Protein AF-0000000083132424 (afdb_homodimer)

Sequence (648 aa):
MAKMVLQIDQLAIHLSRYGQVFTPVREVSLSLKAGTVTALVGESGSGKSLTALSLLGLLPVVHKISGCVWFFDEGKKKAVDLLTLSVKEMRKLRGRQLSMIFQDPFTALNPVFTVGQQVAEVTRLHDKISMQAAKRQVIKLFDQVGLPDPEFCFQRYPHELSGGMRQRVMIAMAMICRPRILIADEPTTALDVTVQAQIIALLHHLKQEFNLSILLITHDMGVVAELADEVAVMYAGEIVEYAGVYQLFDSPSHPYTKALLASVPRLNSKKTVQPIPGGLPELTAKITGCAFYPRCKIAQERCLNRPTLEAIAASHLSRCFYAKMAKMVLQIDQLAIHLSRYGQVFTPVREVSLSLKAGTVTALVGESGSGKSLTALSLLGLLPVVHKISGCVWFFDEGKKKAVDLLTLSVKEMRKLRGRQLSMIFQDPFTALNPVFTVGQQVAEVTRLHDKISMQAAKRQVIKLFDQVGLPDPEFCFQRYPHELSGGMRQRVMIAMAMICRPRILIADEPTTALDVTVQAQIIALLHHLKQEFNLSILLITHDMGVVAELADEVAVMYAGEIVEYAGVYQLFDSPSHPYTKALLASVPRLNSKKTVQPIPGGLPELTAKITGCAFYPRCKIAQERCLNRPTLEAIAASHLSRCFYAK

Structure (mmCIF, N/CA/C/O backbone):
data_AF-0000000083132424-model_v1
#
loop_
_entity.id
_entity.type
_entity.pdbx_description
1 polymer 'ABC-type dipeptide transporter'
#
loop_
_atom_site.group_PDB
_atom_site.id
_atom_site.type_symbol
_atom_site.label_atom_id
_atom_site.label_alt_id
_atom_site.label_comp_id
_atom_site.label_asym_id
_atom_site.label_entity_id
_atom_site.label_seq_id
_atom_site.pdbx_PDB_ins_code
_atom_site.Cartn_x
_atom_site.Cartn_y
_atom_site.Cartn_z
_atom_site.occupancy
_atom_site.B_iso_or_equiv
_atom_site.auth_seq_id
_atom_site.auth_comp_id
_atom_site.auth_asym_id
_atom_site.auth_atom_id
_atom_site.pdbx_PDB_model_num
ATOM 1 N N . MET A 1 1 ? 5.414 -22.297 -28.594 1 50.22 1 MET A N 1
ATOM 2 C CA . MET A 1 1 ? 4.363 -21.891 -27.656 1 50.22 1 MET A CA 1
ATOM 3 C C . MET A 1 1 ? 4.75 -22.234 -26.219 1 50.22 1 MET A C 1
ATOM 5 O O . MET A 1 1 ? 5.387 -23.266 -25.969 1 50.22 1 MET A O 1
ATOM 9 N N . ALA A 1 2 ? 4.754 -21.188 -25.266 1 67.06 2 ALA A N 1
ATOM 10 C CA . ALA A 1 2 ? 5.23 -21.516 -23.938 1 67.06 2 ALA A CA 1
ATOM 11 C C . ALA A 1 2 ? 4.449 -22.688 -23.344 1 67.06 2 ALA A C 1
ATOM 13 O O . ALA A 1 2 ? 3.236 -22.797 -23.531 1 67.06 2 ALA A O 1
ATOM 14 N N . LYS A 1 3 ? 5.137 -23.641 -22.812 1 86.75 3 LYS A N 1
ATOM 15 C CA . LYS A 1 3 ? 4.562 -24.844 -22.203 1 86.75 3 LYS A CA 1
ATOM 16 C C . LYS A 1 3 ? 3.805 -24.5 -20.922 1 86.75 3 LYS A C 1
ATOM 18 O O . LYS A 1 3 ? 4.227 -23.625 -20.156 1 86.75 3 LYS A O 1
ATOM 23 N N . MET A 1 4 ? 2.666 -25.078 -20.781 1 91.81 4 MET A N 1
ATOM 24 C CA . MET A 1 4 ? 1.864 -24.906 -19.578 1 91.81 4 MET A CA 1
ATOM 25 C C . MET A 1 4 ? 2.527 -25.578 -18.391 1 91.81 4 MET A C 1
ATOM 27 O O . MET A 1 4 ? 2.992 -26.719 -18.484 1 91.81 4 MET A O 1
ATOM 31 N N . VAL A 1 5 ? 2.66 -24.859 -17.344 1 95.31 5 VAL A N 1
ATOM 32 C CA . VAL A 1 5 ? 3.289 -25.453 -16.156 1 95.31 5 VAL A CA 1
ATOM 33 C C . VAL A 1 5 ? 2.238 -25.688 -15.078 1 95.31 5 VAL A C 1
ATOM 35 O O . VAL A 1 5 ? 2.42 -26.547 -14.203 1 95.31 5 VAL A O 1
ATOM 38 N N . LEU A 1 6 ? 1.18 -24.906 -15.094 1 96.25 6 LEU A N 1
ATOM 39 C CA . LEU A 1 6 ? 0.087 -25.047 -14.133 1 96.25 6 LEU A CA 1
ATOM 40 C C . LEU A 1 6 ? -1.251 -24.719 -14.789 1 96.25 6 LEU A C 1
ATOM 42 O O . LEU A 1 6 ? -1.347 -23.766 -15.57 1 96.25 6 LEU A O 1
ATOM 46 N N . GLN A 1 7 ? -2.225 -25.531 -14.477 1 96.31 7 GLN A N 1
ATOM 47 C CA . GLN A 1 7 ? -3.568 -25.297 -14.992 1 96.31 7 GLN A CA 1
ATOM 48 C C . GLN A 1 7 ? -4.617 -25.5 -13.906 1 96.31 7 GLN A C 1
ATOM 50 O O . GLN A 1 7 ? -4.719 -26.578 -13.328 1 96.31 7 GLN A O 1
ATOM 55 N N . ILE A 1 8 ? -5.273 -24.438 -13.578 1 97.25 8 ILE A N 1
ATOM 56 C CA . ILE A 1 8 ? -6.434 -24.516 -12.695 1 97.25 8 ILE A CA 1
ATOM 57 C C . ILE A 1 8 ? -7.703 -24.688 -13.523 1 97.25 8 ILE A C 1
ATOM 59 O O . ILE A 1 8 ? -7.977 -23.891 -14.422 1 97.25 8 ILE A O 1
ATOM 63 N N . ASP A 1 9 ? -8.406 -25.75 -13.25 1 96.81 9 ASP A N 1
ATOM 64 C CA . ASP A 1 9 ? -9.609 -26.062 -14.023 1 96.81 9 ASP A CA 1
ATOM 65 C C . ASP A 1 9 ? -10.844 -26.094 -13.125 1 96.81 9 ASP A C 1
ATOM 67 O O . ASP A 1 9 ? -11.062 -27.062 -12.391 1 96.81 9 ASP A O 1
ATOM 71 N N . GLN A 1 10 ? -11.664 -25.031 -13.234 1 97.12 10 GLN A N 1
ATOM 72 C CA . GLN A 1 10 ? -12.953 -24.922 -12.57 1 97.12 10 GLN A CA 1
ATOM 73 C C . GLN A 1 10 ? -12.82 -25.141 -11.062 1 97.12 10 GLN A C 1
ATOM 75 O O . GLN A 1 10 ? -13.586 -25.906 -10.477 1 97.12 10 GLN A O 1
ATOM 80 N N . LEU A 1 11 ? -11.867 -24.547 -10.508 1 97.5 11 LEU A N 1
ATOM 81 C CA . LEU A 1 11 ? -11.633 -24.656 -9.07 1 97.5 11 LEU A CA 1
ATOM 82 C C . LEU A 1 11 ? -12.75 -23.969 -8.289 1 97.5 11 LEU A C 1
ATOM 84 O O . LEU A 1 11 ? -13.078 -22.812 -8.539 1 97.5 11 LEU A O 1
ATOM 88 N N . ALA A 1 12 ? -13.391 -24.703 -7.434 1 96.88 12 ALA A N 1
ATOM 89 C CA . ALA A 1 12 ? -14.398 -24.188 -6.512 1 96.88 12 ALA A CA 1
ATOM 90 C C . ALA A 1 12 ? -14.055 -24.531 -5.066 1 96.88 12 ALA A C 1
ATOM 92 O O . ALA A 1 12 ? -13.656 -25.656 -4.773 1 96.88 12 ALA A O 1
ATOM 93 N N . ILE A 1 13 ? -14.078 -23.562 -4.234 1 95.94 13 ILE A N 1
ATOM 94 C CA . ILE A 1 13 ? -13.773 -23.75 -2.82 1 95.94 13 ILE A CA 1
ATOM 95 C C . ILE A 1 13 ? -14.961 -23.328 -1.968 1 95.94 13 ILE A C 1
ATOM 97 O O . ILE A 1 13 ? -15.422 -22.188 -2.068 1 95.94 13 ILE A O 1
ATOM 101 N N . HIS A 1 14 ? -15.461 -24.219 -1.216 1 94.62 14 HIS A N 1
ATOM 102 C CA . HIS A 1 14 ? -16.5 -23.953 -0.219 1 94.62 14 HIS A CA 1
ATOM 103 C C . HIS A 1 14 ? -15.93 -24.062 1.195 1 94.62 14 HIS A C 1
ATOM 105 O O . HIS A 1 14 ? -15.367 -25.094 1.568 1 94.62 14 HIS A O 1
ATOM 111 N N . LEU A 1 15 ? -16.062 -23 1.901 1 93.06 15 LEU A N 1
ATOM 112 C CA . LEU A 1 15 ? -15.57 -22.984 3.273 1 93.06 15 LEU A CA 1
ATOM 113 C C . LEU A 1 15 ? -16.719 -23 4.266 1 93.06 15 LEU A C 1
ATOM 115 O O . LEU A 1 15 ? -17.844 -22.609 3.932 1 93.06 15 LEU A O 1
ATOM 119 N N . SER A 1 16 ? -16.422 -23.5 5.363 1 89.75 16 SER A N 1
ATOM 120 C CA . SER A 1 16 ? -17.406 -23.516 6.441 1 89.75 16 SER A CA 1
ATOM 121 C C . SER A 1 16 ? -16.922 -22.75 7.66 1 89.75 16 SER A C 1
ATOM 123 O O . SER A 1 16 ? -15.75 -22.875 8.047 1 89.75 16 SER A O 1
ATOM 125 N N . ARG A 1 17 ? -17.703 -21.812 8.078 1 80.31 17 ARG A N 1
ATOM 126 C CA . ARG A 1 17 ? -17.406 -21.094 9.32 1 80.31 17 ARG A CA 1
ATOM 127 C C . ARG A 1 17 ? -18.656 -20.922 10.164 1 80.31 17 ARG A C 1
ATOM 129 O O . ARG A 1 17 ? -19.656 -20.375 9.688 1 80.31 17 ARG A O 1
ATOM 136 N N . TYR A 1 18 ? -18.594 -21.359 11.438 1 83.5 18 TYR A N 1
ATOM 137 C CA . TYR A 1 18 ? -19.703 -21.234 12.391 1 83.5 18 TYR A CA 1
ATOM 138 C C . TYR A 1 18 ? -21 -21.766 11.797 1 83.5 18 TYR A C 1
ATOM 140 O O . TYR A 1 18 ? -22.031 -21.094 11.867 1 83.5 18 TYR A O 1
ATOM 148 N N . GLY A 1 19 ? -21 -22.797 11.109 1 84.31 19 GLY A N 1
ATOM 149 C CA . GLY A 1 19 ? -22.172 -23.469 10.578 1 84.31 19 GLY A CA 1
ATOM 150 C C . GLY A 1 19 ? -22.641 -22.875 9.258 1 84.31 19 GLY A C 1
ATOM 151 O O . GLY A 1 19 ? -23.609 -23.375 8.672 1 84.31 19 GLY A O 1
ATOM 152 N N . GLN A 1 20 ? -21.984 -21.859 8.812 1 88.56 20 GLN A N 1
ATOM 153 C CA . GLN A 1 20 ? -22.359 -21.25 7.543 1 88.56 20 GLN A CA 1
ATOM 154 C C . GLN A 1 20 ? -21.344 -21.609 6.453 1 88.56 20 GLN A C 1
ATOM 156 O O . GLN A 1 20 ? -20.141 -21.703 6.719 1 88.56 20 GLN A O 1
ATOM 161 N N . VAL A 1 21 ? -21.922 -21.922 5.242 1 89 21 VAL A N 1
ATOM 162 C CA . VAL A 1 21 ? -21.078 -22.25 4.098 1 89 21 VAL A CA 1
ATOM 163 C C . VAL A 1 21 ? -21 -21.062 3.15 1 89 21 VAL A C 1
ATOM 165 O O . VAL A 1 21 ? -22.016 -20.422 2.861 1 89 21 VAL A O 1
ATOM 168 N N . PHE A 1 22 ? -19.797 -20.688 2.824 1 90.31 22 PHE A N 1
ATOM 169 C CA . PHE A 1 22 ? -19.641 -19.656 1.811 1 90.31 22 PHE A CA 1
ATOM 170 C C . PHE A 1 22 ? -18.703 -20.109 0.707 1 90.31 22 PHE A C 1
ATOM 172 O O . PHE A 1 22 ? -17.906 -21.016 0.903 1 90.31 22 PHE A O 1
ATOM 179 N N . THR A 1 23 ? -18.844 -19.516 -0.448 1 92.75 23 THR A N 1
ATOM 180 C CA . THR A 1 23 ? -18.125 -19.938 -1.644 1 92.75 23 THR A CA 1
ATOM 181 C C . THR A 1 23 ? -17.219 -18.812 -2.158 1 92.75 23 THR A C 1
ATOM 183 O O . THR A 1 23 ? -17.562 -18.125 -3.121 1 92.75 23 THR A O 1
ATOM 186 N N . PRO A 1 24 ? -16 -18.703 -1.616 1 94.5 24 PRO A N 1
ATOM 187 C CA . PRO A 1 24 ? -15.109 -17.609 -2.002 1 94.5 24 PRO A CA 1
ATOM 188 C C . PRO A 1 24 ? -14.508 -17.797 -3.393 1 94.5 24 PRO A C 1
ATOM 190 O O . PRO A 1 24 ? -14.039 -16.828 -4.004 1 94.5 24 PRO A O 1
ATOM 193 N N . VAL A 1 25 ? -14.453 -18.969 -3.871 1 96.69 25 VAL A N 1
ATOM 194 C CA . VAL A 1 25 ? -13.945 -19.281 -5.203 1 96.69 25 VAL A CA 1
ATOM 195 C C . VAL A 1 25 ? -15 -20.062 -5.984 1 96.69 25 VAL A C 1
ATOM 197 O O . VAL A 1 25 ? -15.43 -21.141 -5.559 1 96.69 25 VAL A O 1
ATOM 200 N N . ARG A 1 26 ? -15.391 -19.516 -7.109 1 96.25 26 ARG A N 1
ATOM 201 C CA . ARG A 1 26 ? -16.516 -20.047 -7.875 1 96.25 26 ARG A CA 1
ATOM 202 C C . ARG A 1 26 ? -16.094 -20.422 -9.289 1 96.25 26 ARG A C 1
ATOM 204 O O . ARG A 1 26 ? -16.312 -19.672 -10.234 1 96.25 26 ARG A O 1
ATOM 211 N N . GLU A 1 27 ? -15.5 -21.594 -9.461 1 95.81 27 GLU A N 1
ATOM 212 C CA . GLU A 1 27 ? -15.164 -22.219 -10.734 1 95.81 27 GLU A CA 1
ATOM 213 C C . GLU A 1 27 ? -14.102 -21.422 -11.477 1 95.81 27 GLU A C 1
ATOM 215 O O . GLU A 1 27 ? -14.289 -21.047 -12.633 1 95.81 27 GLU A O 1
ATOM 220 N N . VAL A 1 28 ? -13.062 -21.203 -10.812 1 97.31 28 VAL A N 1
ATOM 221 C CA . VAL A 1 28 ? -11.953 -20.406 -11.352 1 97.31 28 VAL A CA 1
ATOM 222 C C . VAL A 1 28 ? -11.102 -21.281 -12.273 1 97.31 28 VAL A C 1
ATOM 224 O O . VAL A 1 28 ? -10.727 -22.391 -11.906 1 97.31 28 VAL A O 1
ATOM 227 N N . SER A 1 29 ? -10.898 -20.828 -13.461 1 96.38 29 SER A N 1
ATOM 228 C CA . SER A 1 29 ? -9.969 -21.453 -14.406 1 96.38 29 SER A CA 1
ATOM 229 C C . SER A 1 29 ? -8.875 -20.469 -14.82 1 96.38 29 SER A C 1
ATOM 231 O O . SER A 1 29 ? -9.156 -19.297 -15.117 1 96.38 29 SER A O 1
ATOM 233 N N . LEU A 1 30 ? -7.703 -20.953 -14.711 1 94.94 30 LEU A N 1
ATOM 234 C CA . LEU A 1 30 ? -6.539 -20.125 -15.023 1 94.94 30 LEU A CA 1
ATOM 235 C C . LEU A 1 30 ? -5.34 -21 -15.391 1 94.94 30 LEU A C 1
ATOM 237 O O . LEU A 1 30 ? -5.23 -22.141 -14.922 1 94.94 30 LEU A O 1
ATOM 241 N N . SER A 1 31 ? -4.492 -20.453 -16.234 1 94.81 31 SER A N 1
ATOM 242 C CA . SER A 1 31 ? -3.297 -21.188 -16.625 1 94.81 31 SER A CA 1
ATOM 243 C C . SER A 1 31 ? -2.037 -20.359 -16.406 1 94.81 31 SER A C 1
ATOM 245 O O . SER A 1 31 ? -2.092 -19.125 -16.406 1 94.81 31 SER A O 1
ATOM 247 N N . LEU A 1 32 ? -0.996 -21.031 -16.156 1 96.69 32 LEU A N 1
ATOM 248 C CA . LEU A 1 32 ? 0.335 -20.438 -16.031 1 96.69 32 LEU A CA 1
ATOM 249 C C . LEU A 1 32 ? 1.311 -21.094 -17 1 96.69 32 LEU A C 1
ATOM 251 O O . LEU A 1 32 ? 1.443 -22.328 -17.016 1 96.69 32 LEU A O 1
ATOM 255 N N . LYS A 1 33 ? 1.914 -20.266 -17.844 1 95.94 33 LYS A N 1
ATOM 256 C CA . LYS A 1 33 ? 2.896 -20.75 -18.812 1 95.94 33 LYS A CA 1
ATOM 257 C C . LYS A 1 33 ? 4.312 -20.656 -18.25 1 95.94 33 LYS A C 1
ATOM 259 O O . LYS A 1 33 ? 4.582 -19.844 -17.375 1 95.94 33 LYS A O 1
ATOM 264 N N . ALA A 1 34 ? 5.176 -21.516 -18.781 1 95.38 34 ALA A N 1
ATOM 265 C CA . ALA A 1 34 ? 6.562 -21.547 -18.312 1 95.38 34 ALA A CA 1
ATOM 266 C C . ALA A 1 34 ? 7.27 -20.234 -18.609 1 95.38 34 ALA A C 1
ATOM 268 O O . ALA A 1 34 ? 7.152 -19.672 -19.703 1 95.38 34 ALA A O 1
ATOM 269 N N . GLY A 1 35 ? 7.879 -19.703 -17.578 1 96.31 35 GLY A N 1
ATOM 270 C CA . GLY A 1 35 ? 8.719 -18.531 -17.734 1 96.31 35 GLY A CA 1
ATOM 271 C C . GLY A 1 35 ? 7.93 -17.234 -17.906 1 96.31 35 GLY A C 1
ATOM 272 O O . GLY A 1 35 ? 8.453 -16.25 -18.391 1 96.31 35 GLY A O 1
ATOM 273 N N . THR A 1 36 ? 6.656 -17.281 -17.5 1 97.62 36 THR A N 1
ATOM 274 C CA . THR A 1 36 ? 5.824 -16.078 -17.641 1 97.62 36 THR A CA 1
ATOM 275 C C . THR A 1 36 ? 5.23 -15.68 -16.297 1 97.62 36 THR A C 1
ATOM 277 O O . THR A 1 36 ? 5.332 -16.422 -15.32 1 97.62 36 THR A O 1
ATOM 280 N N . VAL A 1 37 ? 4.738 -14.508 -16.281 1 98.31 37 VAL A N 1
ATOM 281 C CA . VAL A 1 37 ? 4.043 -13.984 -15.109 1 98.31 37 VAL A CA 1
ATOM 282 C C . VAL A 1 37 ? 2.555 -13.836 -15.414 1 98.31 37 VAL A C 1
ATOM 284 O O . VAL A 1 37 ? 2.174 -13.102 -16.328 1 98.31 37 VAL A O 1
ATOM 287 N N . THR A 1 38 ? 1.768 -14.547 -14.719 1 98.38 38 THR A N 1
ATOM 288 C CA . THR A 1 38 ? 0.321 -14.359 -14.75 1 98.38 38 THR A CA 1
ATOM 289 C C . THR A 1 38 ? -0.161 -13.648 -13.484 1 98.38 38 THR A C 1
ATOM 291 O O . THR A 1 38 ? 0.074 -14.125 -12.375 1 98.38 38 THR A O 1
ATOM 294 N N . ALA A 1 39 ? -0.809 -12.531 -13.68 1 98.5 39 ALA A N 1
ATOM 295 C CA . ALA A 1 39 ? -1.318 -11.773 -12.539 1 98.5 39 ALA A CA 1
ATOM 296 C C . ALA A 1 39 ? -2.781 -12.109 -12.266 1 98.5 39 ALA A C 1
ATOM 298 O O . ALA A 1 39 ? -3.574 -12.273 -13.203 1 98.5 39 ALA A O 1
ATOM 299 N N . LEU A 1 40 ? -3.072 -12.359 -11.086 1 98.5 40 LEU A N 1
ATOM 300 C CA . LEU A 1 40 ? -4.434 -12.469 -10.578 1 98.5 40 LEU A CA 1
ATOM 301 C C . LEU A 1 40 ? -4.809 -11.227 -9.773 1 98.5 40 LEU A C 1
ATOM 303 O O . LEU A 1 40 ? -4.281 -11.008 -8.68 1 98.5 40 LEU A O 1
ATOM 307 N N . VAL A 1 41 ? -5.727 -10.398 -10.336 1 98 41 VAL A N 1
ATOM 308 C CA . VAL A 1 41 ? -6.012 -9.102 -9.727 1 98 41 VAL A CA 1
ATOM 309 C C . VAL A 1 41 ? -7.488 -9.016 -9.352 1 98 41 VAL A C 1
ATOM 311 O O . VAL A 1 41 ? -8.305 -9.805 -9.836 1 98 41 VAL A O 1
ATOM 314 N N . GLY A 1 42 ? -7.812 -8.094 -8.477 1 96 42 GLY A N 1
ATOM 315 C CA . GLY A 1 42 ? -9.164 -7.863 -7.988 1 96 42 GLY A CA 1
ATOM 316 C C . GLY A 1 42 ? -9.195 -7.199 -6.625 1 96 42 GLY A C 1
ATOM 317 O O . GLY A 1 42 ? -8.156 -7.059 -5.973 1 96 42 GLY A O 1
ATOM 318 N N . GLU A 1 43 ? -10.375 -6.859 -6.246 1 94.44 43 GLU A N 1
ATOM 319 C CA . GLU A 1 43 ? -10.562 -6.242 -4.938 1 94.44 43 GLU A CA 1
ATOM 320 C C . GLU A 1 43 ? -10.258 -7.223 -3.811 1 94.44 43 GLU A C 1
ATOM 322 O O . GLU A 1 43 ? -10.227 -8.438 -4.027 1 94.44 43 GLU A O 1
ATOM 327 N N . SER A 1 44 ? -9.906 -6.613 -2.689 1 92.5 44 SER A N 1
ATOM 328 C CA . SER A 1 44 ? -9.734 -7.465 -1.518 1 92.5 44 SER A CA 1
ATOM 329 C C . SER A 1 44 ? -10.992 -8.273 -1.226 1 92.5 44 SER A C 1
ATOM 331 O O . SER A 1 44 ? -12.102 -7.727 -1.226 1 92.5 44 SER A O 1
ATOM 333 N N . GLY A 1 45 ? -10.906 -9.539 -1.04 1 91.19 45 GLY A N 1
ATOM 334 C CA . GLY A 1 45 ? -12.039 -10.398 -0.758 1 91.19 45 GLY A CA 1
ATOM 335 C C . GLY A 1 45 ? -12.57 -11.109 -1.99 1 91.19 45 GLY A C 1
ATOM 336 O O . GLY A 1 45 ? -13.539 -11.867 -1.907 1 91.19 45 GLY A O 1
ATOM 337 N N . SER A 1 46 ? -11.906 -10.914 -3.08 1 95.56 46 SER A N 1
ATOM 338 C CA . SER A 1 46 ? -12.422 -11.484 -4.32 1 95.56 46 SER A CA 1
ATOM 339 C C . SER A 1 46 ? -12.078 -12.961 -4.438 1 95.56 46 SER A C 1
ATOM 341 O O . SER A 1 46 ? -12.57 -13.656 -5.328 1 95.56 46 SER A O 1
ATOM 343 N N . GLY A 1 47 ? -11.164 -13.477 -3.621 1 95.19 47 GLY A N 1
ATOM 344 C CA . GLY A 1 47 ? -10.852 -14.891 -3.609 1 95.19 47 GLY A CA 1
ATOM 345 C C . GLY A 1 47 ? -9.438 -15.195 -4.07 1 95.19 47 GLY A C 1
ATOM 346 O O . GLY A 1 47 ? -9.039 -16.359 -4.141 1 95.19 47 GLY A O 1
ATOM 347 N N . LYS A 1 48 ? -8.641 -14.203 -4.332 1 96.44 48 LYS A N 1
ATOM 348 C CA . LYS A 1 48 ? -7.316 -14.359 -4.93 1 96.44 48 LYS A CA 1
ATOM 349 C C . LYS A 1 48 ? -6.402 -15.195 -4.039 1 96.44 48 LYS A C 1
ATOM 351 O O . LYS A 1 48 ? -5.82 -16.188 -4.488 1 96.44 48 LYS A O 1
ATOM 356 N N . SER A 1 49 ? -6.305 -14.805 -2.732 1 94.56 49 SER A N 1
ATOM 357 C CA . SER A 1 49 ? -5.395 -15.469 -1.81 1 94.56 49 SER A CA 1
ATOM 358 C C . SER A 1 49 ? -5.836 -16.906 -1.548 1 94.56 49 SER A C 1
ATOM 360 O O . SER A 1 49 ? -5 -17.812 -1.44 1 94.56 49 SER A O 1
ATOM 362 N N . LEU A 1 50 ? -7.125 -17.125 -1.468 1 94.38 50 LEU A N 1
ATOM 363 C CA . LEU A 1 50 ? -7.633 -18.469 -1.255 1 94.38 50 LEU A CA 1
ATOM 364 C C . LEU A 1 50 ? -7.324 -19.359 -2.451 1 94.38 50 LEU A C 1
ATOM 366 O O . LEU A 1 50 ? -7.016 -20.547 -2.285 1 94.38 50 LEU A O 1
ATOM 370 N N . THR A 1 51 ? -7.418 -18.734 -3.645 1 95.88 51 THR A N 1
ATOM 371 C CA . THR A 1 51 ? -7.02 -19.469 -4.84 1 95.88 51 THR A CA 1
ATOM 372 C C . THR A 1 51 ? -5.551 -19.875 -4.762 1 95.88 51 THR A C 1
ATOM 374 O O . THR A 1 51 ? -5.207 -21.031 -5 1 95.88 51 THR A O 1
ATOM 377 N N . ALA A 1 52 ? -4.707 -18.969 -4.359 1 94 52 ALA A N 1
ATOM 378 C CA . ALA A 1 52 ? -3.275 -19.234 -4.25 1 94 52 ALA A CA 1
ATOM 379 C C . ALA A 1 52 ? -2.99 -20.297 -3.193 1 94 52 ALA A C 1
ATOM 381 O O . ALA A 1 52 ? -2.211 -21.219 -3.428 1 94 52 ALA A O 1
ATOM 382 N N . LEU A 1 53 ? -3.625 -20.172 -2.045 1 93.44 53 LEU A N 1
ATOM 383 C CA . LEU A 1 53 ? -3.408 -21.109 -0.942 1 93.44 53 LEU A CA 1
ATOM 384 C C . LEU A 1 53 ? -3.85 -22.516 -1.324 1 93.44 53 LEU A C 1
ATOM 386 O O . LEU A 1 53 ? -3.264 -23.5 -0.869 1 93.44 53 LEU A O 1
ATOM 390 N N . SER A 1 54 ? -4.867 -22.641 -2.135 1 93.25 54 SER A N 1
ATOM 391 C CA . SER A 1 54 ? -5.367 -23.938 -2.551 1 93.25 54 SER A CA 1
ATOM 392 C C . SER A 1 54 ? -4.332 -24.688 -3.377 1 93.25 54 SER A C 1
ATOM 394 O O . SER A 1 54 ? -4.281 -25.922 -3.346 1 93.25 54 SER A O 1
ATOM 396 N N . LEU A 1 55 ? -3.5 -23.922 -4.086 1 93.12 55 LEU A N 1
ATOM 397 C CA . LEU A 1 55 ? -2.477 -24.547 -4.926 1 93.12 55 LEU A CA 1
ATOM 398 C C . LEU A 1 55 ? -1.438 -25.266 -4.078 1 93.12 55 LEU A C 1
ATOM 400 O O . LEU A 1 55 ? -0.796 -26.203 -4.547 1 93.12 55 LEU A O 1
ATOM 404 N N . LEU A 1 56 ? -1.309 -24.797 -2.834 1 91.62 56 LEU A N 1
ATOM 405 C CA . LEU A 1 56 ? -0.287 -25.344 -1.953 1 91.62 56 LEU A CA 1
ATOM 406 C C . LEU A 1 56 ? -0.916 -26.219 -0.875 1 91.62 56 LEU A C 1
ATOM 408 O O . LEU A 1 56 ? -0.217 -26.734 0.005 1 91.62 56 LEU A O 1
ATOM 412 N N . GLY A 1 57 ? -2.215 -26.406 -0.936 1 88.62 57 GLY A N 1
ATOM 413 C CA . GLY A 1 57 ? -2.906 -27.219 0.061 1 88.62 57 GLY A CA 1
ATOM 414 C C . GLY A 1 57 ? -2.914 -26.578 1.438 1 88.62 57 GLY A C 1
ATOM 415 O O . GLY A 1 57 ? -2.869 -27.281 2.451 1 88.62 57 GLY A O 1
ATOM 416 N N . LEU A 1 58 ? -2.91 -25.234 1.498 1 85.5 58 LEU A N 1
ATOM 417 C CA . LEU A 1 58 ? -2.812 -24.516 2.76 1 85.5 58 LEU A CA 1
ATOM 418 C C . LEU A 1 58 ? -4.141 -23.844 3.113 1 85.5 58 LEU A C 1
ATOM 420 O O . LEU A 1 58 ? -4.172 -22.859 3.846 1 85.5 58 LEU A O 1
ATOM 424 N N . LEU A 1 59 ? -5.242 -24.391 2.717 1 87.25 59 LEU A N 1
ATOM 425 C CA . LEU A 1 59 ? -6.559 -23.812 2.951 1 87.25 59 LEU A CA 1
ATOM 426 C C . LEU A 1 59 ? -7.016 -24.062 4.387 1 87.25 59 LEU A C 1
ATOM 428 O O . LEU A 1 59 ? -6.707 -25.094 4.969 1 87.25 59 LEU A O 1
ATOM 432 N N . PRO A 1 60 ? -7.73 -23.109 4.852 1 81.38 60 PRO A N 1
ATOM 433 C CA . PRO A 1 60 ? -8.383 -23.359 6.145 1 81.38 60 PRO A CA 1
ATOM 434 C C . PRO A 1 60 ? -9.375 -24.516 6.09 1 81.38 60 PRO A C 1
ATOM 436 O O . PRO A 1 60 ? -9.328 -25.344 5.172 1 81.38 60 PRO A O 1
ATOM 439 N N . VAL A 1 61 ? -10.383 -24.484 7.105 1 82.25 61 VAL A N 1
ATOM 440 C CA . VAL A 1 61 ? -11.375 -25.547 7.215 1 82.25 61 VAL A CA 1
ATOM 441 C C . VAL A 1 61 ? -12.227 -25.594 5.945 1 82.25 61 VAL A C 1
ATOM 443 O O . VAL A 1 61 ? -13.102 -24.75 5.746 1 82.25 61 VAL A O 1
ATOM 446 N N . VAL A 1 62 ? -11.977 -26.594 5.176 1 83.12 62 VAL A N 1
ATOM 447 C CA . VAL A 1 62 ? -12.633 -26.75 3.879 1 83.12 62 VAL A CA 1
ATOM 448 C C . VAL A 1 62 ? -13.891 -27.594 4.035 1 83.12 62 VAL A C 1
ATOM 450 O O . VAL A 1 62 ? -13.852 -28.672 4.633 1 83.12 62 VAL A O 1
ATOM 453 N N . HIS A 1 63 ? -14.93 -26.984 3.57 1 86.69 63 HIS A N 1
ATOM 454 C CA . HIS A 1 63 ? -16.156 -27.75 3.463 1 86.69 63 HIS A CA 1
ATOM 455 C C . HIS A 1 63 ? -16.141 -28.656 2.23 1 86.69 63 HIS A C 1
ATOM 457 O O . HIS A 1 63 ? -16.469 -29.844 2.316 1 86.69 63 HIS A O 1
ATOM 463 N N . LYS A 1 64 ? -15.812 -28.047 1.123 1 92.62 64 LYS A N 1
ATOM 464 C CA . LYS A 1 64 ? -15.734 -28.766 -0.145 1 92.62 64 LYS A CA 1
ATOM 465 C C . LYS A 1 64 ? -14.805 -28.047 -1.125 1 92.62 64 LYS A C 1
ATOM 467 O O . LYS A 1 64 ? -14.812 -26.812 -1.204 1 92.62 64 LYS A O 1
ATOM 472 N N . ILE A 1 65 ? -14.016 -28.797 -1.769 1 94.31 65 ILE A N 1
ATOM 473 C CA . ILE A 1 65 ? -13.18 -28.297 -2.854 1 94.31 65 ILE A CA 1
ATOM 474 C C . ILE A 1 65 ? -13.375 -29.156 -4.098 1 94.31 65 ILE A C 1
ATOM 476 O O . ILE A 1 65 ? -13.453 -30.391 -4 1 94.31 65 ILE A O 1
ATOM 480 N N . SER A 1 66 ? -13.656 -28.5 -5.219 1 95.88 66 SER A N 1
ATOM 481 C CA . SER A 1 66 ? -13.852 -29.219 -6.473 1 95.88 66 SER A CA 1
ATOM 482 C C . SER A 1 66 ? -13.039 -28.594 -7.605 1 95.88 66 SER A C 1
ATOM 484 O O . SER A 1 66 ? -12.445 -27.531 -7.43 1 95.88 66 SER A O 1
ATOM 486 N N . GLY A 1 67 ? -12.984 -29.25 -8.688 1 96.69 67 GLY A N 1
ATOM 487 C CA . GLY A 1 67 ? -12.125 -28.859 -9.797 1 96.69 67 GLY A CA 1
ATOM 488 C C . GLY A 1 67 ? -10.789 -29.578 -9.797 1 96.69 67 GLY A C 1
ATOM 489 O O . GLY A 1 67 ? -10.648 -30.641 -9.188 1 96.69 67 GLY A O 1
ATOM 490 N N . CYS A 1 68 ? -9.852 -29.062 -10.648 1 96.56 68 CYS A N 1
ATOM 491 C CA . CYS A 1 68 ? -8.523 -29.656 -10.734 1 96.56 68 CYS A CA 1
ATOM 492 C C . CYS A 1 68 ? -7.445 -28.578 -10.844 1 96.56 68 CYS A C 1
ATOM 494 O O . CYS A 1 68 ? -7.691 -27.5 -11.391 1 96.56 68 CYS A O 1
ATOM 496 N N . VAL A 1 69 ? -6.363 -28.875 -10.234 1 96.44 69 VAL A N 1
ATOM 497 C CA . VAL A 1 69 ? -5.16 -28.062 -10.391 1 96.44 69 VAL A CA 1
ATOM 498 C C . VAL A 1 69 ? -4.016 -28.922 -10.914 1 96.44 69 VAL A C 1
ATOM 500 O O . VAL A 1 69 ? -3.33 -29.594 -10.141 1 96.44 69 VAL A O 1
ATOM 503 N N . TRP A 1 70 ? -3.758 -28.781 -12.188 1 95.56 70 TRP A N 1
ATOM 504 C CA . TRP A 1 70 ? -2.766 -29.625 -12.844 1 95.56 70 TRP A CA 1
ATOM 505 C C . TRP A 1 70 ? -1.389 -28.969 -12.82 1 95.56 70 TRP A C 1
ATOM 507 O O . TRP A 1 70 ? -1.228 -27.828 -13.258 1 95.56 70 TRP A O 1
ATOM 517 N N . PHE A 1 71 ? -0.428 -29.641 -12.266 1 95.62 71 PHE A N 1
ATOM 518 C CA . PHE A 1 71 ? 0.975 -29.25 -12.305 1 95.62 71 PHE A CA 1
ATOM 519 C C . PHE A 1 71 ? 1.747 -30.094 -13.312 1 95.62 71 PHE A C 1
ATOM 521 O O . PHE A 1 71 ? 1.728 -31.328 -13.25 1 95.62 71 PHE A O 1
ATOM 528 N N . PHE A 1 72 ? 2.34 -29.375 -14.281 1 92.62 72 PHE A N 1
ATOM 529 C CA . PHE A 1 72 ? 3.086 -30.047 -15.328 1 92.62 72 PHE A CA 1
ATOM 530 C C . PHE A 1 72 ? 4.582 -30.031 -15.031 1 92.62 72 PHE A C 1
ATOM 532 O O . PHE A 1 72 ? 5.242 -29.016 -15.203 1 92.62 72 PHE A O 1
ATOM 539 N N . ASP A 1 73 ? 5.035 -31.125 -14.531 1 82.81 73 ASP A N 1
ATOM 540 C CA . ASP A 1 73 ? 6.453 -31.234 -14.211 1 82.81 73 ASP A CA 1
ATOM 541 C C . ASP A 1 73 ? 7.258 -31.656 -15.445 1 82.81 73 ASP A C 1
ATOM 543 O O . ASP A 1 73 ? 6.859 -32.562 -16.172 1 82.81 73 ASP A O 1
ATOM 547 N N . GLU A 1 74 ? 8.156 -31.016 -15.945 1 70.19 74 GLU A N 1
ATOM 548 C CA . GLU A 1 74 ? 8.93 -31.266 -17.156 1 70.19 74 GLU A CA 1
ATOM 549 C C . GLU A 1 74 ? 9.453 -32.719 -17.172 1 70.19 74 GLU A C 1
ATOM 551 O O . GLU A 1 74 ? 9.445 -33.344 -18.219 1 70.19 74 GLU A O 1
ATOM 556 N N . GLY A 1 75 ? 9.727 -33.156 -16.031 1 65.06 75 GLY A N 1
ATOM 557 C CA . GLY A 1 75 ? 10.352 -34.469 -15.984 1 65.06 75 GLY A CA 1
ATOM 558 C C . GLY A 1 75 ? 9.352 -35.594 -15.891 1 65.06 75 GLY A C 1
ATOM 559 O O . GLY A 1 75 ? 9.719 -36.781 -16.016 1 65.06 75 GLY A O 1
ATOM 560 N N . LYS A 1 76 ? 8.195 -35.219 -15.859 1 71.88 76 LYS A N 1
ATOM 561 C CA . LYS A 1 76 ? 7.184 -36.281 -15.695 1 71.88 76 LYS A CA 1
ATOM 562 C C . LYS A 1 76 ? 6.195 -36.25 -16.859 1 71.88 76 LYS A C 1
ATOM 564 O O . LYS A 1 76 ? 5.898 -35.219 -17.422 1 71.88 76 LYS A O 1
ATOM 569 N N . LYS A 1 77 ? 5.926 -37.375 -17.344 1 71.94 77 LYS A N 1
ATOM 570 C CA . LYS A 1 77 ? 5.035 -37.562 -18.484 1 71.94 77 LYS A CA 1
ATOM 571 C C . LYS A 1 77 ? 3.604 -37.156 -18.125 1 71.94 77 LYS A C 1
ATOM 573 O O . LYS A 1 77 ? 2.861 -36.688 -18.984 1 71.94 77 LYS A O 1
ATOM 578 N N . LYS A 1 78 ? 3.312 -37.188 -16.844 1 84.31 78 LYS A N 1
ATOM 579 C CA . LYS A 1 78 ? 1.915 -36.938 -16.516 1 84.31 78 LYS A CA 1
ATOM 580 C C . LYS A 1 78 ? 1.791 -35.781 -15.539 1 84.31 78 LYS A C 1
ATOM 582 O O . LYS A 1 78 ? 2.594 -35.625 -14.617 1 84.31 78 LYS A O 1
ATOM 587 N N . ALA A 1 79 ? 0.816 -34.969 -15.883 1 91.12 79 ALA A N 1
ATOM 588 C CA . ALA A 1 79 ? 0.486 -33.875 -14.953 1 91.12 79 ALA A CA 1
ATOM 589 C C . ALA A 1 79 ? -0.097 -34.438 -13.656 1 91.12 79 ALA A C 1
ATOM 591 O O . ALA A 1 79 ? -0.711 -35.5 -13.648 1 91.12 79 ALA A O 1
ATOM 592 N N . VAL A 1 80 ? 0.203 -33.844 -12.648 1 92.5 80 VAL A N 1
ATOM 593 C CA . VAL A 1 80 ? -0.305 -34.25 -11.344 1 92.5 80 VAL A CA 1
ATOM 594 C C . VAL A 1 80 ? -1.335 -33.219 -10.844 1 92.5 80 VAL A C 1
ATOM 596 O O . VAL A 1 80 ? -1.135 -32.031 -10.969 1 92.5 80 VAL A O 1
ATOM 599 N N . ASP A 1 81 ? -2.443 -33.75 -10.359 1 95.56 81 ASP A N 1
ATOM 600 C CA . ASP A 1 81 ? -3.449 -32.906 -9.734 1 95.56 81 ASP A CA 1
ATOM 601 C C . ASP A 1 81 ? -3.09 -32.594 -8.289 1 95.56 81 ASP A C 1
ATOM 603 O O . ASP A 1 81 ? -3.17 -33.469 -7.422 1 95.56 81 ASP A O 1
ATOM 607 N N . LEU A 1 82 ? -2.758 -31.375 -8.023 1 95.31 82 LEU A N 1
ATOM 608 C CA . LEU A 1 82 ? -2.275 -30.953 -6.711 1 95.31 82 LEU A CA 1
ATOM 609 C C . LEU A 1 82 ? -3.338 -31.172 -5.641 1 95.31 82 LEU A C 1
ATOM 611 O O . LEU A 1 82 ? -3.012 -31.391 -4.473 1 95.31 82 LEU A O 1
ATOM 615 N N . LEU A 1 83 ? -4.617 -31.141 -6.02 1 94.56 83 LEU A N 1
ATOM 616 C CA . LEU A 1 83 ? -5.703 -31.234 -5.055 1 94.56 83 LEU A CA 1
ATOM 617 C C . LEU A 1 83 ? -5.84 -32.656 -4.52 1 94.56 83 LEU A C 1
ATOM 619 O O . LEU A 1 83 ? -6.496 -32.875 -3.504 1 94.56 83 LEU A O 1
ATOM 623 N N . THR A 1 84 ? -5.242 -33.625 -5.238 1 93.56 84 THR A N 1
ATOM 624 C CA . THR A 1 84 ? -5.406 -35.031 -4.875 1 93.56 84 THR A CA 1
ATOM 625 C C . THR A 1 84 ? -4.184 -35.531 -4.117 1 93.56 84 THR A C 1
ATOM 627 O O . THR A 1 84 ? -4.164 -36.688 -3.658 1 93.56 84 THR A O 1
ATOM 630 N N . LEU A 1 85 ? -3.23 -34.719 -3.957 1 93.69 85 LEU A N 1
ATOM 631 C CA . LEU A 1 85 ? -1.985 -35.156 -3.334 1 93.69 85 LEU A CA 1
ATOM 632 C C . LEU A 1 85 ? -2.164 -35.312 -1.83 1 93.69 85 LEU A C 1
ATOM 634 O O . LEU A 1 85 ? -2.863 -34.531 -1.188 1 93.69 85 LEU A O 1
ATOM 638 N N . SER A 1 86 ? -1.431 -36.344 -1.295 1 93.5 86 SER A N 1
ATOM 639 C CA . SER A 1 86 ? -1.332 -36.469 0.154 1 93.5 86 SER A CA 1
ATOM 640 C C . SER A 1 86 ? -0.444 -35.406 0.755 1 93.5 86 SER A C 1
ATOM 642 O O . SER A 1 86 ? 0.272 -34.688 0.032 1 93.5 86 SER A O 1
ATOM 644 N N . VAL A 1 87 ? -0.506 -35.281 2.002 1 92.06 87 VAL A N 1
ATOM 645 C CA . VAL A 1 87 ? 0.314 -34.312 2.717 1 92.06 87 VAL A CA 1
ATOM 646 C C . VAL A 1 87 ? 1.792 -34.594 2.447 1 92.06 87 VAL A C 1
ATOM 648 O O . VAL A 1 87 ? 2.568 -33.656 2.217 1 92.06 87 VAL A O 1
ATOM 651 N N . LYS A 1 88 ? 2.123 -35.844 2.426 1 92.88 88 LYS A N 1
ATOM 652 C CA . LYS A 1 88 ? 3.512 -36.25 2.201 1 92.88 88 LYS A CA 1
ATOM 653 C C . LYS A 1 88 ? 3.965 -35.875 0.789 1 92.88 88 LYS A C 1
ATOM 655 O O . LYS A 1 88 ? 5.07 -35.375 0.599 1 92.88 88 LYS A O 1
ATOM 660 N N . GLU A 1 89 ? 3.131 -36.125 -0.144 1 92.5 89 GLU A N 1
ATOM 661 C CA . GLU A 1 89 ? 3.451 -35.812 -1.532 1 92.5 89 GLU A CA 1
ATOM 662 C C . GLU A 1 89 ? 3.572 -34.312 -1.738 1 92.5 89 GLU A C 1
ATOM 664 O O . GLU A 1 89 ? 4.48 -33.844 -2.434 1 92.5 89 GLU A O 1
ATOM 669 N N . MET A 1 90 ? 2.682 -33.594 -1.136 1 93.25 90 MET A N 1
ATOM 670 C CA . MET A 1 90 ? 2.691 -32.156 -1.25 1 93.25 90 MET A CA 1
ATOM 671 C C . MET A 1 90 ? 3.951 -31.562 -0.623 1 93.25 90 MET A C 1
ATOM 673 O O . MET A 1 90 ? 4.512 -30.594 -1.137 1 93.25 90 MET A O 1
ATOM 677 N N . ARG A 1 91 ? 4.41 -32.125 0.41 1 91.19 91 ARG A N 1
ATOM 678 C CA . ARG A 1 91 ? 5.609 -31.656 1.097 1 91.19 91 ARG A CA 1
ATOM 679 C C . ARG A 1 91 ? 6.832 -31.766 0.193 1 91.19 91 ARG A C 1
ATOM 681 O O . ARG A 1 91 ? 7.738 -30.922 0.272 1 91.19 91 ARG A O 1
ATOM 688 N N . LYS A 1 92 ? 6.812 -32.688 -0.659 1 89.94 92 LYS A N 1
ATOM 689 C CA . LYS A 1 92 ? 7.934 -32.906 -1.574 1 89.94 92 LYS A CA 1
ATOM 690 C C . LYS A 1 92 ? 7.941 -31.828 -2.664 1 89.94 92 LYS A C 1
ATOM 692 O O . LYS A 1 92 ? 9 -31.484 -3.201 1 89.94 92 LYS A O 1
ATOM 697 N N . LEU A 1 93 ? 6.77 -31.344 -2.926 1 91.19 93 LEU A N 1
ATOM 698 C CA . LEU A 1 93 ? 6.633 -30.359 -3.99 1 91.19 93 LEU A CA 1
ATOM 699 C C . LEU A 1 93 ? 6.836 -28.953 -3.453 1 91.19 93 LEU A C 1
ATOM 701 O O . LEU A 1 93 ? 7.461 -28.125 -4.113 1 91.19 93 LEU A O 1
ATOM 705 N N . ARG A 1 94 ? 6.344 -28.734 -2.242 1 92 94 ARG A N 1
ATOM 706 C CA . ARG A 1 94 ? 6.434 -27.406 -1.628 1 92 94 ARG A CA 1
ATOM 707 C C . ARG A 1 94 ? 7.887 -27.016 -1.379 1 92 94 ARG A C 1
ATOM 709 O O . ARG A 1 94 ? 8.664 -27.812 -0.837 1 92 94 ARG A O 1
ATOM 716 N N . GLY A 1 95 ? 8.172 -25.844 -1.819 1 90.25 95 GLY A N 1
ATOM 717 C CA . GLY A 1 95 ? 9.523 -25.344 -1.618 1 90.25 95 GLY A CA 1
ATOM 718 C C . GLY A 1 95 ? 10.469 -25.719 -2.75 1 90.25 95 GLY A C 1
ATOM 719 O O . GLY A 1 95 ? 11.289 -24.891 -3.166 1 90.25 95 GLY A O 1
ATOM 720 N N . ARG A 1 96 ? 10.266 -26.844 -3.307 1 91.12 96 ARG A N 1
ATOM 721 C CA . ARG A 1 96 ? 11.188 -27.344 -4.324 1 91.12 96 ARG A CA 1
ATOM 722 C C . ARG A 1 96 ? 10.695 -26.984 -5.723 1 91.12 96 ARG A C 1
ATOM 724 O O . ARG A 1 96 ? 11.477 -26.531 -6.566 1 91.12 96 ARG A O 1
ATOM 731 N N . GLN A 1 97 ? 9.461 -27.297 -5.926 1 93.12 97 GLN A N 1
ATOM 732 C CA . GLN A 1 97 ? 8.891 -27.016 -7.238 1 93.12 97 GLN A CA 1
ATOM 733 C C . GLN A 1 97 ? 7.969 -25.797 -7.195 1 93.12 97 GLN A C 1
ATOM 735 O O . GLN A 1 97 ? 7.91 -25.031 -8.148 1 93.12 97 GLN A O 1
ATOM 740 N N . LEU A 1 98 ? 7.227 -25.734 -6.102 1 95 98 LEU A N 1
ATOM 741 C CA . LEU A 1 98 ? 6.277 -24.656 -5.867 1 95 98 LEU A CA 1
ATOM 742 C C . LEU A 1 98 ? 6.625 -23.891 -4.594 1 95 98 LEU A C 1
ATOM 744 O O . LEU A 1 98 ? 6.742 -24.5 -3.52 1 95 98 LEU A O 1
ATOM 748 N N . SER A 1 99 ? 6.832 -22.641 -4.75 1 96.12 99 SER A N 1
ATOM 749 C CA . SER A 1 99 ? 7.109 -21.828 -3.574 1 96.12 99 SER A CA 1
ATOM 750 C C . SER A 1 99 ? 6.191 -20.609 -3.521 1 96.12 99 SER A C 1
ATOM 752 O O . SER A 1 99 ? 5.496 -20.297 -4.492 1 96.12 99 SER A O 1
ATOM 754 N N . MET A 1 100 ? 6.195 -19.953 -2.35 1 95.69 100 MET A N 1
ATOM 755 C CA . MET A 1 100 ? 5.258 -18.844 -2.168 1 95.69 100 MET A CA 1
ATOM 756 C C . MET A 1 100 ? 5.891 -17.719 -1.355 1 95.69 100 MET A C 1
ATOM 758 O O . MET A 1 100 ? 6.625 -17.984 -0.401 1 95.69 100 MET A O 1
ATOM 762 N N . ILE A 1 101 ? 5.711 -16.578 -1.838 1 95.88 101 ILE A N 1
ATOM 763 C CA . ILE A 1 101 ? 5.906 -15.359 -1.053 1 95.88 101 ILE A CA 1
ATOM 764 C C . ILE A 1 101 ? 4.578 -14.922 -0.44 1 95.88 101 ILE A C 1
ATOM 766 O O . ILE A 1 101 ? 3.613 -14.648 -1.161 1 95.88 101 ILE A O 1
ATOM 770 N N . PHE A 1 102 ? 4.559 -14.875 0.873 1 93.5 102 PHE A N 1
ATOM 771 C CA . PHE A 1 102 ? 3.322 -14.539 1.569 1 93.5 102 PHE A CA 1
ATOM 772 C C . PHE A 1 102 ? 3.148 -13.023 1.661 1 93.5 102 PHE A C 1
ATOM 774 O O . PHE A 1 102 ? 4.113 -12.273 1.498 1 93.5 102 PHE A O 1
ATOM 781 N N . GLN A 1 103 ? 1.987 -12.633 1.891 1 87.38 103 GLN A N 1
ATOM 782 C CA . GLN A 1 103 ? 1.59 -11.227 1.889 1 87.38 103 GLN A CA 1
ATOM 783 C C . GLN A 1 103 ? 2.322 -10.445 2.977 1 87.38 103 GLN A C 1
ATOM 785 O O . GLN A 1 103 ? 2.699 -9.289 2.773 1 87.38 103 GLN A O 1
ATOM 790 N N . ASP A 1 104 ? 2.527 -11.062 4.055 1 87.38 104 ASP A N 1
ATOM 791 C CA . ASP A 1 104 ? 3.146 -10.367 5.184 1 87.38 104 ASP A CA 1
ATOM 792 C C . ASP A 1 104 ? 4.402 -11.094 5.652 1 87.38 104 ASP A C 1
ATOM 794 O O . ASP A 1 104 ? 4.316 -12.156 6.277 1 87.38 104 ASP A O 1
ATOM 798 N N . PRO A 1 105 ? 5.516 -10.406 5.477 1 86.19 105 PRO A N 1
ATOM 799 C CA . PRO A 1 105 ? 6.762 -11.07 5.875 1 86.19 105 PRO A CA 1
ATOM 800 C C . PRO A 1 105 ? 6.855 -11.281 7.387 1 86.19 105 PRO A C 1
ATOM 802 O O . PRO A 1 105 ? 7.488 -12.242 7.84 1 86.19 105 PRO A O 1
ATOM 805 N N . PHE A 1 106 ? 6.25 -10.414 8.164 1 82.12 106 PHE A N 1
ATOM 806 C CA . PHE A 1 106 ? 6.344 -10.531 9.617 1 82.12 106 PHE A CA 1
ATOM 807 C C . PHE A 1 106 ? 5.66 -11.805 10.102 1 82.12 106 PHE A C 1
ATOM 809 O O . PHE A 1 106 ? 6.098 -12.414 11.078 1 82.12 106 PHE A O 1
ATOM 816 N N . THR A 1 107 ? 4.684 -12.133 9.43 1 82.31 107 THR A N 1
ATOM 817 C CA . THR A 1 107 ? 3.955 -13.328 9.844 1 82.31 107 THR A CA 1
ATOM 818 C C . THR A 1 107 ? 4.57 -14.578 9.227 1 82.31 107 THR A C 1
ATOM 820 O O . THR A 1 107 ? 4.398 -15.68 9.75 1 82.31 107 THR A O 1
ATOM 823 N N . ALA A 1 108 ? 5.312 -14.328 8.195 1 88.44 108 ALA A N 1
ATOM 824 C CA . ALA A 1 108 ? 5.883 -15.461 7.469 1 88.44 108 ALA A CA 1
ATOM 825 C C . ALA A 1 108 ? 7.191 -15.922 8.109 1 88.44 108 ALA A C 1
ATOM 827 O O . ALA A 1 108 ? 7.527 -17.109 8.07 1 88.44 108 ALA A O 1
ATOM 828 N N . LEU A 1 109 ? 7.93 -15.023 8.742 1 93.81 109 LEU A N 1
ATOM 829 C CA . LEU A 1 109 ? 9.211 -15.328 9.367 1 93.81 109 LEU A CA 1
ATOM 830 C C . LEU A 1 109 ? 9.047 -15.578 10.859 1 93.81 109 LEU A C 1
ATOM 832 O O . LEU A 1 109 ? 8.352 -14.828 11.547 1 93.81 109 LEU A O 1
ATOM 836 N N . ASN A 1 110 ? 9.664 -16.562 11.32 1 93.88 110 ASN A N 1
ATOM 837 C CA . ASN A 1 110 ? 9.617 -16.906 12.742 1 93.88 110 ASN A CA 1
ATOM 838 C C . ASN A 1 110 ? 10.523 -15.984 13.562 1 93.88 110 ASN A C 1
ATOM 840 O O . ASN A 1 110 ? 11.734 -15.961 13.359 1 93.88 110 ASN A O 1
ATOM 844 N N . PRO A 1 111 ? 9.984 -15.344 14.516 1 93.81 111 PRO A N 1
ATOM 845 C CA . PRO A 1 111 ? 10.727 -14.297 15.219 1 93.81 111 PRO A CA 1
ATOM 846 C C . PRO A 1 111 ? 11.766 -14.859 16.188 1 93.81 111 PRO A C 1
ATOM 848 O O . PRO A 1 111 ? 12.625 -14.125 16.672 1 93.81 111 PRO A O 1
ATOM 851 N N . VAL A 1 112 ? 11.773 -16.125 16.484 1 94.94 112 VAL A N 1
ATOM 852 C CA . VAL A 1 112 ? 12.664 -16.672 17.5 1 94.94 112 VAL A CA 1
ATOM 853 C C . VAL A 1 112 ? 13.875 -17.328 16.844 1 94.94 112 VAL A C 1
ATOM 855 O O . VAL A 1 112 ? 14.742 -17.875 17.531 1 94.94 112 VAL A O 1
ATOM 858 N N . PHE A 1 113 ? 13.938 -17.328 15.516 1 96.06 113 PHE A N 1
ATOM 859 C CA . PHE A 1 113 ? 15.086 -17.828 14.781 1 96.06 113 PHE A CA 1
ATOM 860 C C . PHE A 1 113 ? 15.695 -16.734 13.906 1 96.06 113 PHE A C 1
ATOM 862 O O . PHE A 1 113 ? 15 -15.805 13.5 1 96.06 113 PHE A O 1
ATOM 869 N N . THR A 1 114 ? 16.938 -16.891 13.703 1 97.5 114 THR A N 1
ATOM 870 C CA . THR A 1 114 ? 17.562 -15.969 12.766 1 97.5 114 THR A CA 1
ATOM 871 C C . THR A 1 114 ? 17.062 -16.203 11.344 1 97.5 114 THR A C 1
ATOM 873 O O . THR A 1 114 ? 16.641 -17.312 11.016 1 97.5 114 THR A O 1
ATOM 876 N N . VAL A 1 115 ? 17.062 -15.156 10.547 1 97.69 115 VAL A N 1
ATOM 877 C CA . VAL A 1 115 ? 16.516 -15.273 9.195 1 97.69 115 VAL A CA 1
ATOM 878 C C . VAL A 1 115 ? 17.391 -16.234 8.375 1 97.69 115 VAL A C 1
ATOM 880 O O . VAL A 1 115 ? 16.875 -17 7.562 1 97.69 115 VAL A O 1
ATOM 883 N N . GLY A 1 116 ? 18.703 -16.25 8.625 1 97.69 116 GLY A N 1
ATOM 884 C CA . GLY A 1 116 ? 19.578 -17.172 7.926 1 97.69 116 GLY A CA 1
ATOM 885 C C . GLY A 1 116 ? 19.281 -18.625 8.211 1 97.69 116 GLY A C 1
ATOM 886 O O . GLY A 1 116 ? 19.219 -19.438 7.293 1 97.69 116 GLY A O 1
ATOM 887 N N . GLN A 1 117 ? 19.078 -18.922 9.406 1 96.75 117 GLN A N 1
ATOM 888 C CA . GLN A 1 117 ? 18.766 -20.297 9.812 1 96.75 117 GLN A CA 1
ATOM 889 C C . GLN A 1 117 ? 17.453 -20.766 9.188 1 96.75 117 GLN A C 1
ATOM 891 O O . GLN A 1 117 ? 17.344 -21.922 8.766 1 96.75 117 GLN A O 1
ATOM 896 N N . GLN A 1 118 ? 16.562 -19.891 9.164 1 96.31 118 GLN A N 1
ATOM 897 C CA . GLN A 1 118 ? 15.266 -20.25 8.609 1 96.31 118 GLN A CA 1
ATOM 898 C C . GLN A 1 118 ? 15.375 -20.578 7.125 1 96.31 118 GLN A C 1
ATOM 900 O O . GLN A 1 118 ? 14.797 -21.562 6.66 1 96.31 118 GLN A O 1
ATOM 905 N N . VAL A 1 119 ? 16.094 -19.797 6.441 1 96.81 119 VAL A N 1
ATOM 906 C CA . VAL A 1 119 ? 16.266 -20.031 5.012 1 96.81 119 VAL A CA 1
ATOM 907 C C . VAL A 1 119 ? 17.078 -21.312 4.797 1 96.81 119 VAL A C 1
ATOM 909 O O . VAL A 1 119 ? 16.766 -22.109 3.916 1 96.81 119 VAL A O 1
ATOM 912 N N . ALA A 1 120 ? 18.094 -21.516 5.578 1 96.56 120 ALA A N 1
ATOM 913 C CA . ALA A 1 120 ? 18.969 -22.688 5.465 1 96.56 120 ALA A CA 1
ATOM 914 C C . ALA A 1 120 ? 18.172 -23.969 5.715 1 96.56 120 ALA A C 1
ATOM 916 O O . ALA A 1 120 ? 18.453 -25 5.102 1 96.56 120 ALA A O 1
ATOM 917 N N . GLU A 1 121 ? 17.25 -23.859 6.551 1 93.81 121 GLU A N 1
ATOM 918 C CA . GLU A 1 121 ? 16.453 -25.047 6.898 1 93.81 121 GLU A CA 1
ATOM 919 C C . GLU A 1 121 ? 15.688 -25.578 5.691 1 93.81 121 GLU A C 1
ATOM 921 O O . GLU A 1 121 ? 15.516 -26.781 5.543 1 93.81 121 GLU A O 1
ATOM 926 N N . VAL A 1 122 ? 15.289 -24.734 4.863 1 92.06 122 VAL A N 1
ATOM 927 C CA . VAL A 1 122 ? 14.5 -25.125 3.699 1 92.06 122 VAL A CA 1
ATOM 928 C C . VAL A 1 122 ? 15.344 -25.984 2.768 1 92.06 122 VAL A C 1
ATOM 930 O O . VAL A 1 122 ? 14.898 -27.047 2.33 1 92.06 122 VAL A O 1
ATOM 933 N N . THR A 1 123 ? 16.547 -25.531 2.494 1 90.88 123 THR A N 1
ATOM 934 C CA . THR A 1 123 ? 17.406 -26.281 1.584 1 90.88 123 THR A CA 1
ATOM 935 C C . THR A 1 123 ? 17.859 -27.594 2.229 1 90.88 123 THR A C 1
ATOM 937 O O . THR A 1 123 ? 18 -28.609 1.551 1 90.88 123 THR A O 1
ATOM 940 N N . ARG A 1 124 ? 18.031 -27.562 3.492 1 92.12 124 ARG A N 1
ATOM 941 C CA . ARG A 1 124 ? 18.469 -28.781 4.176 1 92.12 124 ARG A CA 1
ATOM 942 C C . ARG A 1 124 ? 17.375 -29.844 4.18 1 92.12 124 ARG A C 1
ATOM 944 O O . ARG A 1 124 ? 17.672 -31.031 4.098 1 92.12 124 ARG A O 1
ATOM 951 N N . LEU A 1 125 ? 16.234 -29.438 4.258 1 87.44 125 LEU A N 1
ATOM 952 C CA . LEU A 1 125 ? 15.102 -30.344 4.25 1 87.44 125 LEU A CA 1
ATOM 953 C C . LEU A 1 125 ? 14.969 -31.047 2.896 1 87.44 125 LEU A C 1
ATOM 955 O O . LEU A 1 125 ? 14.57 -32.219 2.824 1 87.44 125 LEU A O 1
ATOM 959 N N . HIS A 1 126 ? 15.383 -30.406 1.861 1 89.56 126 HIS A N 1
ATOM 960 C CA . HIS A 1 126 ? 15.148 -30.922 0.518 1 89.56 126 HIS A CA 1
ATOM 961 C C . HIS A 1 126 ? 16.422 -31.547 -0.055 1 89.56 126 HIS A C 1
ATOM 963 O O . HIS A 1 126 ? 16.344 -32.531 -0.791 1 89.56 126 HIS A O 1
ATOM 969 N N . ASP A 1 127 ? 17.594 -31.031 0.161 1 88.94 127 ASP A N 1
ATOM 970 C CA . ASP A 1 127 ? 18.812 -31.469 -0.495 1 88.94 127 ASP A CA 1
ATOM 971 C C . ASP A 1 127 ? 19.688 -32.281 0.459 1 88.94 127 ASP A C 1
ATOM 973 O O . ASP A 1 127 ? 20.672 -32.875 0.038 1 88.94 127 ASP A O 1
ATOM 977 N N . LYS A 1 128 ? 19.422 -32.438 1.688 1 87.81 128 LYS A N 1
ATOM 978 C CA . LYS A 1 128 ? 20.188 -33.156 2.686 1 87.81 128 LYS A CA 1
ATOM 979 C C . LYS A 1 128 ? 21.641 -32.688 2.707 1 87.81 128 LYS A C 1
ATOM 981 O O . LYS A 1 128 ? 22.562 -33.531 2.629 1 87.81 128 LYS A O 1
ATOM 98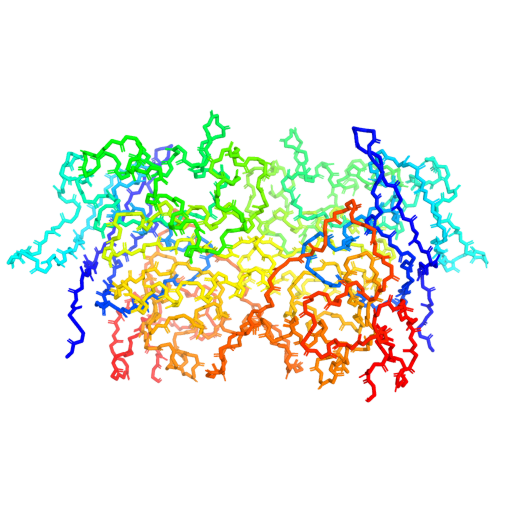6 N N . ILE A 1 129 ? 21.906 -31.516 2.814 1 90.69 129 ILE A N 1
ATOM 987 C CA . ILE A 1 129 ? 23.25 -30.938 2.848 1 90.69 129 ILE A CA 1
ATOM 988 C C . ILE A 1 129 ? 23.594 -30.516 4.273 1 90.69 129 ILE A C 1
ATOM 990 O O . ILE A 1 129 ? 22.719 -30.422 5.133 1 90.69 129 ILE A O 1
ATOM 994 N N . SER A 1 130 ? 24.891 -30.297 4.504 1 93.12 130 SER A N 1
ATOM 995 C CA . SER A 1 130 ? 25.344 -29.859 5.82 1 93.12 130 SER A CA 1
ATOM 996 C C . SER A 1 130 ? 24.938 -28.422 6.098 1 93.12 130 SER A C 1
ATOM 998 O O . SER A 1 130 ? 24.609 -27.672 5.176 1 93.12 130 SER A O 1
ATOM 1000 N N . MET A 1 131 ? 24.984 -28.125 7.32 1 92.56 131 MET A N 1
ATOM 1001 C CA . MET A 1 131 ? 24.656 -26.75 7.727 1 92.56 131 MET A CA 1
ATOM 1002 C C . MET A 1 131 ? 25.641 -25.75 7.117 1 92.56 131 MET A C 1
ATOM 1004 O O . MET A 1 131 ? 25.25 -24.656 6.734 1 92.56 131 MET A O 1
ATOM 1008 N N . GLN A 1 132 ? 26.828 -26.156 7.031 1 94.75 132 GLN A N 1
ATOM 1009 C CA . GLN A 1 132 ? 27.859 -25.281 6.465 1 94.75 132 GLN A CA 1
ATOM 1010 C C . GLN A 1 132 ? 27.594 -25.016 4.98 1 94.75 132 GLN A C 1
ATOM 1012 O O . GLN A 1 132 ? 27.719 -23.891 4.512 1 94.75 132 GLN A O 1
ATOM 1017 N N . ALA A 1 133 ? 27.297 -26.016 4.312 1 95.44 133 ALA A N 1
ATOM 1018 C CA . ALA A 1 133 ? 26.969 -25.875 2.896 1 95.44 133 ALA A CA 1
ATOM 1019 C C . ALA A 1 133 ? 25.719 -25.047 2.703 1 95.44 133 ALA A C 1
ATOM 1021 O O . ALA A 1 133 ? 25.656 -24.188 1.812 1 95.44 133 ALA A O 1
ATOM 1022 N N . ALA A 1 134 ? 24.75 -25.297 3.543 1 96.12 134 ALA A N 1
ATOM 1023 C CA . ALA A 1 134 ? 23.5 -24.531 3.488 1 96.12 134 ALA A CA 1
ATOM 1024 C C . ALA A 1 134 ? 23.75 -23.047 3.732 1 96.12 134 ALA A C 1
ATOM 1026 O O . ALA A 1 134 ? 23.203 -22.188 3.041 1 96.12 134 ALA A O 1
ATOM 1027 N N . LYS A 1 135 ? 24.625 -22.781 4.68 1 96.81 135 LYS A N 1
ATOM 1028 C CA . LYS A 1 135 ? 24.953 -21.391 5 1 96.81 135 LYS A CA 1
ATOM 1029 C C . LYS A 1 135 ? 25.562 -20.688 3.797 1 96.81 135 LYS A C 1
ATOM 1031 O O . LYS A 1 135 ? 25.219 -19.547 3.492 1 96.81 135 LYS A O 1
ATOM 1036 N N . ARG A 1 136 ? 26.406 -21.344 3.137 1 96.75 136 ARG A N 1
ATOM 1037 C CA . ARG A 1 136 ? 27.031 -20.766 1.958 1 96.75 136 ARG A CA 1
ATOM 1038 C C . ARG A 1 136 ? 26.016 -20.453 0.875 1 96.75 136 ARG A C 1
ATOM 1040 O O . ARG A 1 136 ? 26.062 -19.391 0.243 1 96.75 136 ARG A O 1
ATOM 1047 N N . GLN A 1 137 ? 25.125 -21.359 0.712 1 96.38 137 GLN A N 1
ATOM 1048 C CA . GLN A 1 137 ? 24.078 -21.156 -0.277 1 96.38 137 GLN A CA 1
ATOM 1049 C C . GLN A 1 137 ? 23.188 -19.984 0.095 1 96.38 137 GLN A C 1
ATOM 1051 O O . GLN A 1 137 ? 22.812 -19.188 -0.768 1 96.38 137 GLN A O 1
ATOM 1056 N N . VAL A 1 138 ? 22.906 -19.906 1.36 1 97.75 138 VAL A N 1
ATOM 1057 C CA . VAL A 1 138 ? 22.031 -18.844 1.851 1 97.75 138 VAL A CA 1
ATOM 1058 C C . VAL A 1 138 ? 22.719 -17.484 1.653 1 97.75 138 VAL A C 1
ATOM 1060 O O . VAL A 1 138 ? 22.094 -16.547 1.165 1 97.75 138 VAL A O 1
ATOM 1063 N N . ILE A 1 139 ? 23.938 -17.375 2.012 1 98 139 ILE A N 1
ATOM 1064 C CA . ILE A 1 139 ? 24.688 -16.125 1.902 1 98 139 ILE A CA 1
ATOM 1065 C C . ILE A 1 139 ? 24.75 -15.695 0.441 1 98 139 ILE A C 1
ATOM 1067 O O . ILE A 1 139 ? 24.547 -14.516 0.132 1 98 139 ILE A O 1
ATOM 1071 N N . LYS A 1 140 ? 24.984 -16.641 -0.433 1 96.75 140 LYS A N 1
ATOM 1072 C CA . LYS A 1 140 ? 25 -16.344 -1.863 1 96.75 140 LYS A CA 1
ATOM 1073 C C . LYS A 1 140 ? 23.641 -15.82 -2.332 1 96.75 140 LYS A C 1
ATOM 1075 O O . LYS A 1 140 ? 23.578 -14.836 -3.072 1 96.75 140 LYS A O 1
ATOM 1080 N N . LEU A 1 141 ? 22.656 -16.484 -1.896 1 96.69 141 LEU A N 1
ATOM 1081 C CA . LEU A 1 141 ? 21.312 -16.094 -2.291 1 96.69 141 LEU A CA 1
ATOM 1082 C C . LEU A 1 141 ? 20.938 -14.734 -1.704 1 96.69 141 LEU A C 1
ATOM 1084 O O . LEU A 1 141 ? 20.297 -13.922 -2.365 1 96.69 141 LEU A O 1
ATOM 1088 N N . PHE A 1 142 ? 21.328 -14.5 -0.46 1 97.81 142 PHE A N 1
ATOM 1089 C CA . PHE A 1 142 ? 21.109 -13.195 0.161 1 97.81 142 PHE A CA 1
ATOM 1090 C C . PHE A 1 142 ? 21.75 -12.086 -0.669 1 97.81 142 PHE A C 1
ATOM 1092 O O . PHE A 1 142 ? 21.172 -11.008 -0.82 1 97.81 142 PHE A O 1
ATOM 1099 N N . ASP A 1 143 ? 22.828 -12.367 -1.161 1 96.19 143 ASP A N 1
ATOM 1100 C CA . ASP A 1 143 ? 23.5 -11.414 -2.041 1 96.19 143 ASP A CA 1
ATOM 1101 C C . ASP A 1 143 ? 22.719 -11.219 -3.338 1 96.19 143 ASP A C 1
ATOM 1103 O O . ASP A 1 143 ? 22.547 -10.086 -3.795 1 96.19 143 ASP A O 1
ATOM 1107 N N . GLN A 1 144 ? 22.234 -12.234 -3.902 1 94.31 144 GLN A N 1
ATOM 1108 C CA . GLN A 1 144 ? 21.516 -12.211 -5.168 1 94.31 144 GLN A CA 1
ATOM 1109 C C . GLN A 1 144 ? 20.203 -11.422 -5.039 1 94.31 144 GLN A C 1
ATOM 1111 O O . GLN A 1 144 ? 19.781 -10.766 -5.992 1 94.31 144 GLN A O 1
ATOM 1116 N N . VAL A 1 145 ? 19.641 -11.523 -3.84 1 95 145 VAL A N 1
ATOM 1117 C CA . VAL A 1 145 ? 18.375 -10.812 -3.674 1 95 145 VAL A CA 1
ATOM 1118 C C . VAL A 1 145 ? 18.641 -9.383 -3.213 1 95 145 VAL A C 1
ATOM 1120 O O . VAL A 1 145 ? 17.703 -8.641 -2.918 1 95 145 VAL A O 1
ATOM 1123 N N . GLY A 1 146 ? 19.859 -9 -3.037 1 92.75 146 GLY A N 1
ATOM 1124 C CA . GLY A 1 146 ? 20.234 -7.613 -2.814 1 92.75 146 GLY A CA 1
ATOM 1125 C C . GLY A 1 146 ? 20.25 -7.227 -1.348 1 92.75 146 GLY A C 1
ATOM 1126 O O . GLY A 1 146 ? 20.062 -6.059 -1.006 1 92.75 146 GLY A O 1
ATOM 1127 N N . LEU A 1 147 ? 20.344 -8.156 -0.418 1 94.81 147 LEU A N 1
ATOM 1128 C CA . LEU A 1 147 ? 20.516 -7.816 0.992 1 94.81 147 LEU A CA 1
ATOM 1129 C C . LEU A 1 147 ? 21.891 -7.211 1.248 1 94.81 147 LEU A C 1
ATOM 1131 O O . LEU A 1 147 ? 22.906 -7.75 0.799 1 94.81 147 LEU A O 1
ATOM 1135 N N . PRO A 1 148 ? 21.828 -6.098 1.988 1 89.75 148 PRO A N 1
ATOM 1136 C CA . PRO A 1 148 ? 23.125 -5.527 2.342 1 89.75 148 PRO A CA 1
ATOM 1137 C C . PRO A 1 148 ? 23.891 -6.379 3.348 1 89.75 148 PRO A C 1
ATOM 1139 O O . PRO A 1 148 ? 23.297 -6.883 4.309 1 89.75 148 PRO A O 1
ATOM 1142 N N . ASP A 1 149 ? 25.094 -6.699 3.135 1 92.06 149 ASP A N 1
ATOM 1143 C CA . ASP A 1 149 ? 25.969 -7.465 4.023 1 92.06 149 ASP A CA 1
ATOM 1144 C C . ASP A 1 149 ? 25.359 -8.82 4.352 1 92.06 149 ASP A C 1
ATOM 1146 O O . ASP A 1 149 ? 24.984 -9.086 5.5 1 92.06 149 ASP A O 1
ATOM 1150 N N . PRO A 1 150 ? 25.266 -9.688 3.492 1 96.88 150 PRO A N 1
ATOM 1151 C CA . PRO A 1 150 ? 24.594 -10.984 3.619 1 96.88 150 PRO A CA 1
ATOM 1152 C C . PRO A 1 150 ? 25.016 -11.742 4.875 1 96.88 150 PRO A C 1
ATOM 1154 O O . PRO A 1 150 ? 24.172 -12.359 5.539 1 96.88 150 PRO A O 1
ATOM 1157 N N . GLU A 1 151 ? 26.297 -11.734 5.242 1 96.31 151 GLU A N 1
ATOM 1158 C CA . GLU A 1 151 ? 26.781 -12.438 6.426 1 96.31 151 GLU A CA 1
ATOM 1159 C C . GLU A 1 151 ? 26.172 -11.859 7.699 1 96.31 151 GLU A C 1
ATOM 1161 O O . GLU A 1 151 ? 25.766 -12.602 8.594 1 96.31 151 GLU A O 1
ATOM 1166 N N . PHE A 1 152 ? 26.109 -10.578 7.711 1 94.44 152 PHE A N 1
ATOM 1167 C CA . PHE A 1 152 ? 25.484 -9.883 8.836 1 94.44 152 PHE A CA 1
ATOM 1168 C C . PHE A 1 152 ? 24.016 -10.234 8.93 1 94.44 152 PHE A C 1
ATOM 1170 O O . PHE A 1 152 ? 23.516 -10.562 10.008 1 94.44 152 PHE A O 1
ATOM 1177 N N . CYS A 1 153 ? 23.312 -10.234 7.824 1 96.06 153 CYS A N 1
ATOM 1178 C CA . CYS A 1 153 ? 21.891 -10.492 7.789 1 96.06 153 CYS A CA 1
ATOM 1179 C C . CYS A 1 153 ? 21.578 -11.93 8.203 1 96.06 153 CYS A C 1
ATOM 1181 O O . CYS A 1 153 ? 20.562 -12.195 8.836 1 96.06 153 CYS A O 1
ATOM 1183 N N . PHE A 1 154 ? 22.5 -12.82 7.91 1 97.56 154 PHE A N 1
ATOM 1184 C CA . PHE A 1 154 ? 22.312 -14.234 8.219 1 97.56 154 PHE A CA 1
ATOM 1185 C C . PHE A 1 154 ? 22.047 -14.438 9.703 1 97.56 154 PHE A C 1
ATOM 1187 O O . PHE A 1 154 ? 21.25 -15.305 10.078 1 97.56 154 PHE A O 1
ATOM 1194 N N . GLN A 1 155 ? 22.641 -13.602 10.5 1 97.38 155 GLN A N 1
ATOM 1195 C CA . GLN A 1 155 ? 22.609 -13.797 11.945 1 97.38 155 GLN A CA 1
ATOM 1196 C C . GLN A 1 155 ? 21.547 -12.938 12.602 1 97.38 155 GLN A C 1
ATOM 1198 O O . GLN A 1 155 ? 21.344 -12.992 13.82 1 97.38 155 GLN A O 1
ATOM 1203 N N . ARG A 1 156 ? 20.797 -12.242 11.852 1 96.69 156 ARG A N 1
ATOM 1204 C CA . ARG A 1 156 ? 19.812 -11.312 12.391 1 96.69 156 ARG A CA 1
ATOM 1205 C C . ARG A 1 156 ? 18.453 -11.984 12.539 1 96.69 156 ARG A C 1
ATOM 1207 O O . ARG A 1 156 ? 18.156 -12.969 11.859 1 96.69 156 ARG A O 1
ATOM 1214 N N . TYR A 1 157 ? 17.75 -11.469 13.469 1 96.94 157 TYR A N 1
ATOM 1215 C CA . TYR A 1 157 ? 16.359 -11.867 13.633 1 96.94 157 TYR A CA 1
ATOM 1216 C C . TYR A 1 157 ? 15.438 -10.992 12.789 1 96.94 157 TYR A C 1
ATOM 1218 O O . TYR A 1 157 ? 15.789 -9.859 12.453 1 96.94 157 TYR A O 1
ATOM 1226 N N . PRO A 1 158 ? 14.25 -11.445 12.445 1 96.19 158 PRO A N 1
ATOM 1227 C CA . PRO A 1 158 ? 13.336 -10.688 11.586 1 96.19 158 PRO A CA 1
ATOM 1228 C C . PRO A 1 158 ? 13.078 -9.273 12.094 1 96.19 158 PRO A C 1
ATOM 1230 O O . PRO A 1 158 ? 13.078 -8.32 11.312 1 96.19 158 PRO A O 1
ATOM 1233 N N . HIS A 1 159 ? 12.969 -9.094 13.375 1 92.81 159 HIS A N 1
ATOM 1234 C CA . HIS A 1 159 ? 12.602 -7.805 13.945 1 92.81 159 HIS A CA 1
ATOM 1235 C C . HIS A 1 159 ? 13.75 -6.805 13.828 1 92.81 159 HIS A C 1
ATOM 1237 O O . HIS A 1 159 ? 13.555 -5.605 14.031 1 92.81 159 HIS A O 1
ATOM 1243 N N . GLU A 1 160 ? 14.906 -7.266 13.477 1 93.44 160 GLU A N 1
ATOM 1244 C CA . GLU A 1 160 ? 16.078 -6.414 13.352 1 93.44 160 GLU A CA 1
ATOM 1245 C C . GLU A 1 160 ? 16.266 -5.91 11.922 1 93.44 160 GLU A C 1
ATOM 1247 O O . GLU A 1 160 ? 17.156 -5.125 11.641 1 93.44 160 GLU A O 1
ATOM 1252 N N . LEU A 1 161 ? 15.43 -6.363 11.023 1 93.38 161 LEU A N 1
ATOM 1253 C CA . LEU A 1 161 ? 15.531 -6.016 9.609 1 93.38 161 LEU A CA 1
ATOM 1254 C C . LEU A 1 161 ? 14.438 -5.031 9.219 1 93.38 161 LEU A C 1
ATOM 1256 O O . LEU A 1 161 ? 13.344 -5.039 9.789 1 93.38 161 LEU A O 1
ATOM 1260 N N . SER A 1 162 ? 14.758 -4.16 8.258 1 89 162 SER A N 1
ATOM 1261 C CA . SER A 1 162 ? 13.742 -3.287 7.691 1 89 162 SER A CA 1
ATOM 1262 C C . SER A 1 162 ? 12.688 -4.09 6.93 1 89 162 SER A C 1
ATOM 1264 O O . SER A 1 162 ? 12.883 -5.273 6.656 1 89 162 SER A O 1
ATOM 1266 N N . GLY A 1 163 ? 11.562 -3.447 6.637 1 88.44 163 GLY A N 1
ATOM 1267 C CA . GLY A 1 163 ? 10.523 -4.102 5.867 1 88.44 163 GLY A CA 1
ATOM 1268 C C . GLY A 1 163 ? 11.008 -4.625 4.527 1 88.44 163 GLY A C 1
ATOM 1269 O O . GLY A 1 163 ? 10.719 -5.766 4.16 1 88.44 163 GLY A O 1
ATOM 1270 N N . GLY A 1 164 ? 11.766 -3.812 3.838 1 91.69 164 GLY A N 1
ATOM 1271 C CA . GLY A 1 164 ? 12.312 -4.219 2.555 1 91.69 164 GLY A CA 1
ATOM 1272 C C . GLY A 1 164 ? 13.289 -5.379 2.664 1 91.69 164 GLY A C 1
ATOM 1273 O O . GLY A 1 164 ? 13.312 -6.254 1.797 1 91.69 164 GLY A O 1
ATOM 1274 N N . MET A 1 165 ? 14.055 -5.375 3.715 1 94 165 MET A N 1
ATOM 1275 C CA . MET A 1 165 ? 14.992 -6.469 3.938 1 94 165 MET A CA 1
ATOM 1276 C C . MET A 1 165 ? 14.258 -7.77 4.238 1 94 165 MET A C 1
ATOM 1278 O O . MET A 1 165 ? 14.617 -8.828 3.715 1 94 165 MET A O 1
ATOM 1282 N N . ARG A 1 166 ? 13.273 -7.684 5.062 1 95.62 166 ARG A N 1
ATOM 1283 C CA . ARG A 1 166 ? 12.477 -8.867 5.383 1 95.62 166 ARG A CA 1
ATOM 1284 C C . ARG A 1 166 ? 11.859 -9.469 4.125 1 95.62 166 ARG A C 1
ATOM 1286 O O . ARG A 1 166 ? 11.82 -10.688 3.969 1 95.62 166 ARG A O 1
ATOM 1293 N N . GLN A 1 167 ? 11.367 -8.562 3.285 1 96.25 167 GLN A N 1
ATOM 1294 C CA . GLN A 1 167 ? 10.789 -9.023 2.029 1 96.25 167 GLN A CA 1
ATOM 1295 C C . GLN A 1 167 ? 11.812 -9.789 1.196 1 96.25 167 GLN A C 1
ATOM 1297 O O . GLN A 1 167 ? 11.516 -10.844 0.641 1 96.25 167 GLN A O 1
ATOM 1302 N N . ARG A 1 168 ? 13 -9.273 1.126 1 96.38 168 ARG A N 1
ATOM 1303 C CA . ARG A 1 168 ? 14.07 -9.922 0.373 1 96.38 168 ARG A CA 1
ATOM 1304 C C . ARG A 1 168 ? 14.414 -11.281 0.977 1 96.38 168 ARG A C 1
ATOM 1306 O O . ARG A 1 168 ? 14.688 -12.242 0.25 1 96.38 168 ARG A O 1
ATOM 1313 N N . VAL A 1 169 ? 14.43 -11.344 2.291 1 97.25 169 VAL A N 1
ATOM 1314 C CA . VAL A 1 169 ? 14.672 -12.609 2.967 1 97.25 169 VAL A CA 1
ATOM 1315 C C . VAL A 1 169 ? 13.578 -13.609 2.588 1 97.25 169 VAL A C 1
ATOM 1317 O O . VAL A 1 169 ? 13.875 -14.773 2.287 1 97.25 169 VAL A O 1
ATOM 1320 N N . MET A 1 170 ? 12.367 -13.188 2.602 1 97.06 170 MET A N 1
ATOM 1321 C CA . MET A 1 170 ? 11.25 -14.055 2.244 1 97.06 170 MET A CA 1
ATOM 1322 C C . MET A 1 170 ? 11.383 -14.547 0.806 1 97.06 170 MET A C 1
ATOM 1324 O O . MET A 1 170 ? 11.125 -15.719 0.519 1 97.06 170 MET A O 1
ATOM 1328 N N . ILE A 1 171 ? 11.758 -13.609 -0.06 1 97.25 171 ILE A N 1
ATOM 1329 C CA . ILE A 1 171 ? 11.977 -13.992 -1.452 1 97.25 171 ILE A CA 1
ATOM 1330 C C . ILE A 1 171 ? 13.109 -15.008 -1.537 1 97.25 171 ILE A C 1
ATOM 1332 O O . ILE A 1 171 ? 13 -16.016 -2.252 1 97.25 171 ILE A O 1
ATOM 1336 N N . ALA A 1 172 ? 14.172 -14.789 -0.774 1 97.5 172 ALA A N 1
ATOM 1337 C CA . ALA A 1 172 ? 15.281 -15.734 -0.742 1 97.5 172 ALA A CA 1
ATOM 1338 C C . ALA A 1 172 ? 14.812 -17.109 -0.264 1 97.5 172 ALA A C 1
ATOM 1340 O O . ALA A 1 172 ? 15.18 -18.125 -0.849 1 97.5 172 ALA A O 1
ATOM 1341 N N . MET A 1 173 ? 14.078 -17.094 0.735 1 96.81 173 MET A N 1
ATOM 1342 C CA . MET A 1 173 ? 13.562 -18.344 1.288 1 96.81 173 MET A CA 1
ATOM 1343 C C . MET A 1 173 ? 12.742 -19.094 0.25 1 96.81 173 MET A C 1
ATOM 1345 O O . MET A 1 173 ? 12.883 -20.312 0.11 1 96.81 173 MET A O 1
ATOM 1349 N N . ALA A 1 174 ? 11.945 -18.375 -0.484 1 96.75 174 ALA A N 1
ATOM 1350 C CA . ALA A 1 174 ? 11.102 -18.969 -1.514 1 96.75 174 ALA A CA 1
ATOM 1351 C C . ALA A 1 174 ? 11.945 -19.5 -2.67 1 96.75 174 ALA A C 1
ATOM 1353 O O . ALA A 1 174 ? 11.547 -20.453 -3.346 1 96.75 174 ALA A O 1
ATOM 1354 N N . MET A 1 175 ? 13.133 -19 -2.84 1 97.25 175 MET A N 1
ATOM 1355 C CA . MET A 1 175 ? 13.898 -19.266 -4.059 1 97.25 175 MET A CA 1
ATOM 1356 C C . MET A 1 175 ? 15.047 -20.234 -3.781 1 97.25 175 MET A C 1
ATOM 1358 O O . MET A 1 175 ? 15.719 -20.688 -4.711 1 97.25 175 MET A O 1
ATOM 1362 N N . ILE A 1 176 ? 15.273 -20.531 -2.584 1 96.5 176 ILE A N 1
ATOM 1363 C CA . ILE A 1 176 ? 16.5 -21.203 -2.166 1 96.5 176 ILE A CA 1
ATOM 1364 C C . ILE A 1 176 ? 16.625 -22.547 -2.889 1 96.5 176 ILE A C 1
ATOM 1366 O O . ILE A 1 176 ? 17.719 -22.969 -3.26 1 96.5 176 ILE A O 1
ATOM 1370 N N . CYS A 1 177 ? 15.555 -23.219 -3.184 1 94.75 177 CYS A N 1
ATOM 1371 C CA . CYS A 1 177 ? 15.602 -24.516 -3.857 1 94.75 177 CYS A CA 1
ATOM 1372 C C . CYS A 1 177 ? 15.32 -24.359 -5.348 1 94.75 177 CYS A C 1
ATOM 1374 O O . CYS A 1 177 ? 15.125 -25.359 -6.051 1 94.75 177 CYS A O 1
ATOM 1376 N N . ARG A 1 178 ? 15.195 -23.094 -5.762 1 94.19 178 ARG A N 1
ATOM 1377 C CA . ARG A 1 178 ? 15.016 -22.766 -7.172 1 94.19 178 ARG A CA 1
ATOM 1378 C C . ARG A 1 178 ? 13.734 -23.391 -7.715 1 94.19 178 ARG A C 1
ATOM 1380 O O . ARG A 1 178 ? 13.773 -24.188 -8.656 1 94.19 178 ARG A O 1
ATOM 1387 N N . PRO A 1 179 ? 12.656 -23.016 -7.215 1 95.94 179 PRO A N 1
ATOM 1388 C CA . PRO A 1 179 ? 11.367 -23.562 -7.656 1 95.94 179 PRO A CA 1
ATOM 1389 C C . PRO A 1 179 ? 11.062 -23.25 -9.117 1 95.94 179 PRO A C 1
ATOM 1391 O O . PRO A 1 179 ? 11.664 -22.328 -9.695 1 95.94 179 PRO A O 1
ATOM 1394 N N . ARG A 1 180 ? 10.133 -24 -9.641 1 94.69 180 ARG A N 1
ATOM 1395 C CA . ARG A 1 180 ? 9.664 -23.75 -11.008 1 94.69 180 ARG A CA 1
ATOM 1396 C C . ARG A 1 180 ? 8.578 -22.688 -11.023 1 94.69 180 ARG A C 1
ATOM 1398 O O . ARG A 1 180 ? 8.453 -21.938 -11.992 1 94.69 180 ARG A O 1
ATOM 1405 N N . ILE A 1 181 ? 7.77 -22.734 -9.969 1 97.19 181 ILE A N 1
ATOM 1406 C CA . ILE A 1 181 ? 6.648 -21.812 -9.867 1 97.19 181 ILE A CA 1
ATOM 1407 C C . ILE A 1 181 ? 6.75 -21.016 -8.57 1 97.19 181 ILE A C 1
ATOM 1409 O O . ILE A 1 181 ? 6.957 -21.594 -7.496 1 97.19 181 ILE A O 1
ATOM 1413 N N . LEU A 1 182 ? 6.668 -19.766 -8.68 1 98.25 182 LEU A N 1
ATOM 1414 C CA . LEU A 1 182 ? 6.598 -18.859 -7.531 1 98.25 182 LEU A CA 1
ATOM 1415 C C . LEU A 1 182 ? 5.234 -18.188 -7.449 1 98.25 182 LEU A C 1
ATOM 1417 O O . LEU A 1 182 ? 4.82 -17.5 -8.391 1 98.25 182 LEU A O 1
ATOM 1421 N N . ILE A 1 183 ? 4.516 -18.453 -6.402 1 98.12 183 ILE A N 1
ATOM 1422 C CA . ILE A 1 183 ? 3.293 -17.719 -6.102 1 98.12 183 ILE A CA 1
ATOM 1423 C C . ILE A 1 183 ? 3.619 -16.516 -5.23 1 98.12 183 ILE A C 1
ATOM 1425 O O . ILE A 1 183 ? 4.078 -16.656 -4.098 1 98.12 183 ILE A O 1
ATOM 1429 N N . ALA A 1 184 ? 3.43 -15.398 -5.785 1 97.94 184 ALA A N 1
ATOM 1430 C CA . ALA A 1 184 ? 3.711 -14.164 -5.051 1 97.94 184 ALA A CA 1
ATOM 1431 C C . ALA A 1 184 ? 2.42 -13.461 -4.645 1 97.94 184 ALA A C 1
ATOM 1433 O O . ALA A 1 184 ? 1.758 -12.836 -5.473 1 97.94 184 ALA A O 1
ATOM 1434 N N . ASP A 1 185 ? 2.119 -13.562 -3.396 1 96.81 185 ASP A N 1
ATOM 1435 C CA . ASP A 1 185 ? 0.895 -12.953 -2.883 1 96.81 185 ASP A CA 1
ATOM 1436 C C . ASP A 1 185 ? 1.174 -11.578 -2.283 1 96.81 185 ASP A C 1
ATOM 1438 O O . ASP A 1 185 ? 1.566 -11.469 -1.119 1 96.81 185 ASP A O 1
ATOM 1442 N N . GLU A 1 186 ? 0.908 -10.547 -3.1 1 95.56 186 GLU A N 1
ATOM 1443 C CA . GLU A 1 186 ? 1.112 -9.156 -2.721 1 95.56 186 GLU A CA 1
ATOM 1444 C C . GLU A 1 186 ? 2.537 -8.922 -2.227 1 95.56 186 GLU A C 1
ATOM 1446 O O . GLU A 1 186 ? 2.742 -8.438 -1.11 1 95.56 186 GLU A O 1
ATOM 1451 N N . PRO A 1 187 ? 3.514 -9.094 -3.074 1 95.75 187 PRO A N 1
ATOM 1452 C CA . PRO A 1 187 ? 4.918 -9.07 -2.656 1 95.75 187 PRO A CA 1
ATOM 1453 C C . PRO A 1 187 ? 5.418 -7.66 -2.361 1 95.75 187 PRO A C 1
ATOM 1455 O O . PRO A 1 187 ? 6.504 -7.492 -1.801 1 95.75 187 PRO A O 1
ATOM 1458 N N . THR A 1 188 ? 4.66 -6.668 -2.734 1 93.88 188 THR A N 1
ATOM 1459 C CA . THR A 1 188 ? 5.152 -5.305 -2.568 1 93.88 188 THR A CA 1
ATOM 1460 C C . THR A 1 188 ? 4.227 -4.5 -1.658 1 93.88 188 THR A C 1
ATOM 1462 O O . THR A 1 188 ? 4.348 -3.277 -1.564 1 93.88 188 THR A O 1
ATOM 1465 N N . THR A 1 189 ? 3.322 -5.156 -1.032 1 87.31 189 THR A N 1
ATOM 1466 C CA . THR A 1 189 ? 2.393 -4.469 -0.143 1 87.31 189 THR A CA 1
ATOM 1467 C C . THR A 1 189 ? 3.137 -3.822 1.023 1 87.31 189 THR A C 1
ATOM 1469 O O . THR A 1 189 ? 4.125 -4.371 1.517 1 87.31 189 THR A O 1
ATOM 1472 N N . ALA A 1 190 ? 2.682 -2.576 1.473 1 84.94 190 ALA A N 1
ATOM 1473 C CA . ALA A 1 190 ? 3.16 -1.841 2.641 1 84.94 190 ALA A CA 1
ATOM 1474 C C . ALA A 1 190 ? 4.59 -1.352 2.434 1 84.94 190 ALA A C 1
ATOM 1476 O O . ALA A 1 190 ? 5.25 -0.922 3.383 1 84.94 190 ALA A O 1
ATOM 1477 N N . LEU A 1 191 ? 5.156 -1.566 1.247 1 91.25 191 LEU A N 1
ATOM 1478 C CA . LEU A 1 191 ? 6.477 -1.033 0.934 1 91.25 191 LEU A CA 1
ATOM 1479 C C . LEU A 1 191 ? 6.367 0.338 0.274 1 91.25 191 LEU A C 1
ATOM 1481 O O . LEU A 1 191 ? 5.379 0.627 -0.404 1 91.25 191 LEU A O 1
ATOM 1485 N N . ASP A 1 192 ? 7.352 1.148 0.513 1 92.75 192 ASP A N 1
ATOM 1486 C CA . ASP A 1 192 ? 7.352 2.43 -0.186 1 92.75 192 ASP A CA 1
ATOM 1487 C C . ASP A 1 192 ? 7.711 2.252 -1.659 1 92.75 192 ASP A C 1
ATOM 1489 O O . ASP A 1 192 ? 8.125 1.169 -2.076 1 92.75 192 ASP A O 1
ATOM 1493 N N . VAL A 1 193 ? 7.586 3.307 -2.391 1 92.31 193 VAL A N 1
ATOM 1494 C CA . VAL A 1 193 ? 7.664 3.254 -3.846 1 92.31 193 VAL A CA 1
ATOM 1495 C C . VAL A 1 193 ? 9.078 2.854 -4.273 1 92.31 193 VAL A C 1
ATOM 1497 O O . VAL A 1 193 ? 9.258 2.16 -5.273 1 92.31 193 VAL A O 1
ATOM 1500 N N . THR A 1 194 ? 10.094 3.258 -3.58 1 93.81 194 THR A N 1
ATOM 1501 C CA . THR A 1 194 ? 11.469 2.955 -3.961 1 93.81 194 THR A CA 1
ATOM 1502 C C . THR A 1 194 ? 11.773 1.475 -3.748 1 93.81 194 THR A C 1
ATOM 1504 O O . THR A 1 194 ? 12.336 0.82 -4.629 1 93.81 194 THR A O 1
ATOM 1507 N N . VAL A 1 195 ? 11.383 0.99 -2.637 1 94.19 195 VAL A N 1
ATOM 1508 C CA . VAL A 1 195 ? 11.617 -0.42 -2.344 1 94.19 195 VAL A CA 1
ATOM 1509 C C . VAL A 1 195 ? 10.758 -1.287 -3.262 1 94.19 195 VAL A C 1
ATOM 1511 O O . VAL A 1 195 ? 11.203 -2.342 -3.721 1 94.19 195 VAL A O 1
ATOM 1514 N N . GLN A 1 196 ? 9.555 -0.828 -3.48 1 95.12 196 GLN A N 1
ATOM 1515 C CA . GLN A 1 196 ? 8.695 -1.546 -4.418 1 95.12 196 GLN A CA 1
ATOM 1516 C C . GLN A 1 196 ? 9.375 -1.717 -5.77 1 95.12 196 GLN A C 1
ATOM 1518 O O . GLN A 1 196 ? 9.391 -2.814 -6.332 1 95.12 196 GLN A O 1
ATOM 1523 N N . ALA A 1 197 ? 9.938 -0.655 -6.266 1 95.62 197 ALA A N 1
ATOM 1524 C CA . ALA A 1 197 ? 10.625 -0.708 -7.555 1 95.62 197 ALA A CA 1
ATOM 1525 C C . ALA A 1 197 ? 11.789 -1.701 -7.512 1 95.62 197 ALA A C 1
ATOM 1527 O O . ALA A 1 197 ? 12.023 -2.424 -8.484 1 95.62 197 ALA A O 1
ATOM 1528 N N . GLN A 1 198 ? 12.445 -1.71 -6.438 1 95.5 198 GLN A N 1
ATOM 1529 C CA . GLN A 1 198 ? 13.555 -2.641 -6.281 1 95.5 198 GLN A CA 1
ATOM 1530 C C . GLN A 1 198 ? 13.07 -4.086 -6.309 1 95.5 198 GLN A C 1
ATOM 1532 O O . GLN A 1 198 ? 13.695 -4.945 -6.934 1 95.5 198 GLN A O 1
ATOM 1537 N N . ILE A 1 199 ? 12.023 -4.34 -5.625 1 96.31 199 ILE A N 1
ATOM 1538 C CA . ILE A 1 199 ? 11.484 -5.691 -5.566 1 96.31 199 ILE A CA 1
ATOM 1539 C C . ILE A 1 199 ? 10.961 -6.102 -6.941 1 96.31 199 ILE A C 1
ATOM 1541 O O . ILE A 1 199 ? 11.133 -7.246 -7.363 1 96.31 199 ILE A O 1
ATOM 1545 N N . ILE A 1 200 ? 10.266 -5.188 -7.617 1 96.75 200 ILE A N 1
ATOM 1546 C CA . ILE A 1 200 ? 9.805 -5.441 -8.977 1 96.75 200 ILE A CA 1
ATOM 1547 C C . ILE A 1 200 ? 10.984 -5.848 -9.859 1 96.75 200 ILE A C 1
ATOM 1549 O O . ILE A 1 200 ? 10.93 -6.867 -10.547 1 96.75 200 ILE A O 1
ATOM 1553 N N . ALA A 1 201 ? 12.047 -5.098 -9.789 1 96.12 201 ALA A N 1
ATOM 1554 C CA . ALA A 1 201 ? 13.242 -5.379 -10.57 1 96.12 201 ALA A CA 1
ATOM 1555 C C . ALA A 1 201 ? 13.836 -6.738 -10.203 1 96.12 201 ALA A C 1
ATOM 1557 O O . ALA A 1 201 ? 14.273 -7.488 -11.07 1 96.12 201 ALA A O 1
ATOM 1558 N N . LEU A 1 202 ? 13.828 -6.98 -8.953 1 96.38 202 LEU A N 1
ATOM 1559 C CA . LEU A 1 202 ? 14.352 -8.25 -8.461 1 96.38 202 LEU A CA 1
ATOM 1560 C C . LEU A 1 202 ? 13.555 -9.422 -9.031 1 96.38 202 LEU A C 1
ATOM 1562 O O . LEU A 1 202 ? 14.141 -10.383 -9.539 1 96.38 202 LEU A O 1
ATOM 1566 N N . LEU A 1 203 ? 12.281 -9.375 -8.945 1 97.31 203 LEU A N 1
ATOM 1567 C CA . LEU A 1 203 ? 11.438 -10.445 -9.453 1 97.31 203 LEU A CA 1
ATOM 1568 C C . LEU A 1 203 ? 11.625 -10.633 -10.953 1 97.31 203 LEU A C 1
ATOM 1570 O O . LEU A 1 203 ? 11.641 -11.766 -11.453 1 97.31 203 LEU A O 1
ATOM 1574 N N . HIS A 1 204 ? 11.742 -9.539 -11.656 1 96 204 HIS A N 1
ATOM 1575 C CA . HIS A 1 204 ? 12.023 -9.602 -13.086 1 96 204 HIS A CA 1
ATOM 1576 C C . HIS A 1 204 ? 13.336 -10.336 -13.359 1 96 204 HIS A C 1
ATOM 1578 O O . HIS A 1 204 ? 13.398 -11.195 -14.234 1 96 204 HIS A O 1
ATOM 1584 N N . HIS A 1 205 ? 14.297 -9.984 -12.594 1 95.75 205 HIS A N 1
ATOM 1585 C CA . HIS A 1 205 ? 15.609 -10.609 -12.742 1 95.75 205 HIS A CA 1
ATOM 1586 C C . HIS A 1 205 ? 15.539 -12.102 -12.445 1 95.75 205 HIS A C 1
ATOM 1588 O O . HIS A 1 205 ? 16.078 -12.914 -13.203 1 95.75 205 HIS A O 1
ATOM 1594 N N . LEU A 1 206 ? 14.93 -12.438 -11.367 1 96.25 206 LEU A N 1
ATOM 1595 C CA . LEU A 1 206 ? 14.812 -13.844 -10.984 1 96.25 206 LEU A CA 1
ATOM 1596 C C . LEU A 1 206 ? 14.055 -14.633 -12.055 1 96.25 206 LEU A C 1
ATOM 1598 O O . LEU A 1 206 ? 14.422 -15.773 -12.359 1 96.25 206 LEU A O 1
ATOM 1602 N N . LYS A 1 207 ? 13.023 -14.078 -12.609 1 96.75 207 LYS A N 1
ATOM 1603 C CA . LYS A 1 207 ? 12.273 -14.711 -13.688 1 96.75 207 LYS A CA 1
ATOM 1604 C C . LYS A 1 207 ? 13.18 -15.031 -14.875 1 96.75 207 LYS A C 1
ATOM 1606 O O . LYS A 1 207 ? 13.172 -16.156 -15.383 1 96.75 207 LYS A O 1
ATOM 1611 N N . GLN A 1 208 ? 13.977 -14.062 -15.266 1 95.75 208 GLN A N 1
ATOM 1612 C CA . GLN A 1 208 ? 14.844 -14.211 -16.422 1 95.75 208 GLN A CA 1
ATOM 1613 C C . GLN A 1 208 ? 15.977 -15.195 -16.156 1 95.75 208 GLN A C 1
ATOM 1615 O O . GLN A 1 208 ? 16.281 -16.047 -16.984 1 95.75 208 GLN A O 1
ATOM 1620 N N . GLU A 1 209 ? 16.5 -15.07 -15.023 1 94.5 209 GLU A N 1
ATOM 1621 C CA . GLU A 1 209 ? 17.688 -15.852 -14.68 1 94.5 209 GLU A CA 1
ATOM 1622 C C . GLU A 1 209 ? 17.328 -17.328 -14.5 1 94.5 209 GLU A C 1
ATOM 1624 O O . GLU A 1 209 ? 18.094 -18.203 -14.898 1 94.5 209 GLU A O 1
ATOM 1629 N N . PHE A 1 210 ? 16.188 -17.609 -13.961 1 93.69 210 PHE A N 1
ATOM 1630 C CA . PHE A 1 210 ? 15.891 -18.984 -13.57 1 93.69 210 PHE A CA 1
ATOM 1631 C C . PHE A 1 210 ? 14.711 -19.531 -14.375 1 93.69 210 PHE A C 1
ATOM 1633 O O . PHE A 1 210 ? 14.219 -20.625 -14.086 1 93.69 210 PHE A O 1
ATOM 1640 N N . ASN A 1 211 ? 14.242 -18.812 -15.367 1 94.06 211 ASN A N 1
ATOM 1641 C CA . ASN A 1 211 ? 13.047 -19.188 -16.109 1 94.06 211 ASN A CA 1
ATOM 1642 C C . ASN A 1 211 ? 11.875 -19.484 -15.18 1 94.06 211 ASN A C 1
ATOM 1644 O O . ASN A 1 211 ? 11.195 -20.5 -15.32 1 94.06 211 ASN A O 1
ATOM 1648 N N . LEU A 1 212 ? 11.758 -18.656 -14.227 1 96.12 212 LEU A N 1
ATOM 1649 C CA . LEU A 1 212 ? 10.773 -18.766 -13.156 1 96.12 212 LEU A CA 1
ATOM 1650 C C . LEU A 1 212 ? 9.383 -18.391 -13.672 1 96.12 212 LEU A C 1
ATOM 1652 O O . LEU A 1 212 ? 9.219 -17.422 -14.406 1 96.12 212 LEU A O 1
ATOM 1656 N N . SER A 1 213 ? 8.398 -19.25 -13.398 1 97.94 213 SER A N 1
ATOM 1657 C CA . SER A 1 213 ? 6.996 -18.922 -13.641 1 97.94 213 SER A CA 1
ATOM 1658 C C . SER A 1 213 ? 6.355 -18.312 -12.398 1 97.94 213 SER A C 1
ATOM 1660 O O . SER A 1 213 ? 6.484 -18.844 -11.297 1 97.94 213 SER A O 1
ATOM 1662 N N . ILE A 1 214 ? 5.668 -17.203 -12.594 1 98.5 214 ILE A N 1
ATOM 1663 C CA . ILE A 1 214 ? 5.191 -16.484 -11.414 1 98.5 214 ILE A CA 1
ATOM 1664 C C . ILE A 1 214 ? 3.68 -16.297 -11.5 1 98.5 214 ILE A C 1
ATOM 1666 O O . ILE A 1 214 ? 3.164 -15.836 -12.523 1 98.5 214 ILE A O 1
ATOM 1670 N N . LEU A 1 215 ? 2.975 -16.734 -10.539 1 98.5 215 LEU A N 1
ATOM 1671 C CA . LEU A 1 215 ? 1.611 -16.281 -10.281 1 98.5 215 LEU A CA 1
ATOM 1672 C C . LEU A 1 215 ? 1.603 -15.094 -9.328 1 98.5 215 LEU A C 1
ATOM 1674 O O . LEU A 1 215 ? 1.845 -15.258 -8.125 1 98.5 215 LEU A O 1
ATOM 1678 N N . LEU A 1 216 ? 1.3 -13.945 -9.852 1 98.38 216 LEU A N 1
ATOM 1679 C CA . LEU A 1 216 ? 1.367 -12.703 -9.094 1 98.38 216 LEU A CA 1
ATOM 1680 C C . LEU A 1 216 ? -0.022 -12.258 -8.641 1 98.38 216 LEU A C 1
ATOM 1682 O O . LEU A 1 216 ? -0.876 -11.938 -9.477 1 98.38 216 LEU A O 1
ATOM 1686 N N . ILE A 1 217 ? -0.231 -12.336 -7.391 1 97.75 217 ILE A N 1
ATOM 1687 C CA . ILE A 1 217 ? -1.472 -11.828 -6.816 1 97.75 217 ILE A CA 1
ATOM 1688 C C . ILE A 1 217 ? -1.25 -10.414 -6.281 1 97.75 217 ILE A C 1
ATOM 1690 O O . ILE A 1 217 ? -0.368 -10.188 -5.449 1 97.75 217 ILE A O 1
ATOM 1694 N N . THR A 1 218 ? -2.008 -9.5 -6.762 1 95.81 218 THR A N 1
ATOM 1695 C CA . THR A 1 218 ? -1.864 -8.125 -6.297 1 95.81 218 THR A CA 1
ATOM 1696 C C . THR A 1 218 ? -3.107 -7.309 -6.637 1 95.81 218 THR A C 1
ATOM 1698 O O . THR A 1 218 ? -3.904 -7.703 -7.492 1 95.81 218 THR A O 1
ATOM 1701 N N . HIS A 1 219 ? -3.287 -6.293 -5.922 1 93.38 219 HIS A N 1
ATOM 1702 C CA . HIS A 1 219 ? -4.316 -5.32 -6.27 1 93.38 219 HIS A CA 1
ATOM 1703 C C . HIS A 1 219 ? -3.709 -4.078 -6.906 1 93.38 219 HIS A C 1
ATOM 1705 O O . HIS A 1 219 ? -4.434 -3.174 -7.332 1 93.38 219 HIS A O 1
ATOM 1711 N N . ASP A 1 220 ? -2.418 -4.012 -7.055 1 93.12 220 ASP A N 1
ATOM 1712 C CA . ASP A 1 220 ? -1.707 -2.871 -7.625 1 93.12 220 ASP A CA 1
ATOM 1713 C C . ASP A 1 220 ? -1.532 -3.035 -9.133 1 93.12 220 ASP A C 1
ATOM 1715 O O . ASP A 1 220 ? -0.678 -3.801 -9.586 1 93.12 220 ASP A O 1
ATOM 1719 N N . MET A 1 221 ? -2.234 -2.174 -9.82 1 95 221 MET A N 1
ATOM 1720 C CA . MET A 1 221 ? -2.23 -2.311 -11.273 1 95 221 MET A CA 1
ATOM 1721 C C . MET A 1 221 ? -0.911 -1.824 -11.867 1 95 221 MET A C 1
ATOM 1723 O O . MET A 1 221 ? -0.547 -2.203 -12.977 1 95 221 MET A O 1
ATOM 1727 N N . GLY A 1 222 ? -0.225 -0.956 -11.164 1 93.38 222 GLY A N 1
ATOM 1728 C CA . GLY A 1 222 ? 1.101 -0.564 -11.617 1 93.38 222 GLY A CA 1
ATOM 1729 C C . GLY A 1 222 ? 2.098 -1.708 -11.602 1 93.38 222 GLY A C 1
ATOM 1730 O O . GLY A 1 222 ? 2.891 -1.858 -12.531 1 93.38 222 GLY A O 1
ATOM 1731 N N . VAL A 1 223 ? 2.033 -2.475 -10.547 1 95.06 223 VAL A N 1
ATOM 1732 C CA . VAL A 1 223 ? 2.908 -3.637 -10.438 1 95.06 223 VAL A CA 1
ATOM 1733 C C . VAL A 1 223 ? 2.572 -4.648 -11.531 1 95.06 223 VAL A C 1
ATOM 1735 O O . VAL A 1 223 ? 3.471 -5.25 -12.125 1 95.06 223 VAL A O 1
ATOM 1738 N N . VAL A 1 224 ? 1.306 -4.801 -11.805 1 96.88 224 VAL A N 1
ATOM 1739 C CA . VAL A 1 224 ? 0.849 -5.699 -12.867 1 96.88 224 VAL A CA 1
ATOM 1740 C C . VAL A 1 224 ? 1.416 -5.246 -14.211 1 96.88 224 VAL A C 1
ATOM 1742 O O . VAL A 1 224 ? 1.95 -6.055 -14.969 1 96.88 224 VAL A O 1
ATOM 1745 N N . ALA A 1 225 ? 1.327 -3.992 -14.445 1 95.31 225 ALA A N 1
ATOM 1746 C CA . ALA A 1 225 ? 1.807 -3.432 -15.711 1 95.31 225 ALA A CA 1
ATOM 1747 C C . ALA A 1 225 ? 3.297 -3.703 -15.898 1 95.31 225 ALA A C 1
ATOM 1749 O O . ALA A 1 225 ? 3.762 -3.891 -17.031 1 95.31 225 ALA A O 1
ATOM 1750 N N . GLU A 1 226 ? 3.992 -3.789 -14.828 1 95.19 226 GLU A N 1
ATOM 1751 C CA . GLU A 1 226 ? 5.445 -3.916 -14.867 1 95.19 226 GLU A CA 1
ATOM 1752 C C . GLU A 1 226 ? 5.867 -5.375 -15.023 1 95.19 226 GLU A C 1
ATOM 1754 O O . GLU A 1 226 ? 6.875 -5.668 -15.672 1 95.19 226 GLU A O 1
ATOM 1759 N N . LEU A 1 227 ? 5.082 -6.246 -14.484 1 96.44 227 LEU A N 1
ATOM 1760 C CA . LEU A 1 227 ? 5.617 -7.594 -14.328 1 96.44 227 LEU A CA 1
ATOM 1761 C C . LEU A 1 227 ? 4.832 -8.594 -15.164 1 96.44 227 LEU A C 1
ATOM 1763 O O . LEU A 1 227 ? 5.383 -9.602 -15.617 1 96.44 227 LEU A O 1
ATOM 1767 N N . ALA A 1 228 ? 3.592 -8.375 -15.344 1 97.12 228 ALA A N 1
ATOM 1768 C CA . ALA A 1 228 ? 2.705 -9.43 -15.82 1 97.12 228 ALA A CA 1
ATOM 1769 C C . ALA A 1 228 ? 2.775 -9.562 -17.344 1 97.12 228 ALA A C 1
ATOM 1771 O O . ALA A 1 228 ? 2.893 -8.562 -18.047 1 97.12 228 ALA A O 1
ATOM 1772 N N . ASP A 1 229 ? 2.707 -10.734 -17.812 1 97 229 ASP A N 1
ATOM 1773 C CA . ASP A 1 229 ? 2.488 -11.031 -19.234 1 97 229 ASP A CA 1
ATOM 1774 C C . ASP A 1 229 ? 1 -11.172 -19.547 1 97 229 ASP A C 1
ATOM 1776 O O . ASP A 1 229 ? 0.53 -10.703 -20.578 1 97 229 ASP A O 1
ATOM 1780 N N . GLU A 1 230 ? 0.334 -11.836 -18.641 1 97.56 230 GLU A N 1
ATOM 1781 C CA . GLU A 1 230 ? -1.111 -12.031 -18.719 1 97.56 230 GLU A CA 1
ATOM 1782 C C . GLU A 1 230 ? -1.785 -11.633 -17.406 1 97.56 230 GLU A C 1
ATOM 1784 O O . GLU A 1 230 ? -1.154 -11.648 -16.344 1 97.56 230 GLU A O 1
ATOM 1789 N N . VAL A 1 231 ? -3.068 -11.289 -17.531 1 98.12 231 VAL A N 1
ATOM 1790 C CA . VAL A 1 231 ? -3.797 -10.82 -16.359 1 98.12 231 VAL A CA 1
ATOM 1791 C C . VAL A 1 231 ? -5.164 -11.5 -16.297 1 98.12 231 VAL A C 1
ATOM 1793 O O . VAL A 1 231 ? -5.898 -11.531 -17.281 1 98.12 231 VAL A O 1
ATOM 1796 N N . ALA A 1 232 ? -5.438 -12.078 -15.203 1 98.56 232 ALA A N 1
ATOM 1797 C CA . ALA A 1 232 ? -6.77 -12.555 -14.852 1 98.56 232 ALA A CA 1
ATOM 1798 C C . ALA A 1 232 ? -7.426 -11.648 -13.82 1 98.56 232 ALA A C 1
ATOM 1800 O O . ALA A 1 232 ? -6.871 -11.414 -12.742 1 98.56 232 ALA A O 1
ATOM 1801 N N . VAL A 1 233 ? -8.586 -11.156 -14.148 1 98.62 233 VAL A N 1
ATOM 1802 C CA . VAL A 1 233 ? -9.328 -10.289 -13.242 1 98.62 233 VAL A CA 1
ATOM 1803 C C . VAL A 1 233 ? -10.398 -11.094 -12.508 1 98.62 233 VAL A C 1
ATOM 1805 O O . VAL A 1 233 ? -11.234 -11.734 -13.148 1 98.62 233 VAL A O 1
ATOM 1808 N N . MET A 1 234 ? -10.289 -11.062 -11.242 1 98.38 234 MET A N 1
ATOM 1809 C CA . MET A 1 234 ? -11.188 -11.852 -10.406 1 98.38 234 MET A CA 1
ATOM 1810 C C . MET A 1 234 ? -12.172 -10.945 -9.664 1 98.38 234 MET A C 1
ATOM 1812 O O . MET A 1 234 ? -11.789 -9.898 -9.141 1 98.38 234 MET A O 1
ATOM 1816 N N . TYR A 1 235 ? -13.445 -11.305 -9.703 1 97.56 235 TYR A N 1
ATOM 1817 C CA . TYR A 1 235 ? -14.5 -10.609 -8.977 1 97.56 235 TYR A CA 1
ATOM 1818 C C . TYR A 1 235 ? -15.461 -11.602 -8.32 1 97.56 235 TYR A C 1
ATOM 1820 O O . TYR A 1 235 ? -16.016 -12.477 -8.984 1 97.56 235 TYR A O 1
ATOM 1828 N N . ALA A 1 236 ? -15.633 -11.445 -7.031 1 96.5 236 ALA A N 1
ATOM 1829 C CA . ALA A 1 236 ? -16.578 -12.242 -6.246 1 96.5 236 ALA A CA 1
ATOM 1830 C C . ALA A 1 236 ? -16.406 -13.734 -6.531 1 96.5 236 ALA A C 1
ATOM 1832 O O . ALA A 1 236 ? -17.375 -14.438 -6.797 1 96.5 236 ALA A O 1
ATOM 1833 N N . GLY A 1 237 ? -15.164 -14.148 -6.66 1 96.75 237 GLY A N 1
ATOM 1834 C CA . GLY A 1 237 ? -14.859 -15.57 -6.719 1 96.75 237 GLY A CA 1
ATOM 1835 C C . GLY A 1 237 ? -14.773 -16.109 -8.133 1 96.75 237 GLY A C 1
ATOM 1836 O O . GLY A 1 237 ? -14.57 -17.312 -8.344 1 96.75 237 GLY A O 1
ATOM 1837 N N . GLU A 1 238 ? -14.906 -15.25 -9.148 1 97.19 238 GLU A N 1
ATOM 1838 C CA . GLU A 1 238 ? -14.859 -15.711 -10.531 1 97.19 238 GLU A CA 1
ATOM 1839 C C . GLU A 1 238 ? -13.898 -14.867 -11.367 1 97.19 238 GLU A C 1
ATOM 1841 O O . GLU A 1 238 ? -13.672 -13.695 -11.062 1 97.19 238 GLU A O 1
ATOM 1846 N N . ILE A 1 239 ? -13.336 -15.516 -12.344 1 98.25 239 ILE A N 1
ATOM 1847 C CA . ILE A 1 239 ? -12.586 -14.75 -13.336 1 98.25 239 ILE A CA 1
ATOM 1848 C C . ILE A 1 239 ? -13.555 -14.039 -14.281 1 98.25 239 ILE A C 1
ATOM 1850 O O . ILE A 1 239 ? -14.398 -14.68 -14.914 1 98.25 239 ILE A O 1
ATOM 1854 N N . VAL A 1 240 ? -13.414 -12.711 -14.414 1 98.38 240 VAL A N 1
ATOM 1855 C CA . VAL A 1 240 ? -14.383 -11.969 -15.211 1 98.38 240 VAL A CA 1
ATOM 1856 C C . VAL A 1 240 ? -13.734 -11.5 -16.516 1 98.38 240 VAL A C 1
ATOM 1858 O O . VAL A 1 240 ? -14.43 -11.141 -17.469 1 98.38 240 VAL A O 1
ATOM 1861 N N . GLU A 1 241 ? -12.461 -11.492 -16.5 1 98.5 241 GLU A N 1
ATOM 1862 C CA . GLU A 1 241 ? -11.727 -11.117 -17.703 1 98.5 241 GLU A CA 1
ATOM 1863 C C . GLU A 1 241 ? -10.312 -11.68 -17.688 1 98.5 241 GLU A C 1
ATOM 1865 O O . GLU A 1 241 ? -9.695 -11.789 -16.625 1 98.5 241 GLU A O 1
ATOM 1870 N N . TYR A 1 242 ? -9.859 -12.109 -18.797 1 98.06 242 TYR A N 1
ATOM 1871 C CA . TYR A 1 242 ? -8.523 -12.656 -18.969 1 98.06 242 TYR A CA 1
ATOM 1872 C C . TYR A 1 242 ? -7.914 -12.211 -20.297 1 98.06 242 TYR A C 1
ATOM 1874 O O . TYR A 1 242 ? -8.539 -12.359 -21.344 1 98.06 242 TYR A O 1
ATOM 1882 N N . ALA A 1 243 ? -6.707 -11.625 -20.25 1 97.69 243 ALA A N 1
ATOM 1883 C CA . ALA A 1 243 ? -6.07 -11.133 -21.469 1 97.69 243 ALA A CA 1
ATOM 1884 C C . ALA A 1 243 ? -4.582 -10.875 -21.25 1 97.69 243 ALA A C 1
ATOM 1886 O O . ALA A 1 243 ? -4.098 -10.961 -20.109 1 97.69 243 ALA A O 1
ATOM 1887 N N . GLY A 1 244 ? -3.854 -10.703 -22.359 1 96.56 244 GLY A N 1
ATOM 1888 C CA . GLY A 1 244 ? -2.523 -10.133 -22.219 1 96.56 244 GLY A CA 1
ATOM 1889 C C . GLY A 1 244 ? -2.525 -8.781 -21.531 1 96.56 244 GLY A C 1
ATOM 1890 O O . GLY A 1 244 ? -3.504 -8.039 -21.609 1 96.56 244 GLY A O 1
ATOM 1891 N N . VAL A 1 245 ? -1.46 -8.5 -20.859 1 96.44 245 VAL A N 1
ATOM 1892 C CA . VAL A 1 245 ? -1.399 -7.32 -20 1 96.44 245 VAL A CA 1
ATOM 1893 C C . VAL A 1 245 ? -1.641 -6.066 -20.844 1 96.44 245 VAL A C 1
ATOM 1895 O O . VAL A 1 245 ? -2.432 -5.199 -20.453 1 96.44 245 VAL A O 1
ATOM 1898 N N . TYR A 1 246 ? -1.067 -5.914 -21.984 1 94.44 246 TYR A N 1
ATOM 1899 C CA . TYR A 1 246 ? -1.222 -4.727 -22.828 1 94.44 246 TYR A CA 1
ATOM 1900 C C . TYR A 1 246 ? -2.648 -4.605 -23.344 1 94.44 246 TYR A C 1
ATOM 1902 O O . TYR A 1 246 ? -3.234 -3.521 -23.328 1 94.44 246 TYR A O 1
ATOM 1910 N N . GLN A 1 247 ? -3.146 -5.758 -23.719 1 95.06 247 GLN A N 1
ATOM 1911 C CA . GLN A 1 247 ? -4.516 -5.777 -24.219 1 95.06 247 GLN A CA 1
ATOM 1912 C C . GLN A 1 247 ? -5.508 -5.387 -23.141 1 95.06 247 GLN A C 1
ATOM 1914 O O . GLN A 1 247 ? -6.457 -4.641 -23.391 1 95.06 247 GLN A O 1
ATOM 1919 N N . LEU A 1 248 ? -5.32 -5.879 -21.969 1 96 248 LEU A N 1
ATOM 1920 C CA . LEU A 1 248 ? -6.223 -5.586 -20.859 1 96 248 LEU A CA 1
ATOM 1921 C C . LEU A 1 248 ? -6.23 -4.094 -20.547 1 96 248 LEU A C 1
ATOM 1923 O O . LEU A 1 248 ? -7.293 -3.502 -20.328 1 96 248 LEU A O 1
ATOM 1927 N N . PHE A 1 249 ? -5.043 -3.455 -20.516 1 94.25 249 PHE A N 1
ATOM 1928 C CA . PHE A 1 249 ? -4.938 -2.049 -20.156 1 94.25 249 PHE A CA 1
ATOM 1929 C C . PHE A 1 249 ? -5.434 -1.154 -21.281 1 94.25 249 PHE A C 1
ATOM 1931 O O . PHE A 1 249 ? -6.012 -0.096 -21.031 1 94.25 249 PHE A O 1
ATOM 1938 N N . ASP A 1 250 ? -5.273 -1.595 -22.469 1 93.81 250 ASP A N 1
ATOM 1939 C CA . ASP A 1 250 ? -5.625 -0.781 -23.641 1 93.81 250 ASP A CA 1
ATOM 1940 C C . ASP A 1 250 ? -7.113 -0.891 -23.953 1 93.81 250 ASP A C 1
ATOM 1942 O O . ASP A 1 250 ? -7.75 0.098 -24.328 1 93.81 250 ASP A O 1
ATOM 1946 N N . SER A 1 251 ? -7.562 -2.133 -23.812 1 94.69 251 SER A N 1
ATOM 1947 C CA . SER A 1 251 ? -8.945 -2.391 -24.219 1 94.69 251 SER A CA 1
ATOM 1948 C C . SER A 1 251 ? -9.648 -3.299 -23.219 1 94.69 251 SER A C 1
ATOM 1950 O O . SER A 1 251 ? -10.102 -4.391 -23.578 1 94.69 251 SER A O 1
ATOM 1952 N N . PRO A 1 252 ? -9.812 -2.787 -22.016 1 96.69 252 PRO A N 1
ATOM 1953 C CA . PRO A 1 252 ? -10.594 -3.594 -21.078 1 96.69 252 PRO A CA 1
ATOM 1954 C C . PRO A 1 252 ? -12.023 -3.832 -21.547 1 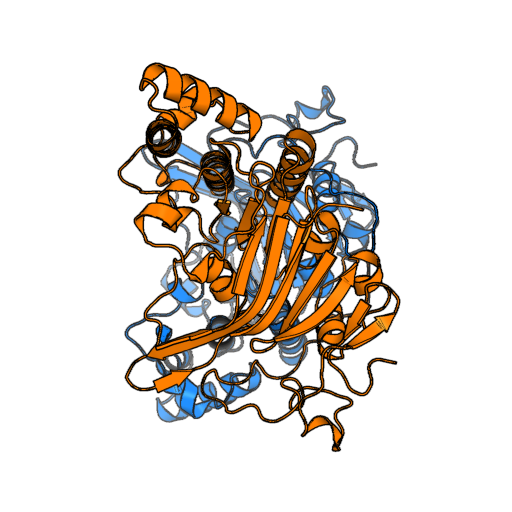96.69 252 PRO A C 1
ATOM 1956 O O . PRO A 1 252 ? -12.633 -2.951 -22.156 1 96.69 252 PRO A O 1
ATOM 1959 N N . SER A 1 253 ? -12.539 -4.973 -21.25 1 97.56 253 SER A N 1
ATOM 1960 C CA . SER A 1 253 ? -13.852 -5.348 -21.766 1 97.56 253 SER A CA 1
ATOM 1961 C C . SER A 1 253 ? -14.898 -5.352 -20.672 1 97.56 253 SER A C 1
ATOM 1963 O O . SER A 1 253 ? -15.922 -4.668 -20.766 1 97.56 253 SER A O 1
ATOM 1965 N N . HIS A 1 254 ? -14.711 -6.137 -19.625 1 98.12 254 HIS A N 1
ATOM 1966 C CA . HIS A 1 254 ? -15.695 -6.246 -18.562 1 98.12 254 HIS A CA 1
ATOM 1967 C C . HIS A 1 254 ? -15.867 -4.918 -17.828 1 98.12 254 HIS A C 1
ATOM 1969 O O . HIS A 1 254 ? -14.883 -4.242 -17.516 1 98.12 254 HIS A O 1
ATOM 1975 N N . PRO A 1 255 ? -17.109 -4.527 -17.484 1 98 255 PRO A N 1
ATOM 1976 C CA . PRO A 1 255 ? -17.344 -3.26 -16.797 1 98 255 PRO A CA 1
ATOM 1977 C C . PRO A 1 255 ? -16.562 -3.146 -15.484 1 98 255 PRO A C 1
ATOM 1979 O O . PRO A 1 255 ? -16.094 -2.061 -15.141 1 98 255 PRO A O 1
ATOM 1982 N N . TYR A 1 256 ? -16.453 -4.262 -14.852 1 97.81 256 TYR A N 1
ATOM 1983 C CA . TYR A 1 256 ? -15.68 -4.246 -13.625 1 97.81 256 TYR A CA 1
ATOM 1984 C C . TYR A 1 256 ? -14.227 -3.871 -13.906 1 97.81 256 TYR A C 1
ATOM 1986 O O . TYR A 1 256 ? -13.633 -3.068 -13.18 1 97.81 256 TYR A O 1
ATOM 1994 N N . THR A 1 257 ? -13.625 -4.473 -14.859 1 98 257 THR A N 1
ATOM 1995 C CA . THR A 1 257 ? -12.242 -4.188 -15.227 1 98 257 THR A CA 1
ATOM 1996 C C . THR A 1 257 ? -12.07 -2.715 -15.594 1 98 257 THR A C 1
ATOM 1998 O O . THR A 1 257 ? -11.125 -2.062 -15.148 1 98 257 THR A O 1
ATOM 2001 N N . LYS A 1 258 ? -12.984 -2.229 -16.359 1 97.19 258 LYS A N 1
ATOM 2002 C CA . LYS A 1 258 ? -12.969 -0.815 -16.734 1 97.19 258 LYS A CA 1
ATOM 2003 C C . LYS A 1 258 ? -13.016 0.071 -15.484 1 97.19 258 LYS A C 1
ATOM 2005 O O . LYS A 1 258 ? -12.25 1.029 -15.375 1 97.19 258 LYS A O 1
ATOM 2010 N N . ALA A 1 259 ? -13.906 -0.26 -14.602 1 96.38 259 ALA A N 1
ATOM 2011 C CA . ALA A 1 259 ? -14.062 0.514 -13.375 1 96.38 259 ALA A CA 1
ATOM 2012 C C . ALA A 1 259 ? -12.812 0.42 -12.508 1 96.38 259 ALA A C 1
ATOM 2014 O O . ALA A 1 259 ? -12.406 1.402 -11.875 1 96.38 259 ALA A O 1
ATOM 2015 N N . LEU A 1 260 ? -12.258 -0.76 -12.453 1 96 260 LEU A N 1
ATOM 2016 C CA . LEU A 1 260 ? -11.039 -0.982 -11.688 1 96 260 LEU A CA 1
ATOM 2017 C C . LEU A 1 260 ? -9.914 -0.087 -12.195 1 96 260 LEU A C 1
ATOM 2019 O O . LEU A 1 260 ? -9.234 0.575 -11.406 1 96 260 LEU A O 1
ATOM 2023 N N . LEU A 1 261 ? -9.711 -0.026 -13.477 1 95.56 261 LEU A N 1
ATOM 2024 C CA . LEU A 1 261 ? -8.656 0.783 -14.086 1 95.56 261 LEU A CA 1
ATOM 2025 C C . LEU A 1 261 ? -8.93 2.27 -13.891 1 95.56 261 LEU A C 1
ATOM 2027 O O . LEU A 1 261 ? -8 3.057 -13.695 1 95.56 261 LEU A O 1
ATOM 2031 N N . ALA A 1 262 ? -10.18 2.627 -13.883 1 94.94 262 ALA A N 1
ATOM 2032 C CA . ALA A 1 262 ? -10.578 4.02 -13.688 1 94.94 262 ALA A CA 1
ATOM 2033 C C . ALA A 1 262 ? -10.336 4.469 -12.25 1 94.94 262 ALA A C 1
ATOM 2035 O O . ALA A 1 262 ? -10.336 5.664 -11.961 1 94.94 262 ALA A O 1
ATOM 2036 N N . SER A 1 263 ? -10.156 3.502 -11.422 1 95.12 263 SER A N 1
ATOM 2037 C CA . SER A 1 263 ? -9.938 3.791 -10.008 1 95.12 263 SER A CA 1
ATOM 2038 C C . SER A 1 263 ? -8.461 4.02 -9.711 1 95.12 263 SER A C 1
ATOM 2040 O O . SER A 1 263 ? -8.102 4.414 -8.594 1 95.12 263 SER A O 1
ATOM 2042 N N . VAL A 1 264 ? -7.578 3.797 -10.578 1 93.38 264 VAL A N 1
ATOM 2043 C CA . VAL A 1 264 ? -6.141 3.916 -10.367 1 93.38 264 VAL A CA 1
ATOM 2044 C C . VAL A 1 264 ? -5.703 5.363 -10.578 1 93.38 264 VAL A C 1
ATOM 2046 O O . VAL A 1 264 ? -5.879 5.918 -11.672 1 93.38 264 VAL A O 1
ATOM 2049 N N . PRO A 1 265 ? -5.156 5.996 -9.539 1 90.75 265 PRO A N 1
ATOM 2050 C CA . PRO A 1 265 ? -4.648 7.355 -9.734 1 90.75 265 PRO A CA 1
ATOM 2051 C C . PRO A 1 265 ? -3.508 7.426 -10.742 1 90.75 265 PRO A C 1
ATOM 2053 O O . PRO A 1 265 ? -2.66 6.527 -10.781 1 90.75 265 PRO A O 1
ATOM 2056 N N . ARG A 1 266 ? -3.551 8.531 -11.547 1 87 266 ARG A N 1
ATOM 2057 C CA . ARG A 1 266 ? -2.539 8.711 -12.586 1 87 266 ARG A CA 1
ATOM 2058 C C . ARG A 1 266 ? -1.671 9.93 -12.297 1 87 266 ARG A C 1
ATOM 2060 O O . ARG A 1 266 ? -2.17 10.961 -11.836 1 87 266 ARG A O 1
ATOM 2067 N N . LEU A 1 267 ? -0.328 9.859 -12.422 1 82.94 267 LEU A N 1
ATOM 2068 C CA . LEU A 1 267 ? 0.61 10.93 -12.102 1 82.94 267 LEU A CA 1
ATOM 2069 C C . LEU A 1 267 ? 0.363 12.148 -12.984 1 82.94 267 LEU A C 1
ATOM 2071 O O . LEU A 1 267 ? 0.371 13.281 -12.508 1 82.94 267 LEU A O 1
ATOM 2075 N N . ASN A 1 268 ? 0.242 12.047 -14.273 1 76.44 268 ASN A N 1
ATOM 2076 C CA . ASN A 1 268 ? 0.193 13.172 -15.195 1 76.44 268 ASN A CA 1
ATOM 2077 C C . ASN A 1 268 ? -1.171 13.289 -15.867 1 76.44 268 ASN A C 1
ATOM 2079 O O . ASN A 1 268 ? -1.253 13.461 -17.094 1 76.44 268 ASN A O 1
ATOM 2083 N N . SER A 1 269 ? -2.107 13.117 -14.977 1 76.06 269 SER A N 1
ATOM 2084 C CA . SER A 1 269 ? -3.445 13.266 -15.539 1 76.06 269 SER A CA 1
ATOM 2085 C C . SER A 1 269 ? -4.297 14.203 -14.695 1 76.06 269 SER A C 1
ATOM 2087 O O . SER A 1 269 ? -4.168 14.234 -13.469 1 76.06 269 SER A O 1
ATOM 2089 N N . LYS A 1 270 ? -4.945 15.102 -15.367 1 77.12 270 LYS A N 1
ATOM 2090 C CA . LYS A 1 270 ? -5.891 15.961 -14.664 1 77.12 270 LYS A CA 1
ATOM 2091 C C . LYS A 1 270 ? -7.184 15.211 -14.344 1 77.12 270 LYS A C 1
ATOM 2093 O O . LYS A 1 270 ? -8.039 15.727 -13.625 1 77.12 270 LYS A O 1
ATOM 2098 N N . LYS A 1 271 ? -7.25 13.945 -14.945 1 79.62 271 LYS A N 1
ATOM 2099 C CA . LYS A 1 271 ? -8.445 13.148 -14.688 1 79.62 271 LYS A CA 1
ATOM 2100 C C . LYS A 1 271 ? -8.438 12.602 -13.266 1 79.62 271 LYS A C 1
ATOM 2102 O O . LYS A 1 271 ? -7.434 12.055 -12.805 1 79.62 271 LYS A O 1
ATOM 2107 N N . THR A 1 272 ? -9.555 12.742 -12.617 1 87.69 272 THR A N 1
ATOM 2108 C CA . THR A 1 272 ? -9.688 12.266 -11.25 1 87.69 272 THR A CA 1
ATOM 2109 C C . THR A 1 272 ? -10.133 10.805 -11.219 1 87.69 272 THR A C 1
ATOM 2111 O O . THR A 1 272 ? -10.805 10.344 -12.148 1 87.69 272 THR A O 1
ATOM 2114 N N . VAL A 1 273 ? -9.703 10.125 -10.25 1 91.56 273 VAL A N 1
ATOM 2115 C CA . VAL A 1 273 ? -10.109 8.734 -10.078 1 91.56 273 VAL A CA 1
ATOM 2116 C C . VAL A 1 273 ? -11.633 8.648 -9.992 1 91.56 273 VAL A C 1
ATOM 2118 O O . VAL A 1 273 ? -12.289 9.547 -9.445 1 91.56 273 VAL A O 1
ATOM 2121 N N . GLN A 1 274 ? -12.18 7.621 -10.523 1 93.19 274 GLN A N 1
ATOM 2122 C CA . GLN A 1 274 ? -13.602 7.324 -10.445 1 93.19 274 GLN A CA 1
ATOM 2123 C C . GLN A 1 274 ? -13.867 6.086 -9.594 1 93.19 274 GLN A C 1
ATOM 2125 O O . GLN A 1 274 ? -13.703 4.957 -10.062 1 93.19 274 GLN A O 1
ATOM 2130 N N . PRO A 1 275 ? -14.305 6.281 -8.43 1 93.19 275 PRO A N 1
ATOM 2131 C CA . PRO A 1 275 ? -14.523 5.137 -7.535 1 93.19 275 PRO A CA 1
ATOM 2132 C C . PRO A 1 275 ? -15.688 4.258 -7.973 1 93.19 275 PRO A C 1
ATOM 2134 O O . PRO A 1 275 ? -16.656 4.75 -8.57 1 93.19 275 PRO A O 1
ATOM 2137 N N . ILE A 1 276 ? -15.523 2.994 -7.754 1 92.81 276 ILE A N 1
ATOM 2138 C CA . ILE A 1 276 ? -16.641 2.062 -7.91 1 92.81 276 ILE A CA 1
ATOM 2139 C C . ILE A 1 276 ? -17.547 2.133 -6.684 1 92.81 276 ILE A C 1
ATOM 2141 O O . ILE A 1 276 ? -17.109 1.837 -5.566 1 92.81 276 ILE A O 1
ATOM 2145 N N . PRO A 1 277 ? -18.75 2.512 -6.902 1 89.94 277 PRO A N 1
ATOM 2146 C CA . PRO A 1 277 ? -19.641 2.566 -5.738 1 89.94 277 PRO A CA 1
ATOM 2147 C C . PRO A 1 277 ? -19.922 1.188 -5.145 1 89.94 277 PRO A C 1
ATOM 2149 O O . PRO A 1 277 ? -19.875 0.184 -5.863 1 89.94 277 PRO A O 1
ATOM 2152 N N . GLY A 1 278 ? -20.188 1.178 -3.854 1 87.62 278 GLY A N 1
ATOM 2153 C CA . GLY A 1 278 ? -20.547 -0.062 -3.182 1 87.62 278 GLY A CA 1
ATOM 2154 C C . GLY A 1 278 ? -19.359 -0.942 -2.879 1 87.62 278 GLY A C 1
ATOM 2155 O O . GLY A 1 278 ? -18.25 -0.442 -2.656 1 87.62 278 GLY A O 1
ATOM 2156 N N . GLY A 1 279 ? -19.641 -2.26 -2.641 1 89 279 GLY A N 1
ATOM 2157 C CA . GLY A 1 279 ? -18.625 -3.246 -2.33 1 89 279 GLY A CA 1
ATOM 2158 C C . GLY A 1 279 ? -18.953 -4.629 -2.863 1 89 279 GLY A C 1
ATOM 2159 O O . GLY A 1 279 ? -19.953 -4.816 -3.541 1 89 279 GLY A O 1
ATOM 2160 N N . LEU A 1 280 ? -18.016 -5.492 -2.639 1 91.25 280 LEU A N 1
ATOM 2161 C CA . LEU A 1 280 ? -18.219 -6.879 -3.043 1 91.25 280 LEU A CA 1
ATOM 2162 C C . LEU A 1 280 ? -19.484 -7.449 -2.396 1 91.25 280 LEU A C 1
ATOM 2164 O O . LEU A 1 280 ? -19.875 -7.023 -1.308 1 91.25 280 LEU A O 1
ATOM 2168 N N . PRO A 1 281 ? -20.109 -8.406 -3.139 1 90.44 281 PRO A N 1
ATOM 2169 C CA . PRO A 1 281 ? -21.188 -9.125 -2.459 1 90.44 281 PRO A CA 1
ATOM 2170 C C . PRO A 1 281 ? -20.719 -9.828 -1.188 1 90.44 281 PRO A C 1
ATOM 2172 O O . PRO A 1 281 ? -19.547 -10.211 -1.082 1 90.44 281 PRO A O 1
ATOM 2175 N N . GLU A 1 282 ? -21.672 -9.953 -0.292 1 86 282 GLU A N 1
ATOM 2176 C CA . GLU A 1 282 ? -21.359 -10.727 0.905 1 86 282 GLU A CA 1
ATOM 2177 C C . GLU A 1 282 ? -20.953 -12.148 0.549 1 86 282 GLU A C 1
ATOM 2179 O O . GLU A 1 282 ? -21.438 -12.719 -0.429 1 86 282 GLU A O 1
ATOM 2184 N N . LEU A 1 283 ? -20.141 -12.703 1.359 1 84.12 283 LEU A N 1
ATOM 2185 C CA . LEU A 1 283 ? -19.625 -14.039 1.104 1 84.12 283 LEU A CA 1
ATOM 2186 C C . LEU A 1 283 ? -20.75 -15.078 1.12 1 84.12 283 LEU A C 1
ATOM 2188 O O . LEU A 1 283 ? -20.656 -16.109 0.448 1 84.12 283 LEU A O 1
ATOM 2192 N N . THR A 1 284 ? -21.844 -14.75 1.911 1 84.56 284 THR A N 1
ATOM 2193 C CA . THR A 1 284 ? -22.938 -15.695 2.055 1 84.56 284 THR A CA 1
ATOM 2194 C C . THR A 1 284 ? -24.031 -15.43 1.01 1 84.56 284 THR A C 1
ATOM 2196 O O . THR A 1 284 ? -25.016 -16.172 0.93 1 84.56 284 THR A O 1
ATOM 2199 N N . ALA A 1 285 ? -23.734 -14.438 0.241 1 87 285 ALA A N 1
ATOM 2200 C CA . ALA A 1 285 ? -24.734 -14.078 -0.751 1 87 285 ALA A CA 1
ATOM 2201 C C . ALA A 1 285 ? -24.844 -15.141 -1.839 1 87 285 ALA A C 1
ATOM 2203 O O . ALA A 1 285 ? -23.828 -15.703 -2.271 1 87 285 ALA A O 1
ATOM 2204 N N . LYS A 1 286 ? -26.062 -15.438 -2.221 1 87.44 286 LYS A N 1
ATOM 2205 C CA . LYS A 1 286 ? -26.281 -16.312 -3.369 1 87.44 286 LYS A CA 1
ATOM 2206 C C . LYS A 1 286 ? -26.281 -15.516 -4.672 1 87.44 286 LYS A C 1
ATOM 2208 O O . LYS A 1 286 ? -27.219 -14.766 -4.949 1 87.44 286 LYS A O 1
ATOM 2213 N N . ILE A 1 287 ? -25.25 -15.734 -5.43 1 92.44 287 ILE A N 1
ATOM 2214 C CA . ILE A 1 287 ? -25.109 -15 -6.688 1 92.44 287 ILE A CA 1
ATOM 2215 C C . ILE A 1 287 ? -25.688 -15.828 -7.832 1 92.44 287 ILE A C 1
ATOM 2217 O O . ILE A 1 287 ? -25.156 -16.891 -8.164 1 92.44 287 ILE A O 1
ATOM 2221 N N . THR A 1 288 ? -26.766 -15.43 -8.445 1 91.5 288 THR A N 1
ATOM 2222 C CA . THR A 1 288 ? -27.438 -16.188 -9.5 1 91.5 288 THR A CA 1
ATOM 2223 C C . THR A 1 288 ? -27.062 -15.641 -10.875 1 91.5 288 THR A C 1
ATOM 2225 O O . THR A 1 288 ? -27.031 -16.375 -11.859 1 91.5 288 THR A O 1
ATOM 2228 N N . GLY A 1 289 ? -26.734 -14.414 -11.062 1 95.62 289 GLY A N 1
ATOM 2229 C CA . GLY A 1 289 ? -26.375 -13.773 -12.312 1 95.62 289 GLY A CA 1
ATOM 2230 C C . GLY A 1 289 ? -24.953 -13.234 -12.32 1 95.62 289 GLY A C 1
ATOM 2231 O O . GLY A 1 289 ? -24.047 -13.859 -11.75 1 95.62 289 GLY A O 1
ATOM 2232 N N . CYS A 1 290 ? -24.844 -12.242 -13.125 1 97 290 CYS A N 1
ATOM 2233 C CA . CYS A 1 290 ? -23.562 -11.555 -13.102 1 97 290 CYS A CA 1
ATOM 2234 C C . CYS A 1 290 ? -23.25 -11.023 -11.711 1 97 290 CYS A C 1
ATOM 2236 O O . CYS A 1 290 ? -24.047 -10.281 -11.133 1 97 290 CYS A O 1
ATOM 2238 N N . ALA A 1 291 ? -22.125 -11.398 -11.227 1 96.06 291 ALA A N 1
ATOM 2239 C CA . ALA A 1 291 ? -21.766 -11.016 -9.859 1 96.06 291 ALA A CA 1
ATOM 2240 C C . ALA A 1 291 ? -21.641 -9.5 -9.727 1 96.06 291 ALA A C 1
ATOM 2242 O O . ALA A 1 291 ? -21.844 -8.953 -8.641 1 96.06 291 ALA A O 1
ATOM 2243 N N . PHE A 1 292 ? -21.328 -8.844 -10.844 1 97.44 292 PHE A N 1
ATOM 2244 C CA . PHE A 1 292 ? -21.078 -7.41 -10.805 1 97.44 292 PHE A CA 1
ATOM 2245 C C . PHE A 1 292 ? -22.344 -6.629 -11.094 1 97.44 292 PHE A C 1
ATOM 2247 O O . PHE A 1 292 ? -22.344 -5.395 -11.086 1 97.44 292 PHE A O 1
ATOM 2254 N N . TYR A 1 293 ? -23.469 -7.238 -11.219 1 96.56 293 TYR A N 1
ATOM 2255 C CA . TYR A 1 293 ? -24.75 -6.684 -11.633 1 96.56 293 TYR A CA 1
ATOM 2256 C C . TYR A 1 293 ? -25.141 -5.504 -10.75 1 96.56 293 TYR A C 1
ATOM 2258 O O . TYR A 1 293 ? -25.453 -4.422 -11.25 1 96.56 293 TYR A O 1
ATOM 2266 N N . PRO A 1 294 ? -25.016 -5.566 -9.438 1 94.69 294 PRO A N 1
ATOM 2267 C CA . PRO A 1 294 ? -25.5 -4.504 -8.555 1 94.69 294 PRO A CA 1
ATOM 2268 C C . PRO A 1 294 ? -24.688 -3.213 -8.688 1 94.69 294 PRO A C 1
ATOM 2270 O O . PRO A 1 294 ? -25.172 -2.139 -8.312 1 94.69 294 PRO A O 1
ATOM 2273 N N . ARG A 1 295 ? -23.484 -3.328 -9.211 1 95.56 295 ARG A N 1
ATOM 2274 C CA . ARG A 1 295 ? -22.594 -2.176 -9.258 1 95.56 295 ARG A CA 1
ATOM 2275 C C . ARG A 1 295 ? -22.359 -1.722 -10.695 1 95.56 295 ARG A C 1
ATOM 2277 O O . ARG A 1 295 ? -21.688 -0.719 -10.938 1 95.56 295 ARG A O 1
ATOM 2284 N N . CYS A 1 296 ? -22.922 -2.443 -11.625 1 97 296 CYS A N 1
ATOM 2285 C CA . CYS A 1 296 ? -22.625 -2.234 -13.039 1 97 296 CYS A CA 1
ATOM 2286 C C . CYS A 1 296 ? -23.469 -1.105 -13.609 1 97 296 CYS A C 1
ATOM 2288 O O . CYS A 1 296 ? -24.703 -1.145 -13.539 1 97 296 CYS A O 1
ATOM 2290 N N . LYS A 1 297 ? -22.844 -0.198 -14.266 1 95.06 297 LYS A N 1
ATOM 2291 C CA . LYS A 1 297 ? -23.516 0.981 -14.812 1 95.06 297 LYS A CA 1
ATOM 2292 C C . LYS A 1 297 ? -24.328 0.626 -16.047 1 95.06 297 LYS A C 1
ATOM 2294 O O . LYS A 1 297 ? -25.25 1.361 -16.422 1 95.06 297 LYS A O 1
ATOM 2299 N N . ILE A 1 298 ? -24 -0.48 -16.672 1 95.94 298 ILE A N 1
ATOM 2300 C CA . ILE A 1 298 ? -24.688 -0.808 -17.906 1 95.94 298 ILE A CA 1
ATOM 2301 C C . ILE A 1 298 ? -25.484 -2.098 -17.734 1 95.94 298 ILE A C 1
ATOM 2303 O O . ILE A 1 298 ? -25.797 -2.783 -18.703 1 95.94 298 ILE A O 1
ATOM 2307 N N . ALA A 1 299 ? -25.734 -2.443 -16.5 1 96.44 299 ALA A N 1
ATOM 2308 C CA . ALA A 1 299 ? -26.453 -3.67 -16.188 1 96.44 299 ALA A CA 1
ATOM 2309 C C . ALA A 1 299 ? -27.797 -3.707 -16.922 1 96.44 299 ALA A C 1
ATOM 2311 O O . ALA A 1 299 ? -28.484 -2.688 -17.031 1 96.44 299 ALA A O 1
ATOM 2312 N N . GLN A 1 300 ? -28.156 -4.828 -17.422 1 96.81 300 GLN A N 1
ATOM 2313 C CA . GLN A 1 300 ? -29.438 -5.078 -18.078 1 96.81 300 GLN A CA 1
ATOM 2314 C C . GLN A 1 300 ? -30.078 -6.359 -17.562 1 96.81 300 GLN A C 1
ATOM 2316 O O . GLN A 1 300 ? -29.5 -7.074 -16.75 1 96.81 300 GLN A O 1
ATOM 2321 N N . GLU A 1 301 ? -31.266 -6.672 -18.047 1 96.75 301 GLU A N 1
ATOM 2322 C CA . GLU A 1 301 ? -32.031 -7.812 -17.562 1 96.75 301 GLU A CA 1
ATOM 2323 C C . GLU A 1 301 ? -31.312 -9.125 -17.812 1 96.75 301 GLU A C 1
ATOM 2325 O O . GLU A 1 301 ? -31.375 -10.055 -17.016 1 96.75 301 GLU A O 1
ATOM 2330 N N . ARG A 1 302 ? -30.656 -9.172 -18.891 1 96.44 302 ARG A N 1
ATOM 2331 C CA . ARG A 1 302 ? -29.922 -10.375 -19.25 1 96.44 302 ARG A CA 1
ATOM 2332 C C . ARG A 1 302 ? -28.859 -10.719 -18.203 1 96.44 302 ARG A C 1
ATOM 2334 O O . ARG A 1 302 ? -28.484 -11.883 -18.047 1 96.44 302 ARG A O 1
ATOM 2341 N N . CYS A 1 303 ? -28.438 -9.75 -17.469 1 97.12 303 CYS A N 1
ATOM 2342 C CA . CYS A 1 303 ? -27.375 -9.906 -16.5 1 97.12 303 CYS A CA 1
ATOM 2343 C C . CYS A 1 303 ? -27.859 -10.648 -15.266 1 97.12 303 CYS A C 1
ATOM 2345 O O . CYS A 1 303 ? -27.062 -11.055 -14.414 1 97.12 303 CYS A O 1
ATOM 2347 N N . LEU A 1 304 ? -29.094 -10.852 -15.141 1 96.44 304 LEU A N 1
ATOM 2348 C CA . LEU A 1 304 ? -29.656 -11.656 -14.055 1 96.44 304 LEU A CA 1
ATOM 2349 C C . LEU A 1 304 ? -29.312 -13.133 -14.25 1 96.44 304 LEU A C 1
ATOM 2351 O O . LEU A 1 304 ? -29.469 -13.938 -13.328 1 96.44 304 LEU A O 1
ATOM 2355 N N . ASN A 1 305 ? -28.812 -13.477 -15.461 1 96.75 305 ASN A N 1
ATOM 2356 C CA . ASN A 1 305 ? -28.234 -14.789 -15.734 1 96.75 305 ASN A CA 1
ATOM 2357 C C . ASN A 1 305 ? -26.703 -14.75 -15.688 1 96.75 305 ASN A C 1
ATOM 2359 O O . ASN A 1 305 ? -26.094 -13.719 -15.977 1 96.75 305 ASN A O 1
ATOM 2363 N N . ARG A 1 306 ? -26.156 -15.859 -15.32 1 96.31 306 ARG A N 1
ATOM 2364 C CA . ARG A 1 306 ? -24.703 -15.914 -15.195 1 96.31 306 ARG A CA 1
ATOM 2365 C C . ARG A 1 306 ? -24.047 -15.945 -16.578 1 96.31 306 ARG A C 1
ATOM 2367 O O . ARG A 1 306 ? -24.234 -16.891 -17.344 1 96.31 306 ARG A O 1
ATOM 2374 N N . PRO A 1 307 ? -23.281 -14.93 -16.906 1 96.56 307 PRO A N 1
ATOM 2375 C CA . PRO A 1 307 ? -22.531 -15 -18.172 1 96.56 307 PRO A CA 1
ATOM 2376 C C . PRO A 1 307 ? -21.406 -16.031 -18.141 1 96.56 307 PRO A C 1
ATOM 2378 O O . PRO A 1 307 ? -20.859 -16.312 -17.062 1 96.56 307 PRO A O 1
ATOM 2381 N N . THR A 1 308 ? -21.062 -16.594 -19.25 1 95.19 308 THR A N 1
ATOM 2382 C CA . THR A 1 308 ? -19.922 -17.5 -19.375 1 95.19 308 THR A CA 1
ATOM 2383 C C . THR A 1 308 ? -18.672 -16.75 -19.797 1 95.19 308 THR A C 1
ATOM 2385 O O . THR A 1 308 ? -18.766 -15.68 -20.422 1 95.19 308 THR A O 1
ATOM 2388 N N . LEU A 1 309 ? -17.562 -17.219 -19.344 1 96 309 LEU A N 1
ATOM 2389 C CA . LEU A 1 309 ? -16.297 -16.656 -19.812 1 96 309 LEU A CA 1
ATOM 2390 C C . LEU A 1 309 ? -16.047 -17.047 -21.266 1 96 309 LEU A C 1
ATOM 2392 O O . LEU A 1 309 ? -15.82 -18.219 -21.578 1 96 309 LEU A O 1
ATOM 2396 N N . GLU A 1 310 ? -16.078 -16.078 -22.125 1 95.25 310 GLU A N 1
ATOM 2397 C CA . GLU A 1 310 ? -15.969 -16.375 -23.547 1 95.25 310 GLU A CA 1
ATOM 2398 C C . GLU A 1 310 ? -14.891 -15.523 -24.203 1 95.25 310 GLU A C 1
ATOM 2400 O O . GLU A 1 310 ? -14.555 -14.445 -23.719 1 95.25 310 GLU A O 1
ATOM 2405 N N . ALA A 1 311 ? -14.398 -16.062 -25.297 1 95.62 311 ALA A N 1
ATOM 2406 C CA . ALA A 1 311 ? -13.406 -15.336 -26.078 1 95.62 311 ALA A CA 1
ATOM 2407 C C . ALA A 1 311 ? -14.047 -14.172 -26.828 1 95.62 311 ALA A C 1
ATOM 2409 O O . ALA A 1 311 ? -15.039 -14.359 -27.531 1 95.62 311 ALA A O 1
ATOM 2410 N N . ILE A 1 312 ? -13.469 -13.008 -26.641 1 95.31 312 ILE A N 1
ATOM 2411 C CA . ILE A 1 312 ? -13.961 -11.852 -27.375 1 95.31 312 ILE A CA 1
ATOM 2412 C C . ILE A 1 312 ? -12.93 -11.43 -28.422 1 95.31 312 ILE A C 1
ATOM 2414 O O . ILE A 1 312 ? -13.234 -10.641 -29.328 1 95.31 312 ILE A O 1
ATOM 2418 N N . ALA A 1 313 ? -11.711 -11.844 -28.328 1 92.62 313 ALA A N 1
ATOM 2419 C CA . ALA A 1 313 ? -10.578 -11.711 -29.234 1 92.62 313 ALA A CA 1
ATOM 2420 C C . ALA A 1 313 ? -9.531 -12.789 -28.969 1 92.62 313 ALA A C 1
ATOM 2422 O O . ALA A 1 313 ? -9.719 -13.641 -28.109 1 92.62 313 ALA A O 1
ATOM 2423 N N . ALA A 1 314 ? -8.57 -12.805 -29.797 1 89.75 314 ALA A N 1
ATOM 2424 C CA . ALA A 1 314 ? -7.504 -13.773 -29.578 1 89.75 314 ALA A CA 1
ATOM 2425 C C . ALA A 1 314 ? -6.887 -13.609 -28.188 1 89.75 314 ALA A C 1
ATOM 2427 O O . ALA A 1 314 ? -6.379 -12.531 -27.859 1 89.75 314 ALA A O 1
ATOM 2428 N N . SER A 1 315 ? -6.984 -14.594 -27.375 1 91.06 315 SER A N 1
ATOM 2429 C CA . SER A 1 315 ? -6.387 -14.641 -26.047 1 91.06 315 SER A CA 1
ATOM 2430 C C . SER A 1 315 ? -7.012 -13.602 -25.125 1 91.06 315 SER A C 1
ATOM 2432 O O . SER A 1 315 ? -6.32 -13.016 -24.281 1 91.06 315 SER A O 1
ATOM 2434 N N . HIS A 1 316 ? -8.172 -13.188 -25.422 1 96.69 316 HIS A N 1
ATOM 2435 C CA . HIS A 1 316 ? -8.93 -12.25 -24.609 1 96.69 316 HIS A CA 1
ATOM 2436 C C . HIS A 1 316 ? -10.312 -12.805 -24.266 1 96.69 316 HIS A C 1
ATOM 2438 O O . HIS A 1 316 ? -11.148 -12.992 -25.156 1 96.69 316 HIS A O 1
ATOM 2444 N N . LEU A 1 317 ? -10.5 -13.109 -23.062 1 97.75 317 LEU A N 1
ATOM 2445 C CA . LEU A 1 317 ? -11.758 -13.664 -22.594 1 97.75 317 LEU A CA 1
ATOM 2446 C C . LEU A 1 317 ? -12.484 -12.68 -21.688 1 97.75 317 LEU A C 1
ATOM 2448 O O . LEU A 1 317 ? -11.852 -11.906 -20.969 1 97.75 317 LEU A O 1
ATOM 2452 N N . SER A 1 318 ? -13.82 -12.68 -21.703 1 98 318 SER A N 1
ATOM 2453 C CA . SER A 1 318 ? -14.633 -11.828 -20.844 1 98 318 SER A CA 1
ATOM 2454 C C . SER A 1 318 ? -15.922 -12.531 -20.422 1 98 318 SER A C 1
ATOM 2456 O O . SER A 1 318 ? -16.516 -13.273 -21.219 1 98 318 SER A O 1
ATOM 2458 N N . ARG A 1 319 ? -16.25 -12.344 -19.188 1 97.69 319 ARG A N 1
ATOM 2459 C CA . ARG A 1 319 ? -17.484 -12.898 -18.625 1 97.69 319 ARG A CA 1
ATOM 2460 C C . ARG A 1 319 ? -18.594 -11.852 -18.609 1 97.69 319 ARG A C 1
ATOM 2462 O O . ARG A 1 319 ? -19.141 -11.539 -17.547 1 97.69 319 ARG A O 1
ATOM 2469 N N . CYS A 1 320 ? -18.922 -11.383 -19.734 1 97.94 320 CYS A N 1
ATOM 2470 C CA . CYS A 1 320 ? -19.922 -10.328 -19.875 1 97.94 320 CYS A CA 1
ATOM 2471 C C . CYS A 1 320 ? -20.734 -10.492 -21.156 1 97.94 320 CYS A C 1
ATOM 2473 O O . CYS A 1 320 ? -20.156 -10.695 -22.219 1 97.94 320 CYS A O 1
ATOM 2475 N N . PHE A 1 321 ? -22.016 -10.344 -21.047 1 96.31 321 PHE A N 1
ATOM 2476 C CA . PHE A 1 321 ? -22.891 -10.438 -22.203 1 96.31 321 PHE A CA 1
ATOM 2477 C C . PHE A 1 321 ? -22.656 -9.281 -23.172 1 96.31 321 PHE A C 1
ATOM 2479 O O . PHE A 1 321 ? -23 -9.367 -24.359 1 96.31 321 PHE A O 1
ATOM 2486 N N . TYR A 1 322 ? -22.031 -8.203 -22.719 1 93.56 322 TYR A N 1
ATOM 2487 C CA . TYR A 1 322 ? -21.875 -6.984 -23.5 1 93.56 322 TYR A CA 1
ATOM 2488 C C . TYR A 1 322 ? -20.391 -6.645 -23.703 1 93.56 322 TYR A C 1
ATOM 2490 O O . TYR A 1 322 ? -20.031 -5.469 -23.797 1 93.56 322 TYR A O 1
ATOM 2498 N N . ALA A 1 323 ? -19.516 -7.566 -23.656 1 86.94 323 ALA A N 1
ATOM 2499 C CA . ALA A 1 323 ? -18.078 -7.387 -23.766 1 86.94 323 ALA A CA 1
ATOM 2500 C C . ALA A 1 323 ? -17.703 -6.809 -25.141 1 86.94 323 ALA A C 1
ATOM 2502 O O . ALA A 1 323 ? -16.672 -6.156 -25.281 1 86.94 323 ALA A O 1
ATOM 2503 N N . LYS A 1 324 ? -18.5 -7.062 -26.266 1 73.69 324 LYS A N 1
ATOM 2504 C CA . LYS A 1 324 ? -18.219 -6.637 -27.625 1 73.69 324 LYS A CA 1
ATOM 2505 C C . LYS A 1 324 ? -18.859 -5.285 -27.938 1 73.69 324 LYS A C 1
ATOM 2507 O O . LYS A 1 324 ? -19.984 -5.012 -27.484 1 73.69 324 LYS A O 1
ATOM 2512 N N . MET B 1 1 ? -4.871 35.656 -1.981 1 50.16 1 MET B N 1
ATOM 2513 C CA . MET B 1 1 ? -3.834 34.688 -1.661 1 50.16 1 MET B CA 1
ATOM 2514 C C . MET B 1 1 ? -4.242 33.844 -0.467 1 50.16 1 MET B C 1
ATOM 2516 O O . MET B 1 1 ? -4.891 34.312 0.459 1 50.16 1 MET B O 1
ATOM 2520 N N . ALA B 1 2 ? -4.262 32.438 -0.64 1 67.06 2 ALA B N 1
ATOM 2521 C CA . ALA B 1 2 ? -4.758 31.625 0.479 1 67.06 2 ALA B CA 1
ATOM 2522 C C . ALA B 1 2 ? -3.988 31.938 1.759 1 67.06 2 ALA B C 1
ATOM 2524 O O . ALA B 1 2 ? -2.773 32.156 1.727 1 67.06 2 ALA B O 1
ATOM 2525 N N . LYS B 1 3 ? -4.684 32.156 2.809 1 86.75 3 LYS B N 1
ATOM 2526 C CA . LYS B 1 3 ? -4.125 32.469 4.117 1 86.75 3 LYS B CA 1
ATOM 2527 C C . LYS B 1 3 ? -3.385 31.281 4.703 1 86.75 3 LYS B C 1
ATOM 2529 O O . LYS B 1 3 ? -3.807 30.125 4.527 1 86.75 3 LYS B O 1
ATOM 2534 N N . MET B 1 4 ? -2.26 31.531 5.254 1 91.88 4 MET B N 1
ATOM 2535 C CA . MET B 1 4 ? -1.476 30.484 5.922 1 91.88 4 MET B CA 1
ATOM 2536 C C . MET B 1 4 ? -2.164 30.031 7.199 1 91.88 4 MET B C 1
ATOM 2538 O O . MET B 1 4 ? -2.639 30.844 7.988 1 91.88 4 MET B O 1
ATOM 2542 N N . VAL B 1 5 ? -2.297 28.781 7.332 1 95.25 5 VAL B N 1
ATOM 2543 C CA . VAL B 1 5 ? -2.949 28.266 8.531 1 95.25 5 VAL B CA 1
ATOM 2544 C C . VAL B 1 5 ? -1.917 27.594 9.438 1 95.25 5 VAL B C 1
ATOM 2546 O O . VAL B 1 5 ? -2.115 27.484 10.648 1 95.25 5 VAL B O 1
ATOM 2549 N N . LEU B 1 6 ? -0.854 27.078 8.852 1 96.31 6 LEU B N 1
ATOM 2550 C CA . LEU B 1 6 ? 0.221 26.438 9.586 1 96.31 6 LEU B CA 1
ATOM 2551 C C . LEU B 1 6 ? 1.572 26.703 8.93 1 96.31 6 LEU B C 1
ATOM 2553 O O . LEU B 1 6 ? 1.687 26.688 7.707 1 96.31 6 LEU B O 1
ATOM 2557 N N . GLN B 1 7 ? 2.529 27 9.781 1 96.31 7 GLN B N 1
ATOM 2558 C CA . GLN B 1 7 ? 3.885 27.219 9.289 1 96.31 7 GLN B CA 1
ATOM 2559 C C . GLN B 1 7 ? 4.914 26.516 10.164 1 96.31 7 GLN B C 1
ATOM 2561 O O . GLN B 1 7 ? 5 26.781 11.367 1 96.31 7 GLN B O 1
ATOM 2566 N N . ILE B 1 8 ? 5.582 25.578 9.586 1 97.25 8 ILE B N 1
ATOM 2567 C CA . ILE B 1 8 ? 6.723 24.938 10.227 1 97.25 8 ILE B CA 1
ATOM 2568 C C . ILE B 1 8 ? 8.008 25.672 9.844 1 97.25 8 ILE B C 1
ATOM 2570 O O . ILE B 1 8 ? 8.305 25.844 8.656 1 97.25 8 ILE B O 1
ATOM 2574 N N . ASP B 1 9 ? 8.703 26.156 10.844 1 96.81 9 ASP B N 1
ATOM 2575 C CA . ASP B 1 9 ? 9.906 26.938 10.602 1 96.81 9 ASP B CA 1
ATOM 2576 C C . ASP B 1 9 ? 11.133 26.266 11.227 1 96.81 9 ASP B C 1
ATOM 2578 O O . ASP B 1 9 ? 11.32 26.328 12.445 1 96.81 9 ASP B O 1
ATOM 2582 N N . GLN B 1 10 ? 11.961 25.641 10.367 1 97.12 10 GLN B N 1
ATOM 2583 C CA . GLN B 1 10 ? 13.242 25.062 10.742 1 97.12 10 GLN B CA 1
ATOM 2584 C C . GLN B 1 10 ? 13.086 24.062 11.883 1 97.12 10 GLN B C 1
ATOM 2586 O O . GLN B 1 10 ? 13.836 24.109 12.859 1 97.12 10 GLN B O 1
ATOM 2591 N N . LEU B 1 11 ? 12.117 23.266 11.773 1 97.56 11 LEU B N 1
ATOM 2592 C CA . LEU B 1 11 ? 11.859 22.25 12.781 1 97.56 11 LEU B CA 1
ATOM 2593 C C . LEU B 1 11 ? 12.969 21.203 12.789 1 97.56 11 LEU B C 1
ATOM 2595 O O . LEU B 1 11 ? 13.305 20.625 11.75 1 97.56 11 LEU B O 1
ATOM 2599 N N . ALA B 1 12 ? 13.594 21.016 13.906 1 96.94 12 ALA B N 1
ATOM 2600 C CA . ALA B 1 12 ? 14.586 19.969 14.133 1 96.94 12 ALA B CA 1
ATOM 2601 C C . ALA B 1 12 ? 14.211 19.109 15.328 1 96.94 12 ALA B C 1
ATOM 2603 O O . ALA B 1 12 ? 13.797 19.625 16.375 1 96.94 12 ALA B O 1
ATOM 2604 N N . ILE B 1 13 ? 14.234 17.844 15.133 1 96 13 ILE B N 1
ATOM 2605 C CA . ILE B 1 13 ? 13.898 16.891 16.203 1 96 13 ILE B CA 1
ATOM 2606 C C . ILE B 1 13 ? 15.078 15.953 16.438 1 96 13 ILE B C 1
ATOM 2608 O O . ILE B 1 13 ? 15.547 15.289 15.516 1 96 13 ILE B O 1
ATOM 2612 N N . HIS B 1 14 ? 15.555 15.961 17.609 1 94.69 14 HIS B N 1
ATOM 2613 C CA . HIS B 1 14 ? 16.578 15.023 18.078 1 94.69 14 HIS B CA 1
ATOM 2614 C C . HIS B 1 14 ? 15.984 14.023 19.078 1 94.69 14 HIS B C 1
ATOM 2616 O O . HIS B 1 14 ? 15.406 14.414 20.094 1 94.69 14 HIS B O 1
ATOM 2622 N N . LEU B 1 15 ? 16.109 12.797 18.734 1 93.19 15 LEU B N 1
ATOM 2623 C CA . LEU B 1 15 ? 15.594 11.742 19.594 1 93.19 15 LEU B CA 1
ATOM 2624 C C . LEU B 1 15 ? 16.734 10.992 20.281 1 93.19 15 LEU B C 1
ATOM 2626 O O . LEU B 1 15 ? 17.859 10.977 19.781 1 93.19 15 LEU B O 1
ATOM 2630 N N . SER B 1 16 ? 16.422 10.492 21.359 1 89.88 16 SER B N 1
ATOM 2631 C CA . SER B 1 16 ? 17.375 9.68 22.109 1 89.88 16 SER B CA 1
ATOM 2632 C C . SER B 1 16 ? 16.875 8.258 22.297 1 89.88 16 SER B C 1
ATOM 2634 O O . SER B 1 16 ? 15.695 8.047 22.609 1 89.88 16 SER B O 1
ATOM 2636 N N . ARG B 1 17 ? 17.672 7.32 21.859 1 80.31 17 ARG B N 1
ATOM 2637 C CA . ARG B 1 17 ? 17.359 5.918 22.109 1 80.31 17 ARG B CA 1
ATOM 2638 C C . ARG B 1 17 ? 18.594 5.145 22.531 1 80.31 17 ARG B C 1
ATOM 2640 O O . ARG B 1 17 ? 19.609 5.152 21.844 1 80.31 17 ARG B O 1
ATOM 2647 N N . TYR B 1 18 ? 18.5 4.457 23.688 1 83.62 18 TYR B N 1
ATOM 2648 C CA . TYR B 1 18 ? 19.594 3.639 24.219 1 83.62 18 TYR B CA 1
ATOM 2649 C C . TYR B 1 18 ? 20.891 4.422 24.25 1 83.62 18 TYR B C 1
ATOM 2651 O O . TYR B 1 18 ? 21.938 3.93 23.812 1 83.62 18 TYR B O 1
ATOM 2659 N N . GLY B 1 19 ? 20.906 5.602 24.609 1 84.38 19 GLY B N 1
ATOM 2660 C CA . GLY B 1 19 ? 22.094 6.426 24.797 1 84.38 19 GLY B CA 1
ATOM 2661 C C . GLY B 1 19 ? 22.578 7.059 23.516 1 84.38 19 GLY B C 1
ATOM 2662 O O . GLY B 1 19 ? 23.562 7.805 23.516 1 84.38 19 GLY B O 1
ATOM 2663 N N . GLN B 1 20 ? 21.938 6.75 22.438 1 88.56 20 GLN B N 1
ATOM 2664 C CA . GLN B 1 20 ? 22.328 7.328 21.156 1 88.56 20 GLN B CA 1
ATOM 2665 C C . GLN B 1 20 ? 21.328 8.391 20.703 1 88.56 20 GLN B C 1
ATOM 2667 O O . GLN B 1 20 ? 20.125 8.258 20.922 1 88.56 20 GLN B O 1
ATOM 2672 N N . VAL B 1 21 ? 21.922 9.508 20.172 1 89.12 21 VAL B N 1
ATOM 2673 C CA . VAL B 1 21 ? 21.094 10.602 19.672 1 89.12 21 VAL B CA 1
ATOM 2674 C C . VAL B 1 21 ? 21.047 10.555 18.141 1 89.12 21 VAL B C 1
ATOM 2676 O O . VAL B 1 21 ? 22.062 10.352 17.484 1 89.12 21 VAL B O 1
ATOM 2679 N N . PHE B 1 22 ? 19.844 10.57 17.625 1 90.38 22 PHE B N 1
ATOM 2680 C CA . PHE B 1 22 ? 19.719 10.672 16.172 1 90.38 22 PHE B CA 1
ATOM 2681 C C . PHE B 1 22 ? 18.781 11.805 15.789 1 90.38 22 PHE B C 1
ATOM 2683 O O . PHE B 1 22 ? 17.984 12.258 16.594 1 90.38 22 PHE B O 1
ATOM 2690 N N . THR B 1 23 ? 18.953 12.305 14.594 1 92.75 23 THR B N 1
ATOM 2691 C CA . THR B 1 23 ? 18.25 13.492 14.125 1 92.75 23 THR B CA 1
ATOM 2692 C C . THR B 1 23 ? 17.359 13.164 12.922 1 92.75 23 THR B C 1
ATOM 2694 O O . THR B 1 23 ? 17.734 13.445 11.781 1 92.75 23 THR B O 1
ATOM 2697 N N . PRO B 1 24 ? 16.141 12.68 13.164 1 94.56 24 PRO B N 1
ATOM 2698 C CA . PRO B 1 24 ? 15.266 12.266 12.07 1 94.56 24 PRO B CA 1
ATOM 2699 C C . PRO B 1 24 ? 14.688 13.453 11.297 1 94.56 24 PRO B C 1
ATOM 2701 O O . PRO B 1 24 ? 14.227 13.289 10.164 1 94.56 24 PRO B O 1
ATOM 2704 N N . VAL B 1 25 ? 14.633 14.57 11.875 1 96.69 25 VAL B N 1
ATOM 2705 C CA . VAL B 1 25 ? 14.141 15.797 11.242 1 96.69 25 VAL B CA 1
ATOM 2706 C C . VAL B 1 25 ? 15.195 16.891 11.352 1 96.69 25 VAL B C 1
ATOM 2708 O O . VAL B 1 25 ? 15.609 17.266 12.453 1 96.69 25 VAL B O 1
ATOM 2711 N N . ARG B 1 26 ? 15.617 17.391 10.211 1 96.31 26 ARG B N 1
ATOM 2712 C CA . ARG B 1 26 ? 16.75 18.312 10.133 1 96.31 26 ARG B CA 1
ATOM 2713 C C . ARG B 1 26 ? 16.344 19.641 9.5 1 96.31 26 ARG B C 1
ATOM 2715 O O . ARG B 1 26 ? 16.562 19.859 8.305 1 96.31 26 ARG B O 1
ATOM 2722 N N . GLU B 1 27 ? 15.75 20.531 10.273 1 95.81 27 GLU B N 1
ATOM 2723 C CA . GLU B 1 27 ? 15.438 21.906 9.906 1 95.81 27 GLU B CA 1
ATOM 2724 C C . GLU B 1 27 ? 14.391 21.953 8.797 1 95.81 27 GLU B C 1
ATOM 2726 O O . GLU B 1 27 ? 14.602 22.594 7.762 1 95.81 27 GLU B O 1
ATOM 2731 N N . VAL B 1 28 ? 13.336 21.312 9.047 1 97.38 28 VAL B N 1
ATOM 2732 C CA . VAL B 1 28 ? 12.242 21.219 8.078 1 97.38 28 VAL B CA 1
ATOM 2733 C C . VAL B 1 28 ? 11.398 22.5 8.125 1 97.38 28 VAL B C 1
ATOM 2735 O O . VAL B 1 28 ? 11 22.938 9.203 1 97.38 28 VAL B O 1
ATOM 2738 N N . SER B 1 29 ? 11.227 23.109 7.012 1 96.38 29 SER B N 1
ATOM 2739 C CA . SER B 1 29 ? 10.305 24.234 6.848 1 96.38 29 SER B CA 1
ATOM 2740 C C . SER B 1 29 ? 9.234 23.922 5.809 1 96.38 29 SER B C 1
ATOM 2742 O O . SER B 1 29 ? 9.539 23.391 4.742 1 96.38 29 SER B O 1
ATOM 2744 N N . LEU B 1 30 ? 8.055 24.156 6.227 1 94.88 30 LEU B N 1
ATOM 2745 C CA . LEU B 1 30 ? 6.902 23.875 5.375 1 94.88 30 LEU B CA 1
ATOM 2746 C C . LEU B 1 30 ? 5.703 24.719 5.785 1 94.88 30 LEU B C 1
ATOM 2748 O O . LEU B 1 30 ? 5.586 25.125 6.949 1 94.88 30 LEU B O 1
ATOM 2752 N N . SER B 1 31 ? 4.867 25.016 4.801 1 94.88 31 SER B N 1
ATOM 2753 C CA . SER B 1 31 ? 3.672 25.797 5.105 1 94.88 31 SER B CA 1
ATOM 2754 C C . SER B 1 31 ? 2.414 25.109 4.594 1 94.88 31 SER B C 1
ATOM 2756 O O . SER B 1 31 ? 2.479 24.312 3.654 1 94.88 31 SER B O 1
ATOM 2758 N N . LEU B 1 32 ? 1.356 25.359 5.23 1 96.69 32 LEU B N 1
ATOM 2759 C CA . LEU B 1 32 ? 0.027 24.891 4.848 1 96.69 32 LEU B CA 1
ATOM 2760 C C . LEU B 1 32 ? -0.937 26.062 4.703 1 96.69 32 LEU B C 1
ATOM 2762 O O . LEU B 1 32 ? -1.078 26.875 5.625 1 96.69 32 LEU B O 1
ATOM 2766 N N . LYS B 1 33 ? -1.515 26.188 3.527 1 95.94 33 LYS B N 1
ATOM 2767 C CA . LYS B 1 33 ? -2.484 27.234 3.256 1 95.94 33 LYS B CA 1
ATOM 2768 C C . LYS B 1 33 ? -3.908 26.766 3.525 1 95.94 33 LYS B C 1
ATOM 2770 O O . LYS B 1 33 ? -4.188 25.562 3.475 1 95.94 33 LYS B O 1
ATOM 2775 N N . ALA B 1 34 ? -4.777 27.719 3.809 1 95.38 34 ALA B N 1
ATOM 2776 C CA . ALA B 1 34 ? -6.172 27.406 4.113 1 95.38 34 ALA B CA 1
ATOM 2777 C C . ALA B 1 34 ? -6.863 26.766 2.914 1 95.38 34 ALA B C 1
ATOM 2779 O O . ALA B 1 34 ? -6.723 27.234 1.782 1 95.38 34 ALA B O 1
ATOM 2780 N N . GLY B 1 35 ? -7.473 25.641 3.18 1 96.31 35 GLY B N 1
ATOM 2781 C CA . GLY B 1 35 ? -8.305 25 2.17 1 96.31 35 GLY B CA 1
ATOM 2782 C C . GLY B 1 35 ? -7.5 24.281 1.1 1 96.31 35 GLY B C 1
ATOM 2783 O O . GLY B 1 35 ? -8.008 24.016 0.011 1 96.31 35 GLY B O 1
ATOM 2784 N N . THR B 1 36 ? -6.227 24 1.407 1 97.62 36 THR B N 1
ATOM 2785 C CA . THR B 1 36 ? -5.387 23.328 0.422 1 97.62 36 THR B CA 1
ATOM 2786 C C . THR B 1 36 ? -4.809 22.031 0.993 1 97.62 36 THR B C 1
ATOM 2788 O O . THR B 1 36 ? -4.938 21.766 2.189 1 97.62 36 THR B O 1
ATOM 2791 N N . VAL B 1 37 ? -4.305 21.266 0.118 1 98.38 37 VAL B N 1
ATOM 2792 C CA . VAL B 1 37 ? -3.625 20.031 0.496 1 98.38 37 VAL B CA 1
ATOM 2793 C C . VAL B 1 37 ? -2.131 20.156 0.209 1 98.38 37 VAL B C 1
ATOM 2795 O O . VAL B 1 37 ? -1.729 20.375 -0.936 1 98.38 37 VAL B O 1
ATOM 2798 N N . THR B 1 38 ? -1.356 20.078 1.218 1 98.38 38 THR B N 1
ATOM 2799 C CA . THR B 1 38 ? 0.092 19.984 1.081 1 98.38 38 THR B CA 1
ATOM 2800 C C . THR B 1 38 ? 0.559 18.547 1.372 1 98.38 38 THR B C 1
ATOM 2802 O O . THR B 1 38 ? 0.304 18.016 2.455 1 98.38 38 THR B O 1
ATOM 2805 N N . ALA B 1 39 ? 1.217 17.969 0.406 1 98.5 39 ALA B N 1
ATOM 2806 C CA . ALA B 1 39 ? 1.713 16.609 0.582 1 98.5 39 ALA B CA 1
ATOM 2807 C C . ALA B 1 39 ? 3.168 16.609 1.04 1 98.5 39 ALA B C 1
ATOM 2809 O O . ALA B 1 39 ? 3.975 17.406 0.565 1 98.5 39 ALA B O 1
ATOM 2810 N N . LEU B 1 40 ? 3.438 15.875 2.002 1 98.5 40 LEU B N 1
ATOM 2811 C CA . LEU B 1 40 ? 4.789 15.539 2.432 1 98.5 40 LEU B CA 1
ATOM 2812 C C . LEU B 1 40 ? 5.16 14.117 2.016 1 98.5 40 LEU B C 1
ATOM 2814 O O . LEU B 1 40 ? 4.613 13.148 2.549 1 98.5 40 LEU B O 1
ATOM 2818 N N . VAL B 1 41 ? 6.09 13.992 1.032 1 98 41 VAL B N 1
ATOM 2819 C CA . VAL B 1 41 ? 6.371 12.688 0.444 1 98 41 VAL B CA 1
ATOM 2820 C C . VAL B 1 41 ? 7.844 12.336 0.652 1 98 41 VAL B C 1
ATOM 2822 O O . VAL B 1 41 ? 8.664 13.211 0.94 1 98 41 VAL B O 1
ATOM 2825 N N . GLY B 1 42 ? 8.156 11.078 0.523 1 96.06 42 GLY B N 1
ATOM 2826 C CA . GLY B 1 42 ? 9.5 10.539 0.683 1 96.06 42 GLY B CA 1
ATOM 2827 C C . GLY B 1 42 ? 9.516 9.07 1.063 1 96.06 42 GLY B C 1
ATOM 2828 O O . GLY B 1 42 ? 8.469 8.492 1.367 1 96.06 42 GLY B O 1
ATOM 2829 N N . GLU B 1 43 ? 10.688 8.547 1.07 1 94.44 43 GLU B N 1
ATOM 2830 C CA . GLU B 1 43 ? 10.867 7.152 1.448 1 94.44 43 GLU B CA 1
ATOM 2831 C C . GLU B 1 43 ? 10.531 6.934 2.922 1 94.44 43 GLU B C 1
ATOM 2833 O O . GLU B 1 43 ? 10.492 7.887 3.703 1 94.44 43 GLU B O 1
ATOM 2838 N N . SER B 1 44 ? 10.164 5.691 3.18 1 92.56 44 SER B N 1
ATOM 2839 C CA . SER B 1 44 ? 9.969 5.355 4.586 1 92.56 44 SER B CA 1
ATOM 2840 C C . SER B 1 44 ? 11.219 5.648 5.406 1 92.56 44 SER B C 1
ATOM 2842 O O . SER B 1 44 ? 12.328 5.289 5.008 1 92.56 44 SER B O 1
ATOM 2844 N N . GLY B 1 45 ? 11.117 6.324 6.492 1 91.25 45 GLY B N 1
ATOM 2845 C CA . GLY B 1 45 ? 12.25 6.664 7.348 1 91.25 45 GLY B CA 1
ATOM 2846 C C . GLY B 1 45 ? 12.789 8.055 7.094 1 91.25 45 GLY B C 1
ATOM 2847 O O . GLY B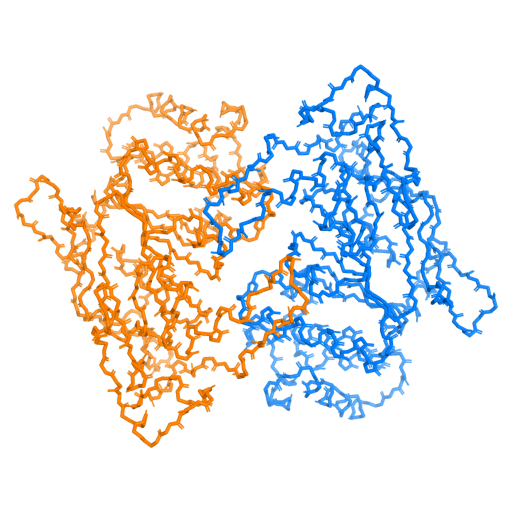 1 45 ? 13.75 8.477 7.742 1 91.25 45 GLY B O 1
ATOM 2848 N N . SER B 1 46 ? 12.148 8.766 6.223 1 95.56 46 SER B N 1
ATOM 2849 C CA . SER B 1 46 ? 12.68 10.07 5.859 1 95.56 46 SER B CA 1
ATOM 2850 C C . SER B 1 46 ? 12.32 11.125 6.906 1 95.56 46 SER B C 1
ATOM 2852 O O . SER B 1 46 ? 12.828 12.242 6.863 1 95.56 46 SER B O 1
ATOM 2854 N N . GLY B 1 47 ? 11.391 10.836 7.809 1 95.25 47 GLY B N 1
ATOM 2855 C CA . GLY B 1 47 ? 11.07 11.758 8.891 1 95.25 47 GLY B CA 1
ATOM 2856 C C . GLY B 1 47 ? 9.656 12.312 8.805 1 95.25 47 GLY B C 1
ATOM 2857 O O . GLY B 1 47 ? 9.25 13.117 9.641 1 95.25 47 GLY B O 1
ATOM 2858 N N . LYS B 1 48 ? 8.859 11.867 7.859 1 96.5 48 LYS B N 1
ATOM 2859 C CA . LYS B 1 48 ? 7.547 12.438 7.57 1 96.5 48 LYS B CA 1
ATOM 2860 C C . LYS B 1 48 ? 6.613 12.305 8.773 1 96.5 48 LYS B C 1
ATOM 2862 O O . LYS B 1 48 ? 6.027 13.297 9.219 1 96.5 48 LYS B O 1
ATOM 2867 N N . SER B 1 49 ? 6.504 11.07 9.328 1 94.56 49 SER B N 1
ATOM 2868 C CA . SER B 1 49 ? 5.574 10.805 10.422 1 94.56 49 SER B CA 1
ATOM 2869 C C . SER B 1 49 ? 6 11.539 11.688 1 94.56 49 SER B C 1
ATOM 2871 O O . SER B 1 49 ? 5.156 12.047 12.43 1 94.56 49 SER B O 1
ATOM 2873 N N . LEU B 1 50 ? 7.285 11.602 11.93 1 94.44 50 LEU B N 1
ATOM 2874 C CA . LEU B 1 50 ? 7.777 12.312 13.102 1 94.44 50 LEU B CA 1
ATOM 2875 C C . LEU B 1 50 ? 7.484 13.805 13 1 94.44 50 LEU B C 1
ATOM 2877 O O . LEU B 1 50 ? 7.168 14.453 14.008 1 94.44 50 LEU B O 1
ATOM 2881 N N . THR B 1 51 ? 7.598 14.297 11.742 1 95.94 51 THR B N 1
ATOM 2882 C CA . THR B 1 51 ? 7.211 15.688 11.516 1 95.94 51 THR B CA 1
ATOM 2883 C C . THR B 1 51 ? 5.738 15.906 11.852 1 95.94 51 THR B C 1
ATOM 2885 O O . THR B 1 51 ? 5.391 16.844 12.578 1 95.94 51 THR B O 1
ATOM 2888 N N . ALA B 1 52 ? 4.902 15.016 11.414 1 94.06 52 ALA B N 1
ATOM 2889 C CA . ALA B 1 52 ? 3.465 15.109 11.664 1 94.06 52 ALA B CA 1
ATOM 2890 C C . ALA B 1 52 ? 3.156 15 13.148 1 94.06 52 ALA B C 1
ATOM 2892 O O . ALA B 1 52 ? 2.373 15.789 13.688 1 94.06 52 ALA B O 1
ATOM 2893 N N . LEU B 1 53 ? 3.773 14.055 13.82 1 93.5 53 LEU B N 1
ATOM 2894 C CA . LEU B 1 53 ? 3.533 13.828 15.242 1 93.5 53 LEU B CA 1
ATOM 2895 C C . LEU B 1 53 ? 3.973 15.031 16.078 1 93.5 53 LEU B C 1
ATOM 2897 O O . LEU B 1 53 ? 3.375 15.328 17.109 1 93.5 53 LEU B O 1
ATOM 2901 N N . SER B 1 54 ? 5 15.711 15.648 1 93.31 54 SER B N 1
ATOM 2902 C CA . SER B 1 54 ? 5.5 16.875 16.375 1 93.31 54 SER B CA 1
ATOM 2903 C C . SER B 1 54 ? 4.469 18 16.391 1 93.31 54 SER B C 1
ATOM 2905 O O . SER B 1 54 ? 4.41 18.781 17.359 1 93.31 54 SER B O 1
ATOM 2907 N N . LEU B 1 55 ? 3.648 18.047 15.336 1 93.19 55 LEU B N 1
ATOM 2908 C CA . LEU B 1 55 ? 2.633 19.094 15.242 1 93.19 55 LEU B CA 1
ATOM 2909 C C . LEU B 1 55 ? 1.577 18.922 16.328 1 93.19 55 LEU B C 1
ATOM 2911 O O . LEU B 1 55 ? 0.932 19.891 16.734 1 93.19 55 LEU B O 1
ATOM 2915 N N . LEU B 1 56 ? 1.446 17.672 16.781 1 91.69 56 LEU B N 1
ATOM 2916 C CA . LEU B 1 56 ? 0.405 17.375 17.75 1 91.69 56 LEU B CA 1
ATOM 2917 C C . LEU B 1 56 ? 1.009 17.109 19.125 1 91.69 56 LEU B C 1
ATOM 2919 O O . LEU B 1 56 ? 0.291 16.781 20.078 1 91.69 56 LEU B O 1
ATOM 2923 N N . GLY B 1 57 ? 2.309 17.266 19.266 1 88.75 57 GLY B N 1
ATOM 2924 C CA . GLY B 1 57 ? 2.977 17.016 20.531 1 88.75 57 GLY B CA 1
ATOM 2925 C C . GLY B 1 57 ? 2.963 15.562 20.938 1 88.75 57 GLY B C 1
ATOM 2926 O O . GLY B 1 57 ? 2.893 15.242 22.125 1 88.75 57 GLY B O 1
ATOM 2927 N N . LEU B 1 58 ? 2.969 14.641 19.953 1 85.56 58 LEU B N 1
ATOM 2928 C CA . LEU B 1 58 ? 2.857 13.211 20.219 1 85.56 58 LEU B CA 1
ATOM 2929 C C . LEU B 1 58 ? 4.184 12.508 19.953 1 85.56 58 LEU B C 1
ATOM 2931 O O . LEU B 1 58 ? 4.211 11.305 19.656 1 85.56 58 LEU B O 1
ATOM 2935 N N . LEU B 1 59 ? 5.289 13.148 20.141 1 87.44 59 LEU B N 1
ATOM 2936 C CA . LEU B 1 59 ? 6.605 12.586 19.875 1 87.44 59 LEU B CA 1
ATOM 2937 C C . LEU B 1 59 ? 7.043 11.648 20.984 1 87.44 59 LEU B C 1
ATOM 2939 O O . LEU B 1 59 ? 6.715 11.875 22.156 1 87.44 59 LEU B O 1
ATOM 2943 N N . PRO B 1 60 ? 7.766 10.68 20.594 1 81.5 60 PRO B N 1
ATOM 2944 C CA . PRO B 1 60 ? 8.406 9.852 21.609 1 81.5 60 PRO B CA 1
ATOM 2945 C C . PRO B 1 60 ? 9.391 10.633 22.484 1 81.5 60 PRO B C 1
ATOM 2947 O O . PRO B 1 60 ? 9.352 11.867 22.5 1 81.5 60 PRO B O 1
ATOM 2950 N N . VAL B 1 61 ? 10.359 9.844 23.125 1 82.44 61 VAL B N 1
ATOM 2951 C CA . VAL B 1 61 ? 11.344 10.438 24.031 1 82.44 61 VAL B CA 1
ATOM 2952 C C . VAL B 1 61 ? 12.211 11.43 23.25 1 82.44 61 VAL B C 1
ATOM 2954 O O . VAL B 1 61 ? 13.102 11.031 22.5 1 82.44 61 VAL B O 1
ATOM 2957 N N . VAL B 1 62 ? 11.969 12.68 23.516 1 83.38 62 VAL B N 1
ATOM 2958 C CA . VAL B 1 62 ? 12.633 13.758 22.797 1 83.38 62 VAL B CA 1
ATOM 2959 C C . VAL B 1 62 ? 13.891 14.188 23.562 1 83.38 62 VAL B C 1
ATOM 2961 O O . VAL B 1 62 ? 13.828 14.438 24.766 1 83.38 62 VAL B O 1
ATOM 2964 N N . HIS B 1 63 ? 14.945 14.133 22.812 1 87.06 63 HIS B N 1
ATOM 2965 C CA . HIS B 1 63 ? 16.172 14.711 23.359 1 87.06 63 HIS B CA 1
ATOM 2966 C C . HIS B 1 63 ? 16.156 16.234 23.234 1 87.06 63 HIS B C 1
ATOM 2968 O O . HIS B 1 63 ? 16.484 16.938 24.203 1 87.06 63 HIS B O 1
ATOM 2974 N N . LYS B 1 64 ? 15.852 16.672 22.047 1 92.81 64 LYS B N 1
ATOM 2975 C CA . LYS B 1 64 ? 15.781 18.109 21.766 1 92.81 64 LYS B CA 1
ATOM 2976 C C . LYS B 1 64 ? 14.875 18.391 20.562 1 92.81 64 LYS B C 1
ATOM 2978 O O . LYS B 1 64 ? 14.891 17.656 19.578 1 92.81 64 LYS B O 1
ATOM 2983 N N . ILE B 1 65 ? 14.094 19.375 20.703 1 94.44 65 ILE B N 1
ATOM 2984 C CA . ILE B 1 65 ? 13.273 19.875 19.609 1 94.44 65 ILE B CA 1
ATOM 2985 C C . ILE B 1 65 ? 13.477 21.375 19.469 1 94.44 65 ILE B C 1
ATOM 2987 O O . ILE B 1 65 ? 13.547 22.109 20.453 1 94.44 65 ILE B O 1
ATOM 2991 N N . SER B 1 66 ? 13.789 21.797 18.234 1 95.88 66 SER B N 1
ATOM 2992 C CA . SER B 1 66 ? 14 23.219 17.984 1 95.88 66 SER B CA 1
ATOM 2993 C C . SER B 1 66 ? 13.211 23.688 16.75 1 95.88 66 SER B C 1
ATOM 2995 O O . SER B 1 66 ? 12.625 22.859 16.047 1 95.88 66 SER B O 1
ATOM 2997 N N . GLY B 1 67 ? 13.156 24.922 16.531 1 96.75 67 GLY B N 1
ATOM 2998 C CA . GLY B 1 67 ? 12.32 25.516 15.508 1 96.75 67 GLY B CA 1
ATOM 2999 C C . GLY B 1 67 ? 10.977 26 16.031 1 96.75 67 GLY B C 1
ATOM 3000 O O . GLY B 1 67 ? 10.82 26.219 17.234 1 96.75 67 GLY B O 1
ATOM 3001 N N . CYS B 1 68 ? 10.062 26.312 15.07 1 96.56 68 CYS B N 1
ATOM 3002 C CA . CYS B 1 68 ? 8.734 26.781 15.445 1 96.56 68 CYS B CA 1
ATOM 3003 C C . CYS B 1 68 ? 7.664 26.172 14.539 1 96.56 68 CYS B C 1
ATOM 3005 O O . CYS B 1 68 ? 7.926 25.891 13.375 1 96.56 68 CYS B O 1
ATOM 3007 N N . VAL B 1 69 ? 6.566 25.906 15.141 1 96.44 69 VAL B N 1
ATOM 3008 C CA . VAL B 1 69 ? 5.371 25.5 14.398 1 96.44 69 VAL B CA 1
ATOM 3009 C C . VAL B 1 69 ? 4.23 26.469 14.703 1 96.44 69 VAL B C 1
ATOM 3011 O O . VAL B 1 69 ? 3.525 26.312 15.703 1 96.44 69 VAL B O 1
ATOM 3014 N N . TRP B 1 70 ? 3.994 27.344 13.766 1 95.5 70 TRP B N 1
ATOM 3015 C CA . TRP B 1 70 ? 3.008 28.406 13.969 1 95.5 70 TRP B CA 1
ATOM 3016 C C . TRP B 1 70 ? 1.634 27.969 13.469 1 95.5 70 TRP B C 1
ATOM 3018 O O . TRP B 1 70 ? 1.486 27.562 12.312 1 95.5 70 TRP B O 1
ATOM 3028 N N . PHE B 1 71 ? 0.662 28 14.32 1 95.5 71 PHE B N 1
ATOM 3029 C CA . PHE B 1 71 ? -0.738 27.781 13.977 1 95.5 71 PHE B CA 1
ATOM 3030 C C . PHE B 1 71 ? -1.499 29.109 13.945 1 95.5 71 PHE B C 1
ATOM 3032 O O . PHE B 1 71 ? -1.486 29.859 14.922 1 95.5 71 PHE B O 1
ATOM 3039 N N . PHE B 1 72 ? -2.07 29.375 12.766 1 92.56 72 PHE B N 1
ATOM 3040 C CA . PHE B 1 72 ? -2.801 30.625 12.578 1 92.56 72 PHE B CA 1
ATOM 3041 C C . PHE B 1 72 ? -4.301 30.406 12.734 1 92.56 72 PHE B C 1
ATOM 3043 O O . PHE B 1 72 ? -4.949 29.875 11.828 1 92.56 72 PHE B O 1
ATOM 3050 N N . ASP B 1 73 ? -4.773 30.734 13.859 1 82.69 73 ASP B N 1
ATOM 3051 C CA . ASP B 1 73 ? -6.199 30.578 14.125 1 82.69 73 ASP B CA 1
ATOM 3052 C C . ASP B 1 73 ? -6.984 31.781 13.617 1 82.69 73 ASP B C 1
ATOM 3054 O O . ASP B 1 73 ? -6.578 32.938 13.836 1 82.69 73 ASP B O 1
ATOM 3058 N N . GLU B 1 74 ? -7.879 31.75 12.773 1 70 74 GLU B N 1
ATOM 3059 C CA . GLU B 1 74 ? -8.625 32.844 12.156 1 70 74 GLU B CA 1
ATOM 3060 C C . GLU B 1 74 ? -9.172 33.812 13.203 1 70 74 GLU B C 1
ATOM 3062 O O . GLU B 1 74 ? -9.148 35.031 13.008 1 70 74 GLU B O 1
ATOM 3067 N N . GLY B 1 75 ? -9.438 33.281 14.305 1 64.75 75 GLY B N 1
ATOM 3068 C CA . GLY B 1 75 ? -10.086 34.094 15.312 1 64.75 75 GLY B CA 1
ATOM 3069 C C . GLY B 1 75 ? -9.102 34.75 16.266 1 64.75 75 GLY B C 1
ATOM 3070 O O . GLY B 1 75 ? -9.477 35.625 17.062 1 64.75 75 GLY B O 1
ATOM 3071 N N . LYS B 1 76 ? -7.945 34.438 16.031 1 71.62 76 LYS B N 1
ATOM 3072 C CA . LYS B 1 76 ? -6.953 35 16.953 1 71.62 76 LYS B CA 1
ATOM 3073 C C . LYS B 1 76 ? -5.934 35.875 16.219 1 71.62 76 LYS B C 1
ATOM 3075 O O . LYS B 1 76 ? -5.609 35.594 15.062 1 71.62 76 LYS B O 1
ATOM 3080 N N . LYS B 1 77 ? -5.672 36.938 16.766 1 71.69 77 LYS B N 1
ATOM 3081 C CA . LYS B 1 77 ? -4.754 37.938 16.188 1 71.69 77 LYS B CA 1
ATOM 3082 C C . LYS B 1 77 ? -3.328 37.375 16.156 1 71.69 77 LYS B C 1
ATOM 3084 O O . LYS B 1 77 ? -2.562 37.688 15.242 1 71.69 77 LYS B O 1
ATOM 3089 N N . LYS B 1 78 ? -3.064 36.438 17.016 1 84.25 78 LYS B N 1
ATOM 3090 C CA . LYS B 1 78 ? -1.672 36 17.078 1 84.25 78 LYS B CA 1
ATOM 3091 C C . LYS B 1 78 ? -1.551 34.5 16.812 1 84.25 78 LYS B C 1
ATOM 3093 O O . LYS B 1 78 ? -2.371 33.719 17.297 1 84.25 78 LYS B O 1
ATOM 3098 N N . ALA B 1 79 ? -0.568 34.188 16 1 91.06 79 ALA B N 1
ATOM 3099 C CA . ALA B 1 79 ? -0.242 32.781 15.781 1 91.06 79 ALA B CA 1
ATOM 3100 C C . ALA B 1 79 ? 0.314 32.156 17.047 1 91.06 79 ALA B C 1
ATOM 3102 O O . ALA B 1 79 ? 0.917 32.844 17.891 1 91.06 79 ALA B O 1
ATOM 3103 N N . VAL B 1 80 ? 0.009 31.016 17.234 1 92.56 80 VAL B N 1
ATOM 3104 C CA . VAL B 1 80 ? 0.491 30.281 18.406 1 92.56 80 VAL B CA 1
ATOM 3105 C C . VAL B 1 80 ? 1.522 29.234 17.984 1 92.56 80 VAL B C 1
ATOM 3107 O O . VAL B 1 80 ? 1.337 28.547 16.969 1 92.56 80 VAL B O 1
ATOM 3110 N N . ASP B 1 81 ? 2.615 29.203 18.719 1 95.56 81 ASP B N 1
ATOM 3111 C CA . ASP B 1 81 ? 3.619 28.156 18.484 1 95.56 81 ASP B CA 1
ATOM 3112 C C . ASP B 1 81 ? 3.238 26.859 19.172 1 95.56 81 ASP B C 1
ATOM 3114 O O . ASP B 1 81 ? 3.301 26.766 20.406 1 95.56 81 ASP B O 1
ATOM 3118 N N . LEU B 1 82 ? 2.916 25.875 18.422 1 95.31 82 LEU B N 1
ATOM 3119 C CA . LEU B 1 82 ? 2.418 24.594 18.938 1 95.31 82 LEU B CA 1
ATOM 3120 C C . LEU B 1 82 ? 3.465 23.922 19.812 1 95.31 82 LEU B C 1
ATOM 3122 O O . LEU B 1 82 ? 3.119 23.156 20.719 1 95.31 82 LEU B O 1
ATOM 3126 N N . LEU B 1 83 ? 4.738 24.172 19.562 1 94.62 83 LEU B N 1
ATOM 3127 C CA . LEU B 1 83 ? 5.809 23.5 20.281 1 94.62 83 LEU B CA 1
ATOM 3128 C C . LEU B 1 83 ? 5.922 24.016 21.719 1 94.62 83 LEU B C 1
ATOM 3130 O O . LEU B 1 83 ? 6.559 23.375 22.562 1 94.62 83 LEU B O 1
ATOM 3134 N N . THR B 1 84 ? 5.34 25.203 21.984 1 93.62 84 THR B N 1
ATOM 3135 C CA . THR B 1 84 ? 5.484 25.828 23.297 1 93.62 84 THR B CA 1
ATOM 3136 C C . THR B 1 84 ? 4.246 25.594 24.141 1 93.62 84 THR B C 1
ATOM 3138 O O . THR B 1 84 ? 4.211 25.984 25.312 1 93.62 84 THR B O 1
ATOM 3141 N N . LEU B 1 85 ? 3.295 24.938 23.594 1 93.75 85 LEU B N 1
ATOM 3142 C CA . LEU B 1 85 ? 2.035 24.766 24.312 1 93.75 85 LEU B CA 1
ATOM 3143 C C . LEU B 1 85 ? 2.188 23.734 25.438 1 93.75 85 LEU B C 1
ATOM 3145 O O . LEU B 1 85 ? 2.883 22.734 25.266 1 93.75 85 LEU B O 1
ATOM 3149 N N . SER B 1 86 ? 1.454 24 26.531 1 93.5 86 SER B N 1
ATOM 3150 C CA . SER B 1 86 ? 1.328 22.984 27.578 1 93.5 86 SER B CA 1
ATOM 3151 C C . SER B 1 86 ? 0.437 21.844 27.141 1 93.5 86 SER B C 1
ATOM 3153 O O . SER B 1 86 ? -0.259 21.938 26.125 1 93.5 86 SER B O 1
ATOM 3155 N N . VAL B 1 87 ? 0.469 20.812 27.875 1 92 87 VAL B N 1
ATOM 3156 C CA . VAL B 1 87 ? -0.357 19.641 27.578 1 92 87 VAL B CA 1
ATOM 3157 C C . VAL B 1 87 ? -1.832 20.047 27.594 1 92 87 VAL B C 1
ATOM 3159 O O . VAL B 1 87 ? -2.6 19.625 26.719 1 92 87 VAL B O 1
ATOM 3162 N N . LYS B 1 88 ? -2.166 20.875 28.516 1 92.88 88 LYS B N 1
ATOM 3163 C CA . LYS B 1 88 ? -3.553 21.312 28.656 1 92.88 88 LYS B CA 1
ATOM 3164 C C . LYS B 1 88 ? -3.98 22.156 27.453 1 92.88 88 LYS B C 1
ATOM 3166 O O . LYS B 1 88 ? -5.078 21.969 26.922 1 92.88 88 LYS B O 1
ATOM 3171 N N . GLU B 1 89 ? -3.143 23.031 27.062 1 92.5 89 GLU B N 1
ATOM 3172 C CA . GLU B 1 89 ? -3.439 23.875 25.906 1 92.5 89 GLU B CA 1
ATOM 3173 C C . GLU B 1 89 ? -3.545 23.047 24.625 1 92.5 89 GLU B C 1
ATOM 3175 O O . GLU B 1 89 ? -4.434 23.281 23.797 1 92.5 89 GLU B O 1
ATOM 3180 N N . MET B 1 90 ? -2.656 22.125 24.5 1 93.25 90 MET B N 1
ATOM 3181 C CA . MET B 1 90 ? -2.652 21.266 23.312 1 93.25 90 MET B CA 1
ATOM 3182 C C . MET B 1 90 ? -3.92 20.422 23.266 1 93.25 90 MET B C 1
ATOM 3184 O O . MET B 1 90 ? -4.465 20.188 22.172 1 93.25 90 MET B O 1
ATOM 3188 N N . ARG B 1 91 ? -4.395 20.016 24.359 1 91.06 91 ARG B N 1
ATOM 3189 C CA . ARG B 1 91 ? -5.602 19.188 24.438 1 91.06 91 ARG B CA 1
ATOM 3190 C C . ARG B 1 91 ? -6.812 19.953 23.906 1 91.06 91 ARG B C 1
ATOM 3192 O O . ARG B 1 91 ? -7.715 19.359 23.312 1 91.06 91 ARG B O 1
ATOM 3199 N N . LYS B 1 92 ? -6.785 21.219 24.062 1 89.88 92 LYS B N 1
ATOM 3200 C CA . LYS B 1 92 ? -7.891 22.047 23.594 1 89.88 92 LYS B CA 1
ATOM 3201 C C . LYS B 1 92 ? -7.875 22.188 22.078 1 89.88 92 LYS B C 1
ATOM 3203 O O . LYS B 1 92 ? -8.922 22.375 21.453 1 89.88 92 LYS B O 1
ATOM 3208 N N . LEU B 1 93 ? -6.699 22.062 21.562 1 91.19 93 LEU B N 1
ATOM 3209 C CA . LEU B 1 93 ? -6.535 22.234 20.125 1 91.19 93 LEU B CA 1
ATOM 3210 C C . LEU B 1 93 ? -6.742 20.906 19.406 1 91.19 93 LEU B C 1
ATOM 3212 O O . LEU B 1 93 ? -7.348 20.875 18.328 1 91.19 93 LEU B O 1
ATOM 3216 N N . ARG B 1 94 ? -6.258 19.828 20.016 1 91.94 94 ARG B N 1
ATOM 3217 C CA . ARG B 1 94 ? -6.352 18.516 19.406 1 91.94 94 ARG B CA 1
ATOM 3218 C C . ARG B 1 94 ? -7.805 18.078 19.25 1 91.94 94 ARG B C 1
ATOM 3220 O O . ARG B 1 94 ? -8.594 18.188 20.188 1 91.94 94 ARG B O 1
ATOM 3227 N N . GLY B 1 95 ? -8.07 17.656 18.062 1 90.12 95 GLY B N 1
ATOM 3228 C CA . GLY B 1 95 ? -9.422 17.203 17.797 1 90.12 95 GLY B CA 1
ATOM 3229 C C . GLY B 1 95 ? -10.344 18.312 17.328 1 90.12 95 GLY B C 1
ATOM 3230 O O . GLY B 1 95 ? -11.148 18.109 16.422 1 90.12 95 GLY B O 1
ATOM 3231 N N . ARG B 1 96 ? -10.156 19.469 17.844 1 91 96 ARG B N 1
ATOM 3232 C CA . ARG B 1 96 ? -11.07 20.562 17.531 1 91 96 ARG B CA 1
ATOM 3233 C C . ARG B 1 96 ? -10.547 21.406 16.375 1 91 96 ARG B C 1
ATOM 3235 O O . ARG B 1 96 ? -11.312 21.766 15.469 1 91 96 ARG B O 1
ATOM 3242 N N . GLN B 1 97 ? -9.312 21.719 16.484 1 93.06 97 GLN B N 1
ATOM 3243 C CA . GLN B 1 97 ? -8.711 22.531 15.43 1 93.06 97 GLN B CA 1
ATOM 3244 C C . GLN B 1 97 ? -7.781 21.703 14.555 1 93.06 97 GLN B C 1
ATOM 3246 O O . GLN B 1 97 ? -7.711 21.922 13.336 1 93.06 97 GLN B O 1
ATOM 3251 N N . LEU B 1 98 ? -7.055 20.828 15.227 1 95 98 LEU B N 1
ATOM 3252 C CA . LEU B 1 98 ? -6.098 19.953 14.578 1 95 98 LEU B CA 1
ATOM 3253 C C . LEU B 1 98 ? -6.457 18.484 14.82 1 95 98 LEU B C 1
ATOM 3255 O O . LEU B 1 98 ? -6.594 18.062 15.969 1 95 98 LEU B O 1
ATOM 3259 N N . SER B 1 99 ? -6.656 17.797 13.758 1 96.12 99 SER B N 1
ATOM 3260 C CA . SER B 1 99 ? -6.941 16.359 13.891 1 96.12 99 SER B CA 1
ATOM 3261 C C . SER B 1 99 ? -6.02 15.531 13.016 1 96.12 99 SER B C 1
ATOM 3263 O O . SER B 1 99 ? -5.305 16.062 12.164 1 96.12 99 SER B O 1
ATOM 3265 N N . MET B 1 100 ? -6.035 14.219 13.281 1 95.69 100 MET B N 1
ATOM 3266 C CA . MET B 1 100 ? -5.09 13.359 12.57 1 95.69 100 MET B CA 1
ATOM 3267 C C . MET B 1 100 ? -5.727 12.016 12.234 1 95.69 100 MET B C 1
ATOM 3269 O O . MET B 1 100 ? -6.477 11.453 13.039 1 95.69 100 MET B O 1
ATOM 3273 N N . ILE B 1 101 ? -5.539 11.633 11.047 1 95.94 101 ILE B N 1
ATOM 3274 C CA . ILE B 1 101 ? -5.734 10.25 10.625 1 95.94 101 ILE B CA 1
ATOM 3275 C C . ILE B 1 101 ? -4.414 9.492 10.711 1 95.94 101 ILE B C 1
ATOM 3277 O O . ILE B 1 101 ? -3.438 9.852 10.047 1 95.94 101 ILE B O 1
ATOM 3281 N N . PHE B 1 102 ? -4.414 8.469 11.539 1 93.5 102 PHE B N 1
ATOM 3282 C CA . PHE B 1 102 ? -3.186 7.707 11.75 1 93.5 102 PHE B CA 1
ATOM 3283 C C . PHE B 1 102 ? -3.006 6.656 10.664 1 93.5 102 PHE B C 1
ATOM 3285 O O . PHE B 1 102 ? -3.963 6.301 9.969 1 93.5 102 PHE B O 1
ATOM 3292 N N . GLN B 1 103 ? -1.847 6.211 10.531 1 87.44 103 GLN B N 1
ATOM 3293 C CA . GLN B 1 103 ? -1.442 5.297 9.461 1 87.44 103 GLN B CA 1
ATOM 3294 C C . GLN B 1 103 ? -2.188 3.971 9.57 1 87.44 103 GLN B C 1
ATOM 3296 O O . GLN B 1 103 ? -2.557 3.381 8.547 1 87.44 103 GLN B O 1
ATOM 3301 N N . ASP B 1 104 ? -2.428 3.549 10.727 1 87.5 104 ASP B N 1
ATOM 3302 C CA . ASP B 1 104 ? -3.064 2.25 10.922 1 87.5 104 ASP B CA 1
ATOM 3303 C C . ASP B 1 104 ? -4.336 2.385 11.758 1 87.5 104 ASP B C 1
ATOM 3305 O O . ASP B 1 104 ? -4.266 2.596 12.977 1 87.5 104 ASP B O 1
ATOM 3309 N N . PRO B 1 105 ? -5.438 2.076 11.102 1 86.56 105 PRO B N 1
ATOM 3310 C CA . PRO B 1 105 ? -6.695 2.215 11.852 1 86.56 105 PRO B CA 1
ATOM 3311 C C . PRO B 1 105 ? -6.816 1.209 12.992 1 86.56 105 PRO B C 1
ATOM 3313 O O . PRO B 1 105 ? -7.461 1.496 14 1 86.56 105 PRO B O 1
ATOM 3316 N N . PHE B 1 106 ? -6.219 0.056 12.852 1 82.62 106 PHE B N 1
ATOM 3317 C CA . PHE B 1 106 ? -6.34 -0.968 13.883 1 82.62 106 PHE B CA 1
ATOM 3318 C C . PHE B 1 106 ? -5.668 -0.517 15.172 1 82.62 106 PHE B C 1
ATOM 3320 O O . PHE B 1 106 ? -6.129 -0.851 16.266 1 82.62 106 PHE B O 1
ATOM 3327 N N . THR B 1 107 ? -4.676 0.194 15.008 1 82.62 107 THR B N 1
ATOM 3328 C CA . THR B 1 107 ? -3.959 0.649 16.188 1 82.62 107 THR B CA 1
ATOM 3329 C C . THR B 1 107 ? -4.57 1.94 16.734 1 82.62 107 THR B C 1
ATOM 3331 O O . THR B 1 107 ? -4.418 2.262 17.906 1 82.62 107 THR B O 1
ATOM 3334 N N . ALA B 1 108 ? -5.301 2.564 15.859 1 88.44 108 ALA B N 1
ATOM 3335 C CA . ALA B 1 108 ? -5.871 3.854 16.234 1 88.44 108 ALA B CA 1
ATOM 3336 C C . ALA B 1 108 ? -7.188 3.674 16.984 1 88.44 108 ALA B C 1
ATOM 3338 O O . ALA B 1 108 ? -7.527 4.477 17.859 1 88.44 108 ALA B O 1
ATOM 3339 N N . LEU B 1 109 ? -7.934 2.611 16.703 1 93.69 109 LEU B N 1
ATOM 3340 C CA . LEU B 1 109 ? -9.227 2.35 17.312 1 93.69 109 LEU B CA 1
ATOM 3341 C C . LEU B 1 109 ? -9.086 1.375 18.484 1 93.69 109 LEU B C 1
ATOM 3343 O O . LEU B 1 109 ? -8.398 0.36 18.359 1 93.69 109 LEU B O 1
ATOM 3347 N N . ASN B 1 110 ? -9.727 1.675 19.516 1 93.81 110 ASN B N 1
ATOM 3348 C CA . ASN B 1 110 ? -9.703 0.814 20.703 1 93.81 110 ASN B CA 1
ATOM 3349 C C . ASN B 1 110 ? -10.617 -0.4 20.516 1 93.81 110 ASN B C 1
ATOM 3351 O O . ASN B 1 110 ? -11.828 -0.254 20.359 1 93.81 110 ASN B O 1
ATOM 3355 N N . PRO B 1 111 ? -10.086 -1.547 20.672 1 93.75 111 PRO B N 1
ATOM 3356 C CA . PRO B 1 111 ? -10.828 -2.76 20.328 1 93.75 111 PRO B CA 1
ATOM 3357 C C . PRO B 1 111 ? -11.898 -3.115 21.359 1 93.75 111 PRO B C 1
ATOM 3359 O O . PRO B 1 111 ? -12.758 -3.963 21.094 1 93.75 111 PRO B O 1
ATOM 3362 N N . VAL B 1 112 ? -11.914 -2.506 22.516 1 95 112 VAL B N 1
ATOM 3363 C CA . VAL B 1 112 ? -12.828 -2.928 23.578 1 95 112 VAL B CA 1
ATOM 3364 C C . VAL B 1 112 ? -14.031 -1.992 23.625 1 95 112 VAL B C 1
ATOM 3366 O O . VAL B 1 112 ? -14.914 -2.146 24.484 1 95 112 VAL B O 1
ATOM 3369 N N . PHE B 1 113 ? -14.07 -0.994 22.766 1 96.06 113 PHE B N 1
ATOM 3370 C CA . PHE B 1 113 ? -15.219 -0.099 22.656 1 96.06 113 PHE B CA 1
ATOM 3371 C C . PHE B 1 113 ? -15.797 -0.139 21.25 1 96.06 113 PHE B C 1
ATOM 3373 O O . PHE B 1 113 ? -15.094 -0.446 20.281 1 96.06 113 PHE B O 1
ATOM 3380 N N . THR B 1 114 ? -17.031 0.118 21.203 1 97.5 114 THR B N 1
ATOM 3381 C CA . THR B 1 114 ? -17.641 0.243 19.875 1 97.5 114 THR B CA 1
ATOM 3382 C C . THR B 1 114 ? -17.109 1.475 19.156 1 97.5 114 THR B C 1
ATOM 3384 O O . THR B 1 114 ? -16.703 2.443 19.781 1 97.5 114 THR B O 1
ATOM 3387 N N . VAL B 1 115 ? -17.094 1.4 17.828 1 97.69 115 VAL B N 1
ATOM 3388 C CA . VAL B 1 115 ? -16.531 2.5 17.062 1 97.69 115 VAL B CA 1
ATOM 3389 C C . VAL B 1 115 ? -17.391 3.75 17.234 1 97.69 115 VAL B C 1
ATOM 3391 O O . VAL B 1 115 ? -16.875 4.867 17.297 1 97.69 115 VAL B O 1
ATOM 3394 N N . GLY B 1 116 ? -18.703 3.584 17.391 1 97.75 116 GLY B N 1
ATOM 3395 C CA . GLY B 1 116 ? -19.594 4.723 17.625 1 97.75 116 GLY B CA 1
ATOM 3396 C C . GLY B 1 116 ? -19.297 5.449 18.922 1 97.75 116 GLY B C 1
ATOM 3397 O O . GLY B 1 116 ? -19.234 6.68 18.938 1 97.75 116 GLY B O 1
ATOM 3398 N N . GLN B 1 117 ? -19.109 4.73 19.938 1 96.75 117 GLN B N 1
ATOM 3399 C CA . GLN B 1 117 ? -18.812 5.312 21.234 1 96.75 117 GLN B CA 1
ATOM 3400 C C . GLN B 1 117 ? -17.5 6.082 21.219 1 96.75 117 GLN B C 1
ATOM 3402 O O . GLN B 1 117 ? -17.391 7.148 21.828 1 96.75 117 GLN B O 1
ATOM 3407 N N . GLN B 1 118 ? -16.594 5.512 20.547 1 96.31 118 GLN B N 1
ATOM 3408 C CA . GLN B 1 118 ? -15.297 6.156 20.484 1 96.31 118 GLN B CA 1
ATOM 3409 C C . GLN B 1 118 ? -15.383 7.504 19.781 1 96.31 118 GLN B C 1
ATOM 3411 O O . GLN B 1 118 ? -14.805 8.492 20.234 1 96.31 118 GLN B O 1
ATOM 3416 N N . VAL B 1 119 ? -16.078 7.516 18.719 1 96.75 119 VAL B N 1
ATOM 3417 C CA . VAL B 1 119 ? -16.234 8.758 17.953 1 96.75 119 VAL B CA 1
ATOM 3418 C C . VAL B 1 119 ? -17.062 9.758 18.766 1 96.75 119 VAL B C 1
ATOM 3420 O O . VAL B 1 119 ? -16.734 10.945 18.812 1 96.75 119 VAL B O 1
ATOM 3423 N N . ALA B 1 120 ? -18.078 9.312 19.422 1 96.5 120 ALA B N 1
ATOM 3424 C CA . ALA B 1 120 ? -18.953 10.172 20.219 1 96.5 120 ALA B CA 1
ATOM 3425 C C . ALA B 1 120 ? -18.188 10.805 21.375 1 96.5 120 ALA B C 1
ATOM 3427 O O . ALA B 1 120 ? -18.469 11.945 21.766 1 96.5 120 ALA B O 1
ATOM 3428 N N . GLU B 1 121 ? -17.266 10.094 21.859 1 93.75 121 GLU B N 1
ATOM 3429 C CA . GLU B 1 121 ? -16.5 10.586 23 1 93.75 121 GLU B CA 1
ATOM 3430 C C . GLU B 1 121 ? -15.711 11.844 22.625 1 93.75 121 GLU B C 1
ATOM 3432 O O . GLU B 1 121 ? -15.539 12.742 23.453 1 93.75 121 GLU B O 1
ATOM 3437 N N . VAL B 1 122 ? -15.289 11.914 21.453 1 92 122 VAL B N 1
ATOM 3438 C CA . VAL B 1 122 ? -14.477 13.047 21.016 1 92 122 VAL B CA 1
ATOM 3439 C C . VAL B 1 122 ? -15.312 14.328 21.047 1 92 122 VAL B C 1
ATOM 3441 O O . VAL B 1 122 ? -14.867 15.352 21.578 1 92 122 VAL B O 1
ATOM 3444 N N . THR B 1 123 ? -16.516 14.25 20.5 1 90.81 123 THR B N 1
ATOM 3445 C CA . THR B 1 123 ? -17.359 15.438 20.469 1 90.81 123 THR B CA 1
ATOM 3446 C C . THR B 1 123 ? -17.828 15.797 21.875 1 90.81 123 THR B C 1
ATOM 3448 O O . THR B 1 123 ? -17.953 16.984 22.203 1 90.81 123 THR B O 1
ATOM 3451 N N . ARG B 1 124 ? -18.016 14.828 22.688 1 92.06 124 ARG B N 1
ATOM 3452 C CA . ARG B 1 124 ? -18.484 15.094 24.047 1 92.06 124 ARG B CA 1
ATOM 3453 C C . ARG B 1 124 ? -17.391 15.773 24.875 1 92.06 124 ARG B C 1
ATOM 3455 O O . ARG B 1 124 ? -17.688 16.609 25.719 1 92.06 124 ARG B O 1
ATOM 3462 N N . LEU B 1 125 ? -16.25 15.438 24.625 1 87.44 125 LEU B N 1
ATOM 3463 C CA . LEU B 1 125 ? -15.125 16.031 25.328 1 87.44 125 LEU B CA 1
ATOM 3464 C C . LEU B 1 125 ? -14.977 17.5 24.984 1 87.44 125 LEU B C 1
ATOM 3466 O O . LEU B 1 125 ? -14.586 18.312 25.844 1 87.44 125 LEU B O 1
ATOM 3470 N N . HIS B 1 126 ? -15.375 17.891 23.828 1 89.5 126 HIS B N 1
ATOM 3471 C CA . HIS B 1 126 ? -15.125 19.25 23.359 1 89.5 126 HIS B CA 1
ATOM 3472 C C . HIS B 1 126 ? -16.375 20.109 23.453 1 89.5 126 HIS B C 1
ATOM 3474 O O . HIS B 1 126 ? -16.312 21.297 23.734 1 89.5 126 HIS B O 1
ATOM 3480 N N . ASP B 1 127 ? -17.547 19.625 23.172 1 88.69 127 ASP B N 1
ATOM 3481 C CA . ASP B 1 127 ? -18.766 20.406 23.047 1 88.69 127 ASP B CA 1
ATOM 3482 C C . ASP B 1 127 ? -19.672 20.219 24.266 1 88.69 127 ASP B C 1
ATOM 3484 O O . ASP B 1 127 ? -20.641 20.953 24.453 1 88.69 127 ASP B O 1
ATOM 3488 N N . LYS B 1 128 ? -19.422 19.375 25.188 1 87.75 128 LYS B N 1
ATOM 3489 C CA . LYS B 1 128 ? -20.219 19.109 26.375 1 87.75 128 LYS B CA 1
ATOM 3490 C C . LYS B 1 128 ? -21.672 18.797 26.016 1 87.75 128 LYS B C 1
ATOM 3492 O O . LYS B 1 128 ? -22.594 19.406 26.562 1 87.75 128 LYS B O 1
ATOM 3497 N N . ILE B 1 129 ? -21.938 17.953 25.172 1 90.69 129 ILE B N 1
ATOM 3498 C CA . ILE B 1 129 ? -23.266 17.562 24.734 1 90.69 129 ILE B CA 1
ATOM 3499 C C . ILE B 1 129 ? -23.641 16.219 25.328 1 90.69 129 ILE B C 1
ATOM 3501 O O . ILE B 1 129 ? -22.781 15.492 25.844 1 90.69 129 ILE B O 1
ATOM 3505 N N . SER B 1 130 ? -24.938 15.914 25.297 1 93.06 130 SER B N 1
ATOM 3506 C CA . SER B 1 130 ? -25.422 14.633 25.812 1 93.06 130 SER B CA 1
ATOM 3507 C C . SER B 1 130 ? -25 13.477 24.906 1 93.06 130 SER B C 1
ATOM 3509 O O . SER B 1 130 ? -24.625 13.695 23.75 1 93.06 130 SER B O 1
ATOM 3511 N N . MET B 1 131 ? -25.062 12.344 25.453 1 92.5 131 MET B N 1
ATOM 3512 C CA . MET B 1 131 ? -24.719 11.148 24.688 1 92.5 131 MET B CA 1
ATOM 3513 C C . MET B 1 131 ? -25.688 10.969 23.516 1 92.5 131 MET B C 1
ATOM 3515 O O . MET B 1 131 ? -25.281 10.539 22.438 1 92.5 131 MET B O 1
ATOM 3519 N N . GLN B 1 132 ? -26.891 11.312 23.734 1 94.69 132 GLN B N 1
ATOM 3520 C CA . GLN B 1 132 ? -27.891 11.18 22.688 1 94.69 132 GLN B CA 1
ATOM 3521 C C . GLN B 1 132 ? -27.594 12.141 21.531 1 94.69 132 GLN B C 1
ATOM 3523 O O . GLN B 1 132 ? -27.703 11.758 20.359 1 94.69 132 GLN B O 1
ATOM 3528 N N . ALA B 1 133 ? -27.297 13.289 21.859 1 95.44 133 ALA B N 1
ATOM 3529 C CA . ALA B 1 133 ? -26.938 14.273 20.844 1 95.44 133 ALA B CA 1
ATOM 3530 C C . ALA B 1 133 ? -25.672 13.859 20.094 1 95.44 133 ALA B C 1
ATOM 3532 O O . ALA B 1 133 ? -25.594 13.984 18.875 1 95.44 133 ALA B O 1
ATOM 3533 N N . ALA B 1 134 ? -24.719 13.375 20.844 1 96.12 134 ALA B N 1
ATOM 3534 C CA . ALA B 1 134 ? -23.469 12.906 20.266 1 96.12 134 ALA B CA 1
ATOM 3535 C C . ALA B 1 134 ? -23.719 11.758 19.281 1 96.12 134 ALA B C 1
ATOM 3537 O O . ALA B 1 134 ? -23.141 11.727 18.203 1 96.12 134 ALA B O 1
ATOM 3538 N N . LYS B 1 135 ? -24.594 10.875 19.688 1 96.81 135 LYS B N 1
ATOM 3539 C CA . LYS B 1 135 ? -24.922 9.734 18.828 1 96.81 135 LYS B CA 1
ATOM 3540 C C . LYS B 1 135 ? -25.516 10.195 17.5 1 96.81 135 LYS B C 1
ATOM 3542 O O . LYS B 1 135 ? -25.156 9.68 16.453 1 96.81 135 LYS B O 1
ATOM 3547 N N . ARG B 1 136 ? -26.344 11.125 17.562 1 96.75 136 ARG B N 1
ATOM 3548 C CA . ARG B 1 136 ? -26.953 11.656 16.344 1 96.75 136 ARG B CA 1
ATOM 3549 C C . ARG B 1 136 ? -25.906 12.266 15.422 1 96.75 136 ARG B C 1
ATOM 3551 O O . ARG B 1 136 ? -25.953 12.062 14.203 1 96.75 136 ARG B O 1
ATOM 3558 N N . GLN B 1 137 ? -25.031 12.969 16.016 1 96.38 137 GLN B N 1
ATOM 3559 C CA . GLN B 1 137 ? -23.953 13.578 15.242 1 96.38 137 GLN B CA 1
ATOM 3560 C C . GLN B 1 137 ? -23.062 12.516 14.594 1 96.38 137 GLN B C 1
ATOM 3562 O O . GLN B 1 137 ? -22.672 12.648 13.438 1 96.38 137 GLN B O 1
ATOM 3567 N N . VAL B 1 138 ? -22.797 11.508 15.375 1 97.75 138 VAL B N 1
ATOM 3568 C CA . VAL B 1 138 ? -21.938 10.438 14.898 1 97.75 138 VAL B CA 1
ATOM 3569 C C . VAL B 1 138 ? -22.609 9.711 13.734 1 97.75 138 VAL B C 1
ATOM 3571 O O . VAL B 1 138 ? -21.969 9.461 12.703 1 97.75 138 VAL B O 1
ATOM 3574 N N . ILE B 1 139 ? -23.828 9.383 13.859 1 98 139 ILE B N 1
ATOM 3575 C CA . ILE B 1 139 ? -24.578 8.664 12.828 1 98 139 ILE B CA 1
ATOM 3576 C C . ILE B 1 139 ? -24.609 9.484 11.547 1 98 139 ILE B C 1
ATOM 3578 O O . ILE B 1 139 ? -24.391 8.953 10.453 1 98 139 ILE B O 1
ATOM 3582 N N . LYS B 1 140 ? -24.828 10.758 11.688 1 96.75 140 LYS B N 1
ATOM 3583 C CA . LYS B 1 140 ? -24.828 11.656 10.531 1 96.75 140 LYS B CA 1
ATOM 3584 C C . LYS B 1 140 ? -23.453 11.656 9.852 1 96.75 140 LYS B C 1
ATOM 3586 O O . LYS B 1 140 ? -23.359 11.578 8.625 1 96.75 140 LYS B O 1
ATOM 3591 N N . LEU B 1 141 ? -22.469 11.758 10.656 1 96.69 141 LEU B N 1
ATOM 3592 C CA . LEU B 1 141 ? -21.125 11.789 10.125 1 96.69 141 LEU B CA 1
ATOM 3593 C C . LEU B 1 141 ? -20.75 10.461 9.484 1 96.69 141 LEU B C 1
ATOM 3595 O O . LEU B 1 141 ? -20.094 10.43 8.445 1 96.69 141 LEU B O 1
ATOM 3599 N N . PHE B 1 142 ? -21.156 9.359 10.109 1 97.75 142 PHE B N 1
ATOM 3600 C CA . PHE B 1 142 ? -20.938 8.039 9.531 1 97.75 142 PHE B CA 1
ATOM 3601 C C . PHE B 1 142 ? -21.562 7.953 8.133 1 97.75 142 PHE B C 1
ATOM 3603 O O . PHE B 1 142 ? -20.969 7.363 7.227 1 97.75 142 PHE B O 1
ATOM 3610 N N . ASP B 1 143 ? -22.641 8.523 8.016 1 96.25 143 ASP B N 1
ATOM 3611 C CA . ASP B 1 143 ? -23.297 8.578 6.711 1 96.25 143 ASP B CA 1
ATOM 3612 C C . ASP B 1 143 ? -22.484 9.43 5.73 1 96.25 143 ASP B C 1
ATOM 3614 O O . ASP B 1 143 ? -22.297 9.039 4.578 1 96.25 143 ASP B O 1
ATOM 3618 N N . GLN B 1 144 ? -22 10.516 6.141 1 94.44 144 GLN B N 1
ATOM 3619 C CA . GLN B 1 144 ? -21.25 11.453 5.309 1 94.44 144 GLN B CA 1
ATOM 3620 C C . GLN B 1 144 ? -19.938 10.828 4.816 1 94.44 144 GLN B C 1
ATOM 3622 O O . GLN B 1 144 ? -19.484 11.125 3.707 1 94.44 144 GLN B O 1
ATOM 3627 N N . VAL B 1 145 ? -19.391 9.977 5.684 1 95.06 145 VAL B N 1
ATOM 3628 C CA . VAL B 1 145 ? -18.125 9.383 5.27 1 95.06 145 VAL B CA 1
ATOM 3629 C C . VAL B 1 145 ? -18.391 8.102 4.48 1 95.06 145 VAL B C 1
ATOM 3631 O O . VAL B 1 145 ? -17.453 7.379 4.125 1 95.06 145 VAL B O 1
ATOM 3634 N N . GLY B 1 146 ? -19.625 7.73 4.281 1 92.88 146 GLY B N 1
ATOM 3635 C CA . GLY B 1 146 ? -19.984 6.664 3.367 1 92.88 146 GLY B CA 1
ATOM 3636 C C . GLY B 1 146 ? -20.016 5.297 4.027 1 92.88 146 GLY B C 1
ATOM 3637 O O . GLY B 1 146 ? -19.828 4.277 3.365 1 92.88 146 GLY B O 1
ATOM 3638 N N . LEU B 1 147 ? -20.141 5.203 5.336 1 94.88 147 LEU B N 1
ATOM 3639 C CA . LEU B 1 147 ? -20.328 3.914 5.996 1 94.88 147 LEU B CA 1
ATOM 3640 C C . LEU B 1 147 ? -21.703 3.334 5.684 1 94.88 147 LEU B C 1
ATOM 3642 O O . LEU B 1 147 ? -22.703 4.035 5.785 1 94.88 147 LEU B O 1
ATOM 3646 N N . PRO B 1 148 ? -21.641 2.053 5.32 1 89.94 148 PRO B N 1
ATOM 3647 C CA . PRO B 1 148 ? -22.953 1.422 5.094 1 89.94 148 PRO B CA 1
ATOM 3648 C C . PRO B 1 148 ? -23.734 1.214 6.387 1 89.94 148 PRO B C 1
ATOM 3650 O O . PRO B 1 148 ? -23.156 0.812 7.406 1 89.94 148 PRO B O 1
ATOM 3653 N N . ASP B 1 149 ? -24.953 1.586 6.469 1 92.19 149 ASP B N 1
ATOM 3654 C CA . ASP B 1 149 ? -25.828 1.409 7.617 1 92.19 149 ASP B CA 1
ATOM 3655 C C . ASP B 1 149 ? -25.234 2.041 8.875 1 92.19 149 ASP B C 1
ATOM 3657 O O . ASP B 1 149 ? -24.891 1.336 9.82 1 92.19 149 ASP B O 1
ATOM 3661 N N . PRO B 1 150 ? -25.141 3.26 8.961 1 96.94 150 PRO B N 1
ATOM 3662 C CA . PRO B 1 150 ? -24.484 4.004 10.031 1 96.94 150 PRO B CA 1
ATOM 3663 C C . PRO B 1 150 ? -24.922 3.553 11.422 1 96.94 150 PRO B C 1
ATOM 3665 O O . PRO B 1 150 ? -24.094 3.439 12.336 1 96.94 150 PRO B O 1
ATOM 3668 N N . GLU B 1 151 ? -26.203 3.273 11.633 1 96.31 151 GLU B N 1
ATOM 3669 C CA . GLU B 1 151 ? -26.719 2.838 12.93 1 96.31 151 GLU B CA 1
ATOM 3670 C C . GLU B 1 151 ? -26.125 1.489 13.336 1 96.31 151 GLU B C 1
ATOM 3672 O O . GLU B 1 151 ? -25.75 1.289 14.492 1 96.31 151 GLU B O 1
ATOM 3677 N N . PHE B 1 152 ? -26.047 0.654 12.367 1 94.5 152 PHE B N 1
ATOM 3678 C CA . PHE B 1 152 ? -25.438 -0.654 12.586 1 94.5 152 PHE B CA 1
ATOM 3679 C C . PHE B 1 152 ? -23.969 -0.513 12.93 1 94.5 152 PHE B C 1
ATOM 3681 O O . PHE B 1 152 ? -23.484 -1.118 13.898 1 94.5 152 PHE B O 1
ATOM 3688 N N . CYS B 1 153 ? -23.266 0.314 12.227 1 96.06 153 CYS B N 1
ATOM 3689 C CA . CYS B 1 153 ? -21.828 0.5 12.422 1 96.06 153 CYS B CA 1
ATOM 3690 C C . CYS B 1 153 ? -21.547 1.114 13.789 1 96.06 153 CYS B C 1
ATOM 3692 O O . CYS B 1 153 ? -20.531 0.801 14.414 1 96.06 153 CYS B O 1
ATOM 3694 N N . PHE B 1 154 ? -22.469 1.925 14.258 1 97.56 154 PHE B N 1
ATOM 3695 C CA . PHE B 1 154 ? -22.297 2.611 15.531 1 97.56 154 PHE B CA 1
ATOM 3696 C C . PHE B 1 154 ? -22.062 1.613 16.656 1 97.56 154 PHE B C 1
ATOM 3698 O O . PHE B 1 154 ? -21.281 1.882 17.578 1 97.56 154 PHE B O 1
ATOM 3705 N N . GLN B 1 155 ? -22.641 0.464 16.531 1 97.38 155 GLN B N 1
ATOM 3706 C CA . GLN B 1 155 ? -22.641 -0.504 17.625 1 97.38 155 GLN B CA 1
ATOM 3707 C C . GLN B 1 155 ? -21.578 -1.572 17.406 1 97.38 155 GLN B C 1
ATOM 3709 O O . GLN B 1 155 ? -21.406 -2.465 18.25 1 97.38 155 GLN B O 1
ATOM 3714 N N . ARG B 1 156 ? -20.828 -1.451 16.406 1 96.69 156 ARG B N 1
ATOM 3715 C CA . ARG B 1 156 ? -19.844 -2.475 16.062 1 96.69 156 ARG B CA 1
ATOM 3716 C C . ARG B 1 156 ? -18.484 -2.16 16.703 1 96.69 156 ARG B C 1
ATOM 3718 O O . ARG B 1 156 ? -18.188 -1.004 17.016 1 96.69 156 ARG B O 1
ATOM 3725 N N . TYR B 1 157 ? -17.797 -3.205 16.922 1 97.06 157 TYR B N 1
ATOM 3726 C CA . TYR B 1 157 ? -16.422 -3.086 17.344 1 97.06 157 TYR B CA 1
ATOM 3727 C C . TYR B 1 157 ? -15.469 -3.023 16.156 1 97.06 157 TYR B C 1
ATOM 3729 O O . TYR B 1 157 ? -15.805 -3.504 15.07 1 97.06 157 TYR B O 1
ATOM 3737 N N . PRO B 1 158 ? -14.281 -2.48 16.281 1 96.25 158 PRO B N 1
ATOM 3738 C CA . PRO B 1 158 ? -13.352 -2.326 15.172 1 96.25 158 PRO B CA 1
ATOM 3739 C C . PRO B 1 158 ? -13.094 -3.639 14.43 1 96.25 158 PRO B C 1
ATOM 3741 O O . PRO B 1 158 ? -13.078 -3.662 13.195 1 96.25 158 PRO B O 1
ATOM 3744 N N . HIS B 1 159 ? -13.008 -4.715 15.133 1 93 159 HIS B N 1
ATOM 3745 C CA . HIS B 1 159 ? -12.641 -5.992 14.531 1 93 159 HIS B CA 1
ATOM 3746 C C . HIS B 1 159 ? -13.773 -6.543 13.672 1 93 159 HIS B C 1
ATOM 3748 O O . HIS B 1 159 ? -13.578 -7.48 12.898 1 93 159 HIS B O 1
ATOM 3754 N N . GLU B 1 160 ? -14.922 -5.969 13.781 1 93.5 160 GLU B N 1
ATOM 3755 C CA . GLU B 1 160 ? -16.094 -6.418 13.031 1 93.5 160 GLU B CA 1
ATOM 3756 C C . GLU B 1 160 ? -16.234 -5.66 11.719 1 93.5 160 GLU B C 1
ATOM 3758 O O . GLU B 1 160 ? -17.125 -5.953 10.922 1 93.5 160 GLU B O 1
ATOM 3763 N N . LEU B 1 161 ? -15.398 -4.688 11.492 1 93.5 161 LEU B N 1
ATOM 3764 C CA . LEU B 1 161 ? -15.477 -3.84 10.312 1 93.5 161 LEU B CA 1
ATOM 3765 C C . LEU B 1 161 ? -14.367 -4.191 9.32 1 93.5 161 LEU B C 1
ATOM 3767 O O . LEU B 1 161 ? -13.289 -4.625 9.719 1 93.5 161 LEU B O 1
ATOM 3771 N N . SER B 1 162 ? -14.672 -4.035 8.031 1 89.06 162 SER B N 1
ATOM 3772 C CA . SER B 1 162 ? -13.633 -4.18 7.016 1 89.06 162 SER B CA 1
ATOM 3773 C C . SER B 1 162 ? -12.578 -3.088 7.145 1 89.06 162 SER B C 1
ATOM 3775 O O . SER B 1 162 ? -12.781 -2.102 7.855 1 89.06 162 SER B O 1
ATOM 3777 N N . GLY B 1 163 ? -11.445 -3.289 6.48 1 88.5 163 GLY B N 1
ATOM 3778 C CA . GLY B 1 163 ? -10.391 -2.287 6.492 1 88.5 163 GLY B CA 1
ATOM 3779 C C . GLY B 1 163 ? -10.852 -0.925 6.012 1 88.5 163 GLY B C 1
ATOM 3780 O O . GLY B 1 163 ? -10.57 0.094 6.641 1 88.5 163 GLY B O 1
ATOM 3781 N N . GLY B 1 164 ? -11.602 -0.928 4.926 1 91.69 164 GLY B N 1
ATOM 3782 C CA . GLY B 1 164 ? -12.133 0.315 4.391 1 91.69 164 GLY B CA 1
ATOM 3783 C C . GLY B 1 164 ? -13.117 0.994 5.328 1 91.69 164 GLY B C 1
ATOM 3784 O O . GLY B 1 164 ? -13.133 2.223 5.426 1 91.69 164 GLY B O 1
ATOM 3785 N N . MET B 1 165 ? -13.898 0.215 6.004 1 94.06 165 MET B N 1
ATOM 3786 C CA . MET B 1 165 ? -14.852 0.761 6.969 1 94.06 165 MET B CA 1
ATOM 3787 C C . MET B 1 165 ? -14.125 1.376 8.164 1 94.06 165 MET B C 1
ATOM 3789 O O . MET B 1 165 ? -14.484 2.463 8.617 1 94.06 165 MET B O 1
ATOM 3793 N N . ARG B 1 166 ? -13.148 0.683 8.641 1 95.69 166 ARG B N 1
ATOM 3794 C CA . ARG B 1 166 ? -12.375 1.203 9.766 1 95.69 166 ARG B CA 1
ATOM 3795 C C . ARG B 1 166 ? -11.734 2.543 9.414 1 95.69 166 ARG B C 1
ATOM 3797 O O . ARG B 1 166 ? -11.703 3.457 10.242 1 95.69 166 ARG B O 1
ATOM 3804 N N . GLN B 1 167 ? -11.219 2.586 8.18 1 96.25 167 GLN B N 1
ATOM 3805 C CA . GLN B 1 167 ? -10.625 3.838 7.734 1 96.25 167 GLN B CA 1
ATOM 3806 C C . GLN B 1 167 ? -11.64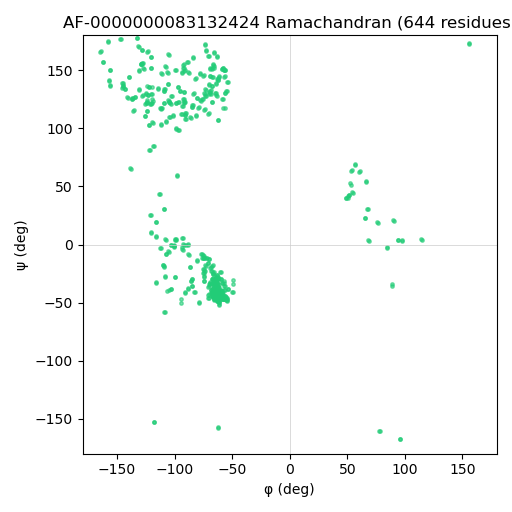8 4.973 7.75 1 96.25 167 GLN B C 1
ATOM 3808 O O . GLN B 1 167 ? -11.344 6.078 8.195 1 96.25 167 GLN B O 1
ATOM 3813 N N . ARG B 1 168 ? -12.828 4.711 7.309 1 96.38 168 ARG B N 1
ATOM 3814 C CA . ARG B 1 168 ? -13.891 5.711 7.293 1 96.38 168 ARG B CA 1
ATOM 3815 C C . ARG B 1 168 ? -14.258 6.137 8.711 1 96.38 168 ARG B C 1
ATOM 3817 O O . ARG B 1 168 ? -14.523 7.312 8.961 1 96.38 168 ARG B O 1
ATOM 3824 N N . VAL B 1 169 ? -14.289 5.176 9.602 1 97.25 169 VAL B N 1
ATOM 3825 C CA . VAL B 1 169 ? -14.547 5.492 11.008 1 97.25 169 VAL B CA 1
ATOM 3826 C C . VAL B 1 169 ? -13.461 6.422 11.539 1 97.25 169 VAL B C 1
ATOM 3828 O O . VAL B 1 169 ? -13.758 7.402 12.219 1 97.25 169 VAL B O 1
ATOM 3831 N N . MET B 1 170 ? -12.25 6.121 11.242 1 97.06 170 MET B N 1
ATOM 3832 C CA . MET B 1 170 ? -11.133 6.949 11.688 1 97.06 170 MET B CA 1
ATOM 3833 C C . MET B 1 170 ? -11.242 8.359 11.133 1 97.06 170 MET B C 1
ATOM 3835 O O . MET B 1 170 ? -10.984 9.336 11.836 1 97.06 170 MET B O 1
ATOM 3839 N N . ILE B 1 171 ? -11.602 8.406 9.852 1 97.25 171 ILE B N 1
ATOM 3840 C CA . ILE B 1 171 ? -11.797 9.711 9.234 1 97.25 171 ILE B CA 1
ATOM 3841 C C . ILE B 1 171 ? -12.938 10.453 9.938 1 97.25 171 ILE B C 1
ATOM 3843 O O . ILE B 1 171 ? -12.82 11.641 10.234 1 97.25 171 ILE B O 1
ATOM 3847 N N . ALA B 1 172 ? -14 9.742 10.25 1 97.5 172 ALA B N 1
ATOM 3848 C CA . ALA B 1 172 ? -15.117 10.336 10.977 1 97.5 172 ALA B CA 1
ATOM 3849 C C . ALA B 1 172 ? -14.672 10.859 12.336 1 97.5 172 ALA B C 1
ATOM 3851 O O . ALA B 1 172 ? -15.031 11.977 12.727 1 97.5 172 ALA B O 1
ATOM 3852 N N . MET B 1 173 ? -13.945 10.086 12.977 1 96.81 173 MET B N 1
ATOM 3853 C CA . MET B 1 173 ? -13.453 10.477 14.297 1 96.81 173 MET B CA 1
ATOM 3854 C C . MET B 1 173 ? -12.617 11.75 14.211 1 96.81 173 MET B C 1
ATOM 3856 O O . MET B 1 173 ? -12.758 12.641 15.047 1 96.81 173 MET B O 1
ATOM 3860 N N . ALA B 1 174 ? -11.805 11.812 13.195 1 96.75 174 ALA B N 1
ATOM 3861 C CA . ALA B 1 174 ? -10.945 12.984 12.992 1 96.75 174 ALA B CA 1
ATOM 3862 C C . ALA B 1 174 ? -11.773 14.211 12.641 1 96.75 174 ALA B C 1
ATOM 3864 O O . ALA B 1 174 ? -11.375 15.344 12.93 1 96.75 174 ALA B O 1
ATOM 3865 N N . MET B 1 175 ? -12.961 14.031 12.133 1 97.25 175 MET B N 1
ATOM 3866 C CA . MET B 1 175 ? -13.703 15.133 11.531 1 97.25 175 MET B CA 1
ATOM 3867 C C . MET B 1 175 ? -14.867 15.555 12.422 1 97.25 175 MET B C 1
ATOM 3869 O O . MET B 1 175 ? -15.523 16.562 12.156 1 97.25 175 MET B O 1
ATOM 3873 N N . ILE B 1 176 ? -15.117 14.836 13.422 1 96.5 176 ILE B N 1
ATOM 3874 C CA . ILE B 1 176 ? -16.359 14.969 14.188 1 96.5 176 ILE B CA 1
ATOM 3875 C C . ILE B 1 176 ? -16.469 16.391 14.742 1 96.5 176 ILE B C 1
ATOM 3877 O O . ILE B 1 176 ? -17.578 16.938 14.797 1 96.5 176 ILE B O 1
ATOM 3881 N N . CYS B 1 177 ? -15.406 17.047 15.086 1 94.69 177 CYS B N 1
ATOM 3882 C CA . CYS B 1 177 ? -15.445 18.391 15.633 1 94.69 177 CYS B CA 1
ATOM 3883 C C . CYS B 1 177 ? -15.141 19.438 14.555 1 94.69 177 CYS B C 1
ATOM 3885 O O . CYS B 1 177 ? -14.93 20.609 14.852 1 94.69 177 CYS B O 1
ATOM 3887 N N . ARG B 1 178 ? -15.008 18.922 13.312 1 94.12 178 ARG B N 1
ATOM 3888 C CA . ARG B 1 178 ? -14.797 19.781 12.156 1 94.12 178 ARG B CA 1
ATOM 3889 C C . ARG B 1 178 ? -13.516 20.594 12.297 1 94.12 178 ARG B C 1
ATOM 3891 O O . ARG B 1 178 ? -13.547 21.828 12.297 1 94.12 178 ARG B O 1
ATOM 3898 N N . PRO B 1 179 ? -12.445 19.953 12.359 1 95.88 179 PRO B N 1
ATOM 3899 C CA . PRO B 1 179 ? -11.148 20.625 12.508 1 95.88 179 PRO B CA 1
ATOM 3900 C C . PRO B 1 179 ? -10.82 21.531 11.312 1 95.88 179 PRO B C 1
ATOM 3902 O O . PRO B 1 179 ? -11.406 21.375 10.242 1 95.88 179 PRO B O 1
ATOM 3905 N N . ARG B 1 180 ? -9.891 22.422 11.562 1 94.69 180 ARG B N 1
ATOM 3906 C CA . ARG B 1 180 ? -9.406 23.281 10.492 1 94.69 180 ARG B CA 1
ATOM 3907 C C . ARG B 1 180 ? -8.305 22.594 9.688 1 94.69 180 ARG B C 1
ATOM 3909 O O . ARG B 1 180 ? -8.164 22.844 8.492 1 94.69 180 ARG B O 1
ATOM 3916 N N . ILE B 1 181 ? -7.516 21.828 10.43 1 97.19 181 ILE B N 1
ATOM 3917 C CA . ILE B 1 181 ? -6.387 21.156 9.805 1 97.19 181 ILE B CA 1
ATOM 3918 C C . ILE B 1 181 ? -6.504 19.641 10.047 1 97.19 181 ILE B C 1
ATOM 3920 O O . ILE B 1 181 ? -6.73 19.203 11.18 1 97.19 181 ILE B O 1
ATOM 3924 N N . LEU B 1 182 ? -6.402 18.922 9.023 1 98.25 182 LEU B N 1
ATOM 3925 C CA . LEU B 1 182 ? -6.344 17.453 9.086 1 98.25 182 LEU B CA 1
ATOM 3926 C C . LEU B 1 182 ? -4.977 16.953 8.648 1 98.25 182 LEU B C 1
ATOM 3928 O O . LEU B 1 182 ? -4.539 17.219 7.527 1 98.25 182 LEU B O 1
ATOM 3932 N N . ILE B 1 183 ? -4.281 16.312 9.539 1 98.12 183 ILE B N 1
ATOM 3933 C CA . ILE B 1 183 ? -3.059 15.602 9.195 1 98.12 183 ILE B CA 1
ATOM 3934 C C . ILE B 1 183 ? -3.391 14.156 8.836 1 98.12 183 ILE B C 1
ATOM 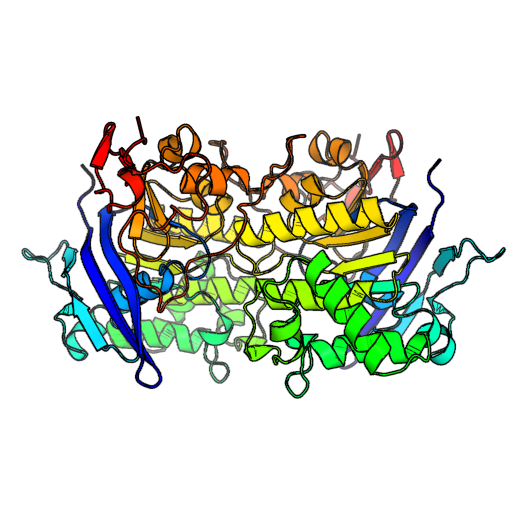3936 O O . ILE B 1 183 ? -3.873 13.398 9.68 1 98.12 183 ILE B O 1
ATOM 3940 N N . ALA B 1 184 ? -3.188 13.852 7.641 1 97.94 184 ALA B N 1
ATOM 3941 C CA . ALA B 1 184 ? -3.471 12.5 7.18 1 97.94 184 ALA B CA 1
ATOM 3942 C C . ALA B 1 184 ? -2.18 11.727 6.926 1 97.94 184 ALA B C 1
ATOM 3944 O O . ALA B 1 184 ? -1.495 11.953 5.926 1 97.94 184 ALA B O 1
ATOM 3945 N N . ASP B 1 185 ? -1.896 10.836 7.805 1 96.81 185 ASP B N 1
ATOM 3946 C CA . ASP B 1 185 ? -0.675 10.047 7.699 1 96.81 185 ASP B CA 1
ATOM 3947 C C . ASP B 1 185 ? -0.952 8.695 7.035 1 96.81 185 ASP B C 1
ATOM 3949 O O . ASP B 1 185 ? -1.364 7.746 7.703 1 96.81 185 ASP B O 1
ATOM 3953 N N . GLU B 1 186 ? -0.664 8.641 5.727 1 95.62 186 GLU B N 1
ATOM 3954 C CA . GLU B 1 186 ? -0.864 7.449 4.91 1 95.62 186 GLU B CA 1
ATOM 3955 C C . GLU B 1 186 ? -2.293 6.93 5.031 1 95.62 186 GLU B C 1
ATOM 3957 O O . GLU B 1 186 ? -2.51 5.77 5.387 1 95.62 186 GLU B O 1
ATOM 3962 N N . PRO B 1 187 ? -3.26 7.707 4.602 1 95.75 187 PRO B N 1
ATOM 3963 C CA . PRO B 1 187 ? -4.668 7.379 4.832 1 95.75 187 PRO B CA 1
ATOM 3964 C C . PRO B 1 187 ? -5.168 6.246 3.943 1 95.75 187 PRO B C 1
ATOM 3966 O O . PRO B 1 187 ? -6.258 5.715 4.164 1 95.75 187 PRO B O 1
ATOM 3969 N N . THR B 1 188 ? -4.402 5.871 2.957 1 93.94 188 THR B N 1
ATOM 3970 C CA . THR B 1 188 ? -4.891 4.863 2.021 1 93.94 188 THR B CA 1
ATOM 3971 C C . THR B 1 188 ? -3.975 3.645 2.014 1 93.94 188 THR B C 1
ATOM 3973 O O . THR B 1 188 ? -4.094 2.777 1.146 1 93.94 188 THR B O 1
ATOM 3976 N N . THR B 1 189 ? -3.078 3.598 2.928 1 87.31 189 THR B N 1
ATOM 3977 C CA . THR B 1 189 ? -2.156 2.469 2.986 1 87.31 189 THR B CA 1
ATOM 3978 C C . THR B 1 189 ? -2.91 1.167 3.242 1 87.31 189 THR B C 1
ATOM 3980 O O . THR B 1 189 ? -3.908 1.152 3.965 1 87.31 189 THR B O 1
ATOM 3983 N N . ALA B 1 190 ? -2.455 0.01 2.592 1 85.06 190 ALA B N 1
ATOM 3984 C CA . ALA B 1 190 ? -2.941 -1.354 2.783 1 85.06 190 ALA B CA 1
ATOM 3985 C C . ALA B 1 190 ? -4.359 -1.51 2.244 1 85.06 190 ALA B C 1
ATOM 3987 O O . ALA B 1 190 ? -5.02 -2.521 2.496 1 85.06 190 ALA B O 1
ATOM 3988 N N . LEU B 1 191 ? -4.918 -0.456 1.649 1 91.31 191 LEU B N 1
ATOM 3989 C CA . LEU B 1 191 ? -6.227 -0.562 1.02 1 91.31 191 LEU B CA 1
ATOM 3990 C C . LEU B 1 191 ? -6.094 -0.951 -0.449 1 91.31 191 LEU B C 1
ATOM 3992 O O . LEU B 1 191 ? -5.094 -0.628 -1.093 1 91.31 191 LEU B O 1
ATOM 3996 N N . ASP B 1 192 ? -7.09 -1.649 -0.933 1 92.69 192 ASP B N 1
ATOM 3997 C CA . ASP B 1 192 ? -7.07 -1.949 -2.361 1 92.69 192 ASP B CA 1
ATOM 3998 C C . ASP B 1 192 ? -7.406 -0.71 -3.188 1 92.69 192 ASP B C 1
ATOM 4000 O O . ASP B 1 192 ? -7.82 0.313 -2.641 1 92.69 192 ASP B O 1
ATOM 4004 N N . VAL B 1 193 ? -7.254 -0.837 -4.461 1 92.31 193 VAL B N 1
ATOM 4005 C CA . VAL B 1 193 ? -7.312 0.305 -5.367 1 92.31 193 VAL B CA 1
ATOM 4006 C C . VAL B 1 193 ? -8.719 0.899 -5.359 1 92.31 193 VAL B C 1
ATOM 4008 O O . VAL B 1 193 ? -8.883 2.115 -5.484 1 92.31 193 VAL B O 1
ATOM 4011 N N . THR B 1 194 ? -9.742 0.121 -5.238 1 93.88 194 THR B N 1
ATOM 4012 C CA . THR B 1 194 ? -11.117 0.618 -5.277 1 93.88 194 THR B CA 1
ATOM 4013 C C . THR B 1 194 ? -11.438 1.42 -4.02 1 93.88 194 THR B C 1
ATOM 4015 O O . THR B 1 194 ? -11.984 2.52 -4.102 1 93.88 194 THR B O 1
ATOM 4018 N N . VAL B 1 195 ? -11.07 0.885 -2.92 1 94.25 195 VAL B N 1
ATOM 4019 C CA . VAL B 1 195 ? -11.312 1.576 -1.658 1 94.25 195 VAL B CA 1
ATOM 4020 C C . VAL B 1 195 ? -10.445 2.832 -1.578 1 94.25 195 VAL B C 1
ATOM 4022 O O . VAL B 1 195 ? -10.891 3.869 -1.081 1 94.25 195 VAL B O 1
ATOM 4025 N N . GLN B 1 196 ? -9.242 2.688 -2.057 1 95.12 196 GLN B N 1
ATOM 4026 C CA . GLN B 1 196 ? -8.367 3.857 -2.102 1 95.12 196 GLN B CA 1
ATOM 4027 C C . GLN B 1 196 ? -9.031 5.004 -2.861 1 95.12 196 GLN B C 1
ATOM 4029 O O . GLN B 1 196 ? -9.039 6.145 -2.389 1 95.12 196 GLN B O 1
ATOM 4034 N N . ALA B 1 197 ? -9.57 4.695 -3.998 1 95.69 197 ALA B N 1
ATOM 4035 C CA . ALA B 1 197 ? -10.242 5.715 -4.805 1 95.69 197 ALA B CA 1
ATOM 4036 C C . ALA B 1 197 ? -11.406 6.34 -4.043 1 95.69 197 ALA B C 1
ATOM 4038 O O . ALA B 1 197 ? -11.641 7.547 -4.129 1 95.69 197 ALA B O 1
ATOM 4039 N N . GLN B 1 198 ? -12.078 5.531 -3.346 1 95.56 198 GLN B N 1
ATOM 4040 C CA . GLN B 1 198 ? -13.203 6.027 -2.555 1 95.56 198 GLN B CA 1
ATOM 4041 C C . GLN B 1 198 ? -12.727 6.984 -1.466 1 95.56 198 GLN B C 1
ATOM 4043 O O . GLN B 1 198 ? -13.352 8.016 -1.228 1 95.56 198 GLN B O 1
ATOM 4048 N N . ILE B 1 199 ? -11.695 6.617 -0.814 1 96.31 199 ILE B N 1
ATOM 4049 C CA . ILE B 1 199 ? -11.164 7.445 0.263 1 96.31 199 ILE B CA 1
ATOM 4050 C C . ILE B 1 199 ? -10.625 8.75 -0.309 1 96.31 199 ILE B C 1
ATOM 4052 O O . ILE B 1 199 ? -10.797 9.82 0.288 1 96.31 199 ILE B O 1
ATOM 4056 N N . ILE B 1 200 ? -9.906 8.672 -1.436 1 96.81 200 ILE B N 1
ATOM 4057 C CA . ILE B 1 200 ? -9.43 9.867 -2.117 1 96.81 200 ILE B CA 1
ATOM 4058 C C . ILE B 1 200 ? -10.594 10.805 -2.4 1 96.81 200 ILE B C 1
ATOM 4060 O O . ILE B 1 200 ? -10.539 11.992 -2.072 1 96.81 200 ILE B O 1
ATOM 4064 N N . ALA B 1 201 ? -11.656 10.281 -2.936 1 96.19 201 ALA B N 1
ATOM 4065 C CA . ALA B 1 201 ? -12.844 11.07 -3.248 1 96.19 201 ALA B CA 1
ATOM 4066 C C . ALA B 1 201 ? -13.453 11.672 -1.984 1 96.19 201 ALA B C 1
ATOM 4068 O O . ALA B 1 201 ? -13.883 12.828 -1.985 1 96.19 201 ALA B O 1
ATOM 4069 N N . LEU B 1 202 ? -13.461 10.875 -0.987 1 96.38 202 LEU B N 1
ATOM 4070 C CA . LEU B 1 202 ? -14 11.328 0.289 1 96.38 202 LEU B CA 1
ATOM 4071 C C . LEU B 1 202 ? -13.211 12.516 0.825 1 96.38 202 LEU B C 1
ATOM 4073 O O . LEU B 1 202 ? -13.789 13.531 1.216 1 96.38 202 LEU B O 1
ATOM 4077 N N . LEU B 1 203 ? -11.93 12.414 0.862 1 97.31 203 LEU B N 1
ATOM 4078 C CA . LEU B 1 203 ? -11.086 13.492 1.366 1 97.31 203 LEU B CA 1
ATOM 4079 C C . LEU B 1 203 ? -11.258 14.758 0.529 1 97.31 203 LEU B C 1
ATOM 4081 O O . LEU B 1 203 ? -11.273 15.867 1.068 1 97.31 203 LEU B O 1
ATOM 4085 N N . HIS B 1 204 ? -11.352 14.57 -0.759 1 96 204 HIS B N 1
ATOM 4086 C CA . HIS B 1 204 ? -11.609 15.703 -1.643 1 96 204 HIS B CA 1
ATOM 4087 C C . HIS B 1 204 ? -12.922 16.391 -1.285 1 96 204 HIS B C 1
ATOM 4089 O O . HIS B 1 204 ? -12.977 17.625 -1.199 1 96 204 HIS B O 1
ATOM 4095 N N . HIS B 1 205 ? -13.891 15.602 -1.071 1 95.81 205 HIS B N 1
ATOM 4096 C CA . HIS B 1 205 ? -15.203 16.125 -0.711 1 95.81 205 HIS B CA 1
ATOM 4097 C C . HIS B 1 205 ? -15.148 16.875 0.618 1 95.81 205 HIS B C 1
ATOM 4099 O O . HIS B 1 205 ? -15.695 17.984 0.737 1 95.81 205 HIS B O 1
ATOM 4105 N N . LEU B 1 206 ? -14.562 16.266 1.58 1 96.25 206 LEU B N 1
ATOM 4106 C CA . LEU B 1 206 ? -14.461 16.891 2.896 1 96.25 206 LEU B CA 1
ATOM 4107 C C . LEU B 1 206 ? -13.695 18.203 2.82 1 96.25 206 LEU B C 1
ATOM 4109 O O . LEU B 1 206 ? -14.062 19.172 3.482 1 96.25 206 LEU B O 1
ATOM 4113 N N . LYS B 1 207 ? -12.648 18.25 2.057 1 96.81 207 LYS B N 1
ATOM 4114 C CA . LYS B 1 207 ? -11.883 19.484 1.846 1 96.81 207 LYS B CA 1
ATOM 4115 C C . LYS B 1 207 ? -12.773 20.594 1.308 1 96.81 207 LYS B C 1
ATOM 4117 O O . LYS B 1 207 ? -12.766 21.719 1.832 1 96.81 207 LYS B O 1
ATOM 4122 N N . GLN B 1 208 ? -13.57 20.266 0.319 1 95.81 208 GLN B N 1
ATOM 4123 C CA . GLN B 1 208 ? -14.422 21.25 -0.339 1 95.81 208 GLN B CA 1
ATOM 4124 C C . GLN B 1 208 ? -15.562 21.688 0.572 1 95.81 208 GLN B C 1
ATOM 4126 O O . GLN B 1 208 ? -15.852 22.891 0.687 1 95.81 208 GLN B O 1
ATOM 4131 N N . GLU B 1 209 ? -16.109 20.766 1.187 1 94.5 209 GLU B N 1
ATOM 4132 C CA . GLU B 1 209 ? -17.297 21.031 1.987 1 94.5 209 GLU B CA 1
ATOM 4133 C C . GLU B 1 209 ? -16.953 21.844 3.234 1 94.5 209 GLU B C 1
ATOM 4135 O O . GLU B 1 209 ? -17.719 22.719 3.637 1 94.5 209 GLU B O 1
ATOM 4140 N N . PHE B 1 210 ? -15.82 21.609 3.812 1 93.69 210 PHE B N 1
ATOM 4141 C CA . PHE B 1 210 ? -15.539 22.188 5.113 1 93.69 210 PHE B CA 1
ATOM 4142 C C . PHE B 1 210 ? -14.359 23.156 5.031 1 93.69 210 PHE B C 1
ATOM 4144 O O . PHE B 1 210 ? -13.875 23.641 6.055 1 93.69 210 PHE B O 1
ATOM 4151 N N . ASN B 1 211 ? -13.867 23.438 3.854 1 94.06 211 ASN B N 1
ATOM 4152 C CA . ASN B 1 211 ? -12.664 24.234 3.676 1 94.06 211 ASN B CA 1
ATOM 4153 C C . ASN B 1 211 ? -11.508 23.703 4.516 1 94.06 211 ASN B C 1
ATOM 4155 O O . ASN B 1 211 ? -10.828 24.469 5.207 1 94.06 211 ASN B O 1
ATOM 4159 N N . LEU B 1 212 ? -11.398 22.453 4.508 1 96.12 212 LEU B N 1
ATOM 4160 C CA . LEU B 1 212 ? -10.422 21.703 5.293 1 96.12 212 LEU B CA 1
ATOM 4161 C C . LEU B 1 212 ? -9.023 21.844 4.707 1 96.12 212 LEU B C 1
ATOM 4163 O O . LEU B 1 212 ? -8.844 21.766 3.488 1 96.12 212 LEU B O 1
ATOM 4167 N N . SER B 1 213 ? -8.055 22.188 5.543 1 97.94 213 SER B N 1
ATOM 4168 C CA . SER B 1 213 ? -6.645 22.141 5.16 1 97.94 213 SER B CA 1
ATOM 4169 C C . SER B 1 213 ? -6.02 20.797 5.508 1 97.94 213 SER B C 1
ATOM 4171 O O . SER B 1 213 ? -6.172 20.312 6.629 1 97.94 213 SER B O 1
ATOM 4173 N N . ILE B 1 214 ? -5.324 20.219 4.551 1 98.5 214 ILE B N 1
ATOM 4174 C CA . ILE B 1 214 ? -4.859 18.859 4.777 1 98.5 214 ILE B CA 1
ATOM 4175 C C . ILE B 1 214 ? -3.346 18.781 4.602 1 98.5 214 ILE B C 1
ATOM 4177 O O . ILE B 1 214 ? -2.811 19.266 3.602 1 98.5 214 ILE B O 1
ATOM 4181 N N . LEU B 1 215 ? -2.656 18.344 5.574 1 98.5 215 LEU B N 1
ATOM 4182 C CA . LEU B 1 215 ? -1.292 17.844 5.422 1 98.5 215 LEU B CA 1
ATOM 4183 C C . LEU B 1 215 ? -1.288 16.344 5.145 1 98.5 215 LEU B C 1
ATOM 4185 O O . LEU B 1 215 ? -1.554 15.539 6.043 1 98.5 215 LEU B O 1
ATOM 4189 N N . LEU B 1 216 ? -0.967 15.992 3.934 1 98.44 216 LEU B N 1
ATOM 4190 C CA . LEU B 1 216 ? -1.037 14.609 3.48 1 98.44 216 LEU B CA 1
ATOM 4191 C C . LEU B 1 216 ? 0.348 13.969 3.463 1 98.44 216 LEU B C 1
ATOM 4193 O O . LEU B 1 216 ? 1.222 14.398 2.703 1 98.44 216 LEU B O 1
ATOM 4197 N N . ILE B 1 217 ? 0.532 13.062 4.328 1 97.81 217 ILE B N 1
ATOM 4198 C CA . ILE B 1 217 ? 1.766 12.281 4.332 1 97.81 217 ILE B CA 1
ATOM 4199 C C . ILE B 1 217 ? 1.543 10.961 3.602 1 97.81 217 ILE B C 1
ATOM 4201 O O . ILE B 1 217 ? 0.647 10.188 3.955 1 97.81 217 ILE B O 1
ATOM 4205 N N . THR B 1 218 ? 2.318 10.734 2.609 1 95.81 218 THR B N 1
ATOM 4206 C CA . THR B 1 218 ? 2.174 9.492 1.86 1 95.81 218 THR B CA 1
ATOM 4207 C C . THR B 1 218 ? 3.428 9.211 1.034 1 95.81 218 THR B C 1
ATOM 4209 O O . THR B 1 218 ? 4.23 10.109 0.788 1 95.81 218 THR B O 1
ATOM 4212 N N . HIS B 1 219 ? 3.605 8.008 0.73 1 93.38 219 HIS B N 1
ATOM 4213 C CA . HIS B 1 219 ? 4.648 7.629 -0.216 1 93.38 219 HIS B CA 1
ATOM 4214 C C . HIS B 1 219 ? 4.059 7.305 -1.586 1 93.38 219 HIS B C 1
ATOM 4216 O O . HIS B 1 219 ? 4.797 7.035 -2.535 1 93.38 219 HIS B O 1
ATOM 4222 N N . ASP B 1 220 ? 2.771 7.383 -1.755 1 93.19 220 ASP B N 1
ATOM 4223 C CA . ASP B 1 220 ? 2.08 7.082 -3.006 1 93.19 220 ASP B CA 1
ATOM 4224 C C . ASP B 1 220 ? 1.929 8.336 -3.863 1 93.19 220 ASP B C 1
ATOM 4226 O O . ASP B 1 220 ? 1.075 9.18 -3.588 1 93.19 220 ASP B O 1
ATOM 4230 N N . MET B 1 221 ? 2.65 8.305 -4.949 1 95 221 MET B N 1
ATOM 4231 C CA . MET B 1 221 ? 2.672 9.5 -5.789 1 95 221 MET B CA 1
ATOM 4232 C C . MET B 1 221 ? 1.365 9.641 -6.562 1 95 221 MET B C 1
ATOM 4234 O O . MET B 1 221 ? 1.016 10.742 -7 1 95 221 MET B O 1
ATOM 4238 N N . GLY B 1 222 ? 0.675 8.547 -6.777 1 93.44 222 GLY B N 1
ATOM 4239 C CA . GLY B 1 222 ? -0.64 8.648 -7.391 1 93.44 222 GLY B CA 1
ATOM 4240 C C . GLY B 1 222 ? -1.646 9.383 -6.531 1 93.44 222 GLY B C 1
ATOM 4241 O O . GLY B 1 222 ? -2.426 10.195 -7.035 1 93.44 222 GLY B O 1
ATOM 4242 N N . VAL B 1 223 ? -1.604 9.086 -5.262 1 95.12 223 VAL B N 1
ATOM 4243 C CA . VAL B 1 223 ? -2.492 9.758 -4.32 1 95.12 223 VAL B CA 1
ATOM 4244 C C . VAL B 1 223 ? -2.146 11.25 -4.254 1 95.12 223 VAL B C 1
ATOM 4246 O O . VAL B 1 223 ? -3.039 12.094 -4.199 1 95.12 223 VAL B O 1
ATOM 4249 N N . VAL B 1 224 ? -0.877 11.547 -4.301 1 96.88 224 VAL B N 1
ATOM 4250 C CA . VAL B 1 224 ? -0.409 12.93 -4.297 1 96.88 224 VAL B CA 1
ATOM 4251 C C . VAL B 1 224 ? -0.95 13.656 -5.523 1 96.88 224 VAL B C 1
ATOM 4253 O O . VAL B 1 224 ? -1.477 14.766 -5.41 1 96.88 224 VAL B O 1
ATOM 4256 N N . ALA B 1 225 ? -0.847 13.031 -6.629 1 95.38 225 ALA B N 1
ATOM 4257 C CA . ALA B 1 225 ? -1.3 13.633 -7.883 1 95.38 225 ALA B CA 1
ATOM 4258 C C . ALA B 1 225 ? -2.789 13.961 -7.824 1 95.38 225 ALA B C 1
ATOM 4260 O O . ALA B 1 225 ? -3.234 14.945 -8.422 1 95.38 225 ALA B O 1
ATOM 4261 N N . GLU B 1 226 ? -3.508 13.203 -7.074 1 95.25 226 GLU B N 1
ATOM 4262 C CA . GLU B 1 226 ? -4.961 13.328 -7.027 1 95.25 226 GLU B CA 1
ATOM 4263 C C . GLU B 1 226 ? -5.391 14.398 -6.027 1 95.25 226 GLU B C 1
ATOM 4265 O O . GLU B 1 226 ? -6.395 15.086 -6.238 1 95.25 226 GLU B O 1
ATOM 4270 N N . LEU B 1 227 ? -4.617 14.547 -5.004 1 96.5 227 LEU B N 1
ATOM 4271 C CA . LEU B 1 227 ? -5.168 15.305 -3.885 1 96.5 227 LEU B CA 1
ATOM 4272 C C . LEU B 1 227 ? -4.379 16.594 -3.654 1 96.5 227 LEU B C 1
ATOM 4274 O O . LEU B 1 227 ? -4.934 17.594 -3.207 1 96.5 227 LEU B O 1
ATOM 4278 N N . ALA B 1 228 ? -3.129 16.562 -3.91 1 97.19 228 ALA B N 1
ATOM 4279 C CA . ALA B 1 228 ? -2.242 17.609 -3.4 1 97.19 228 ALA B CA 1
ATOM 4280 C C . ALA B 1 228 ? -2.289 18.844 -4.289 1 97.19 228 ALA B C 1
ATOM 4282 O O . ALA B 1 228 ? -2.385 18.734 -5.512 1 97.19 228 ALA B O 1
ATOM 4283 N N . ASP B 1 229 ? -2.219 19.984 -3.709 1 97 229 ASP B N 1
ATOM 4284 C CA . ASP B 1 229 ? -1.979 21.234 -4.398 1 97 229 ASP B CA 1
ATOM 4285 C C . ASP B 1 229 ? -0.486 21.562 -4.465 1 97 229 ASP B C 1
ATOM 4287 O O . ASP B 1 229 ? 0.005 22.047 -5.484 1 97 229 ASP B O 1
ATOM 4291 N N . GLU B 1 230 ? 0.163 21.297 -3.371 1 97.62 230 GLU B N 1
ATOM 4292 C CA . GLU B 1 230 ? 1.607 21.469 -3.24 1 97.62 230 GLU B CA 1
ATOM 4293 C C . GLU B 1 230 ? 2.262 20.203 -2.682 1 97.62 230 GLU B C 1
ATOM 4295 O O . GLU B 1 230 ? 1.611 19.422 -1.996 1 97.62 230 GLU B O 1
ATOM 4300 N N . VAL B 1 231 ? 3.555 20.062 -3.008 1 98.12 231 VAL B N 1
ATOM 4301 C CA . VAL B 1 231 ? 4.266 18.859 -2.592 1 98.12 231 VAL B CA 1
ATOM 4302 C C . VAL B 1 231 ? 5.625 19.25 -2.008 1 98.12 231 VAL B C 1
ATOM 4304 O O . VAL B 1 231 ? 6.379 20.016 -2.615 1 98.12 231 VAL B O 1
ATOM 4307 N N . ALA B 1 232 ? 5.871 18.797 -0.857 1 98.56 232 ALA B N 1
ATOM 4308 C CA . ALA B 1 232 ? 7.195 18.828 -0.24 1 98.56 232 ALA B CA 1
ATOM 4309 C C . ALA B 1 232 ? 7.84 17.453 -0.248 1 98.56 232 ALA B C 1
ATOM 4311 O O . ALA B 1 232 ? 7.266 16.484 0.267 1 98.56 232 ALA B O 1
ATOM 4312 N N . VAL B 1 233 ? 9.008 17.359 -0.819 1 98.62 233 VAL B N 1
ATOM 4313 C CA . VAL B 1 233 ? 9.742 16.109 -0.876 1 98.62 233 VAL B CA 1
ATOM 4314 C C . VAL B 1 233 ? 10.797 16.062 0.231 1 98.62 233 VAL B C 1
ATOM 4316 O O . VAL B 1 233 ? 11.641 16.953 0.322 1 98.62 233 VAL B O 1
ATOM 4319 N N . MET B 1 234 ? 10.672 15.086 1.022 1 98.38 234 MET B N 1
ATOM 4320 C CA . MET B 1 234 ? 11.547 14.945 2.182 1 98.38 234 MET B CA 1
ATOM 4321 C C . MET B 1 234 ? 12.523 13.789 1.991 1 98.38 234 MET B C 1
ATOM 4323 O O . MET B 1 234 ? 12.133 12.719 1.527 1 98.38 234 MET B O 1
ATOM 4327 N N . TYR B 1 235 ? 13.797 14.039 2.27 1 97.56 235 TYR B N 1
ATOM 4328 C CA . TYR B 1 235 ? 14.844 13.023 2.23 1 97.56 235 TYR B CA 1
ATOM 4329 C C . TYR B 1 235 ? 15.773 13.156 3.428 1 97.56 235 TYR B C 1
ATOM 4331 O O . TYR B 1 235 ? 16.328 14.227 3.67 1 97.56 235 TYR B O 1
ATOM 4339 N N . ALA B 1 236 ? 15.922 12.078 4.152 1 96.5 236 ALA B N 1
ATOM 4340 C CA . ALA B 1 236 ? 16.844 11.992 5.281 1 96.5 236 ALA B CA 1
ATOM 4341 C C . ALA B 1 236 ? 16.672 13.18 6.227 1 96.5 236 ALA B C 1
ATOM 4343 O O . ALA B 1 236 ? 17.641 13.828 6.605 1 96.5 236 ALA B O 1
ATOM 4344 N N . GLY B 1 237 ? 15.43 13.562 6.434 1 96.81 237 GLY B N 1
ATOM 4345 C CA . GLY B 1 237 ? 15.117 14.531 7.469 1 96.81 237 GLY B CA 1
ATOM 4346 C C . GLY B 1 237 ? 15.055 15.961 6.953 1 96.81 237 GLY B C 1
ATOM 4347 O O . GLY B 1 237 ? 14.828 16.891 7.723 1 96.81 237 GLY B O 1
ATOM 4348 N N . GLU B 1 238 ? 15.203 16.172 5.648 1 97.19 238 GLU B N 1
ATOM 4349 C CA . GLU B 1 238 ? 15.188 17.516 5.098 1 97.19 238 GLU B CA 1
ATOM 4350 C C . GLU B 1 238 ? 14.25 17.609 3.9 1 97.19 238 GLU B C 1
ATOM 4352 O O . GLU B 1 238 ? 14.023 16.625 3.197 1 97.19 238 GLU B O 1
ATOM 4357 N N . ILE B 1 239 ? 13.695 18.781 3.74 1 98.25 239 ILE B N 1
ATOM 4358 C CA . ILE B 1 239 ? 12.977 19.047 2.502 1 98.25 239 ILE B CA 1
ATOM 4359 C C . ILE B 1 239 ? 13.961 19.281 1.365 1 98.25 239 ILE B C 1
ATOM 4361 O O . ILE B 1 239 ? 14.812 20.172 1.454 1 98.25 239 ILE B O 1
ATOM 4365 N N . VAL B 1 240 ? 13.836 18.531 0.275 1 98.38 240 VAL B N 1
ATOM 4366 C CA . VAL B 1 240 ? 14.82 18.656 -0.792 1 98.38 240 VAL B CA 1
ATOM 4367 C C . VAL B 1 240 ? 14.195 19.344 -2.002 1 98.38 240 VAL B C 1
ATOM 4369 O O . VAL B 1 240 ? 14.914 19.828 -2.881 1 98.38 240 VAL B O 1
ATOM 4372 N N . GLU B 1 241 ? 12.922 19.328 -2.023 1 98.5 241 GLU B N 1
ATOM 4373 C CA . GLU B 1 241 ? 12.219 20.016 -3.105 1 98.5 241 GLU B CA 1
ATOM 4374 C C . GLU B 1 241 ? 10.797 20.375 -2.688 1 98.5 241 GLU B C 1
ATOM 4376 O O . GLU B 1 241 ? 10.156 19.656 -1.925 1 98.5 241 GLU B O 1
ATOM 4381 N N . TYR B 1 242 ? 10.359 21.5 -3.092 1 98.06 242 TYR B N 1
ATOM 4382 C CA . TYR B 1 242 ? 9.023 22 -2.805 1 98.06 242 TYR B CA 1
ATOM 4383 C C . TYR B 1 242 ? 8.445 22.734 -4.012 1 98.06 242 TYR B C 1
ATOM 4385 O O . TYR B 1 242 ? 9.078 23.625 -4.566 1 98.06 242 TYR B O 1
ATOM 4393 N N . ALA B 1 243 ? 7.234 22.328 -4.445 1 97.69 243 ALA B N 1
ATOM 4394 C CA . ALA B 1 243 ? 6.621 22.938 -5.625 1 97.69 243 ALA B CA 1
ATOM 4395 C C . ALA B 1 243 ? 5.133 22.609 -5.699 1 97.69 243 ALA B C 1
ATOM 4397 O O . ALA B 1 243 ? 4.625 21.812 -4.91 1 97.69 243 ALA B O 1
ATOM 4398 N N . GLY B 1 244 ? 4.422 23.359 -6.57 1 96.56 244 GLY B N 1
ATOM 4399 C CA . GLY B 1 244 ? 3.094 22.891 -6.938 1 96.56 244 GLY B CA 1
ATOM 4400 C C . GLY B 1 244 ? 3.094 21.484 -7.516 1 96.56 244 GLY B C 1
ATOM 4401 O O . GLY B 1 244 ? 4.078 21.062 -8.117 1 96.56 244 GLY B O 1
ATOM 4402 N N . VAL B 1 245 ? 2.02 20.812 -7.309 1 96.5 245 VAL B N 1
ATOM 4403 C CA . VAL B 1 245 ? 1.952 19.391 -7.652 1 96.5 245 VAL B CA 1
ATOM 4404 C C . VAL B 1 245 ? 2.217 19.203 -9.148 1 96.5 245 VAL B C 1
ATOM 4406 O O . VAL B 1 245 ? 3.008 18.344 -9.539 1 96.5 245 VAL B O 1
ATOM 4409 N N . TYR B 1 246 ? 1.666 20 -10.016 1 94.56 246 TYR B N 1
ATOM 4410 C CA . TYR B 1 246 ? 1.843 19.859 -11.461 1 94.56 246 TYR B CA 1
ATOM 4411 C C . TYR B 1 246 ? 3.279 20.156 -11.867 1 94.56 246 TYR B C 1
ATOM 4413 O O . TYR B 1 246 ? 3.873 19.438 -12.664 1 94.56 246 TYR B O 1
ATOM 4421 N N . GLN B 1 247 ? 3.775 21.188 -11.227 1 95.06 247 GLN B N 1
ATOM 4422 C CA . GLN B 1 247 ? 5.152 21.578 -11.516 1 95.06 247 GLN B CA 1
ATOM 4423 C C . GLN B 1 247 ? 6.129 20.484 -11.094 1 95.06 247 GLN B C 1
ATOM 4425 O O . GLN B 1 247 ? 7.086 20.188 -11.812 1 95.06 247 GLN B O 1
ATOM 4430 N N . LEU B 1 248 ? 5.918 19.906 -9.961 1 96 248 LEU B N 1
ATOM 4431 C CA . LEU B 1 248 ? 6.801 18.875 -9.453 1 96 248 LEU B CA 1
ATOM 4432 C C . LEU B 1 248 ? 6.812 17.656 -10.383 1 96 248 LEU B C 1
ATOM 4434 O O . LEU B 1 248 ? 7.879 17.109 -10.68 1 96 248 LEU B O 1
ATOM 4438 N N . PHE B 1 249 ? 5.633 17.234 -10.867 1 94.38 249 PHE B N 1
ATOM 4439 C CA . PHE B 1 249 ? 5.531 16.047 -11.703 1 94.38 249 PHE B CA 1
ATOM 4440 C C . PHE B 1 249 ? 6.059 16.328 -13.109 1 94.38 249 PHE B C 1
ATOM 4442 O O . PHE B 1 249 ? 6.645 15.445 -13.742 1 94.38 249 PHE B O 1
ATOM 4449 N N . ASP B 1 250 ? 5.906 17.516 -13.547 1 93.81 250 ASP B N 1
ATOM 4450 C CA . ASP B 1 250 ? 6.285 17.875 -14.914 1 93.81 250 ASP B CA 1
ATOM 4451 C C . ASP B 1 250 ? 7.781 18.172 -15.016 1 93.81 250 ASP B C 1
ATOM 4453 O O . ASP B 1 250 ? 8.43 17.812 -15.992 1 93.81 250 ASP B O 1
ATOM 4457 N N . SER B 1 251 ? 8.219 18.859 -13.977 1 94.69 251 SER B N 1
ATOM 4458 C CA . SER B 1 251 ? 9.609 19.312 -14.016 1 94.69 251 SER B CA 1
ATOM 4459 C C . SER B 1 251 ? 10.289 19.141 -12.664 1 94.69 251 SER B C 1
ATOM 4461 O O . SER B 1 251 ? 10.734 20.125 -12.062 1 94.69 251 SER B O 1
ATOM 4463 N N . PRO B 1 252 ? 10.438 17.891 -12.266 1 96.75 252 PRO B N 1
ATOM 4464 C CA . PRO B 1 252 ? 11.195 17.688 -11.031 1 96.75 252 PRO B CA 1
ATOM 4465 C C . PRO B 1 252 ? 12.633 18.188 -11.133 1 96.75 252 PRO B C 1
ATOM 4467 O O . PRO B 1 252 ? 13.25 18.078 -12.188 1 96.75 252 PRO B O 1
ATOM 4470 N N . SER B 1 253 ? 13.133 18.719 -10.062 1 97.56 253 SER B N 1
ATOM 4471 C CA . SER B 1 253 ? 14.453 19.344 -10.094 1 97.56 253 SER B CA 1
ATOM 4472 C C . SER B 1 253 ? 15.477 18.5 -9.352 1 97.56 253 SER B C 1
ATOM 4474 O O . SER B 1 253 ? 16.5 18.125 -9.922 1 97.56 253 SER B O 1
ATOM 4476 N N . HIS B 1 254 ? 15.266 18.219 -8.086 1 98.12 254 HIS B N 1
ATOM 4477 C CA . HIS B 1 254 ? 16.234 17.469 -7.293 1 98.12 254 HIS B CA 1
ATOM 4478 C C . HIS B 1 254 ? 16.406 16.047 -7.824 1 98.12 254 HIS B C 1
ATOM 4480 O O . HIS B 1 254 ? 15.414 15.383 -8.156 1 98.12 254 HIS B O 1
ATOM 4486 N N . PRO B 1 255 ? 17.641 15.531 -7.883 1 98 255 PRO B N 1
ATOM 4487 C CA . PRO B 1 255 ? 17.875 14.18 -8.391 1 98 255 PRO B CA 1
ATOM 4488 C C . PRO B 1 255 ? 17.078 13.117 -7.645 1 98 255 PRO B C 1
ATOM 4490 O O . PRO B 1 255 ? 16.609 12.148 -8.25 1 98 255 PRO B O 1
ATOM 4493 N N . TYR B 1 256 ? 16.953 13.352 -6.391 1 97.81 256 TYR B N 1
ATOM 4494 C CA . TYR B 1 256 ? 16.141 12.414 -5.617 1 97.81 256 TYR B CA 1
ATOM 4495 C C . TYR B 1 256 ? 14.703 12.398 -6.113 1 97.81 256 TYR B C 1
ATOM 4497 O O . TYR B 1 256 ? 14.109 11.328 -6.262 1 97.81 256 TYR B O 1
ATOM 4505 N N . THR B 1 257 ? 14.109 13.523 -6.285 1 98 257 THR B N 1
ATOM 4506 C CA . THR B 1 257 ? 12.734 13.625 -6.762 1 98 257 THR B CA 1
ATOM 4507 C C . THR B 1 257 ? 12.586 12.945 -8.125 1 98 257 THR B C 1
ATOM 4509 O O . THR B 1 257 ? 11.633 12.195 -8.344 1 98 257 THR B O 1
ATOM 4512 N N . LYS B 1 258 ? 13.516 13.219 -8.977 1 97.25 258 LYS B N 1
ATOM 4513 C CA . LYS B 1 258 ? 13.516 12.57 -10.289 1 97.25 258 LYS B CA 1
ATOM 4514 C C . LYS B 1 258 ? 13.547 11.055 -10.156 1 97.25 258 LYS B C 1
ATOM 4516 O O . LYS B 1 258 ? 12.789 10.352 -10.82 1 97.25 258 LYS B O 1
ATOM 4521 N N . ALA B 1 259 ? 14.414 10.594 -9.312 1 96.38 259 ALA B N 1
ATOM 4522 C CA . ALA B 1 259 ? 14.555 9.148 -9.102 1 96.38 259 ALA B CA 1
ATOM 4523 C C . ALA B 1 259 ? 13.281 8.562 -8.484 1 96.38 259 ALA B C 1
ATOM 4525 O O . ALA B 1 259 ? 12.883 7.449 -8.828 1 96.38 259 ALA B O 1
ATOM 4526 N N . LEU B 1 260 ? 12.727 9.289 -7.559 1 96 260 LEU B N 1
ATOM 4527 C CA . LEU B 1 260 ? 11.484 8.859 -6.922 1 96 260 LEU B CA 1
ATOM 4528 C C . LEU B 1 260 ? 10.375 8.68 -7.953 1 96 260 LEU B C 1
ATOM 4530 O O . LEU B 1 260 ? 9.688 7.652 -7.957 1 96 260 LEU B O 1
ATOM 4534 N N . LEU B 1 261 ? 10.203 9.609 -8.836 1 95.62 261 LEU B N 1
ATOM 4535 C CA . LEU B 1 261 ? 9.18 9.562 -9.867 1 95.62 261 LEU B CA 1
ATOM 4536 C C . LEU B 1 261 ? 9.461 8.438 -10.859 1 95.62 261 LEU B C 1
ATOM 4538 O O . LEU B 1 261 ? 8.531 7.789 -11.352 1 95.62 261 LEU B O 1
ATOM 4542 N N . ALA B 1 262 ? 10.711 8.195 -11.102 1 94.94 262 ALA B N 1
ATOM 4543 C CA . ALA B 1 262 ? 11.117 7.137 -12.031 1 94.94 262 ALA B CA 1
ATOM 4544 C C . ALA B 1 262 ? 10.852 5.758 -11.438 1 94.94 262 ALA B C 1
ATOM 4546 O O . ALA B 1 262 ? 10.859 4.754 -12.156 1 94.94 262 ALA B O 1
ATOM 4547 N N . SER B 1 263 ? 10.648 5.758 -10.18 1 95.06 263 SER B N 1
ATOM 4548 C CA . SER B 1 263 ? 10.406 4.496 -9.484 1 95.06 263 SER B CA 1
ATOM 4549 C C . SER B 1 263 ? 8.93 4.133 -9.484 1 95.06 263 SER B C 1
ATOM 4551 O O . SER B 1 263 ? 8.555 3.035 -9.07 1 95.06 263 SER B O 1
ATOM 4553 N N . VAL B 1 264 ? 8.055 4.945 -9.898 1 93.31 264 VAL B N 1
ATOM 4554 C CA . VAL B 1 264 ? 6.609 4.719 -9.875 1 93.31 264 VAL B CA 1
ATOM 4555 C C . VAL B 1 264 ? 6.191 3.943 -11.125 1 93.31 264 VAL B C 1
ATOM 4557 O O . VAL B 1 264 ? 6.391 4.41 -12.25 1 93.31 264 VAL B O 1
ATOM 4560 N N . PRO B 1 265 ? 5.641 2.752 -10.938 1 90.69 265 PRO B N 1
ATOM 4561 C CA . PRO B 1 265 ? 5.145 2.016 -12.102 1 90.69 265 PRO B CA 1
ATOM 4562 C C . PRO B 1 265 ? 4.023 2.748 -12.828 1 90.69 265 PRO B C 1
ATOM 4564 O O . PRO B 1 265 ? 3.164 3.363 -12.188 1 90.69 265 PRO B O 1
ATOM 4567 N N . ARG B 1 266 ? 4.094 2.639 -14.188 1 86.88 266 ARG B N 1
ATOM 4568 C CA . ARG B 1 266 ? 3.102 3.322 -15.016 1 86.88 266 ARG B CA 1
ATOM 4569 C C . ARG B 1 266 ? 2.236 2.322 -15.773 1 86.88 266 ARG B C 1
ATOM 4571 O O . ARG B 1 266 ? 2.732 1.301 -16.25 1 86.88 266 ARG B O 1
ATOM 4578 N N . LEU B 1 267 ? 0.897 2.475 -15.812 1 82.75 267 LEU B N 1
ATOM 4579 C CA . LEU B 1 267 ? -0.039 1.549 -16.438 1 82.75 267 LEU B CA 1
ATOM 4580 C C . LEU B 1 267 ? 0.226 1.438 -17.938 1 82.75 267 LEU B C 1
ATOM 4582 O O . LEU B 1 267 ? 0.209 0.338 -18.5 1 82.75 267 LEU B O 1
ATOM 4586 N N . ASN B 1 268 ? 0.374 2.48 -18.688 1 76.25 268 ASN B N 1
ATOM 4587 C CA . ASN B 1 268 ? 0.445 2.455 -20.141 1 76.25 268 ASN B CA 1
ATOM 4588 C C . ASN B 1 268 ? 1.827 2.861 -20.641 1 76.25 268 ASN B C 1
ATOM 4590 O O . ASN B 1 268 ? 1.945 3.674 -21.562 1 76.25 268 ASN B O 1
ATOM 4594 N N . SER B 1 269 ? 2.734 2.27 -19.906 1 75.94 269 SER B N 1
ATOM 4595 C CA . SER B 1 269 ? 4.086 2.568 -20.375 1 75.94 269 SER B CA 1
ATOM 4596 C C . SER B 1 269 ? 4.918 1.298 -20.516 1 75.94 269 SER B C 1
ATOM 4598 O O . SER B 1 269 ? 4.754 0.354 -19.734 1 75.94 269 SER B O 1
ATOM 4600 N N . LYS B 1 270 ? 5.582 1.212 -21.609 1 77.12 270 LYS B N 1
ATOM 4601 C CA . LYS B 1 270 ? 6.516 0.102 -21.781 1 77.12 270 LYS B CA 1
ATOM 4602 C C . LYS B 1 270 ? 7.801 0.337 -21 1 77.12 270 LYS B C 1
ATOM 4604 O O . LYS B 1 270 ? 8.648 -0.554 -20.906 1 77.12 270 LYS B O 1
ATOM 4609 N N . LYS B 1 271 ? 7.883 1.622 -20.438 1 79 271 LYS B N 1
ATOM 4610 C CA . LYS B 1 271 ? 9.07 1.938 -19.641 1 79 271 LYS B CA 1
ATOM 4611 C C . LYS B 1 271 ? 9.039 1.221 -18.297 1 79 271 LYS B C 1
ATOM 4613 O O . LYS B 1 271 ? 8.023 1.233 -17.609 1 79 271 LYS B O 1
ATOM 4618 N N . THR B 1 272 ? 10.141 0.634 -17.969 1 87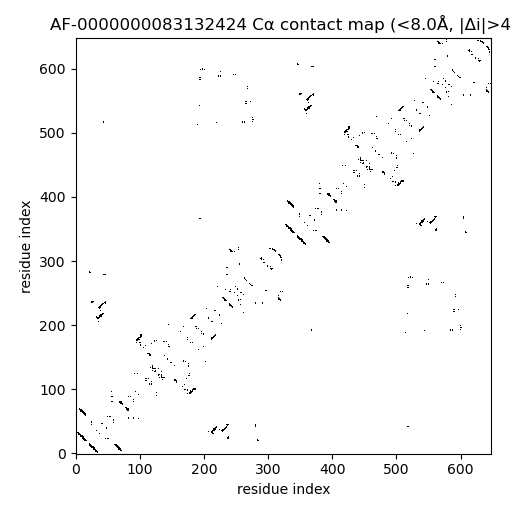.81 272 THR B N 1
ATOM 4619 C CA . THR B 1 272 ? 10.258 -0.095 -16.703 1 87.81 272 THR B CA 1
ATOM 4620 C C . THR B 1 272 ? 10.695 0.837 -15.578 1 87.81 272 THR B C 1
ATOM 4622 O O . THR B 1 272 ? 11.367 1.838 -15.82 1 87.81 272 THR B O 1
ATOM 4625 N N . VAL B 1 273 ? 10.234 0.552 -14.438 1 91.62 273 VAL B N 1
ATOM 4626 C CA . VAL B 1 273 ? 10.633 1.325 -13.266 1 91.62 273 VAL B CA 1
ATOM 4627 C C . VAL B 1 273 ? 12.156 1.309 -13.125 1 91.62 273 VAL B C 1
ATOM 4629 O O . VAL B 1 273 ? 12.805 0.307 -13.438 1 91.62 273 VAL B O 1
ATOM 4632 N N . GLN B 1 274 ? 12.695 2.379 -12.68 1 93.25 274 GLN B N 1
ATOM 4633 C CA . GLN B 1 274 ? 14.125 2.504 -12.383 1 93.25 274 GLN B CA 1
ATOM 4634 C C . GLN B 1 274 ? 14.359 2.658 -10.883 1 93.25 274 GLN B C 1
ATOM 4636 O O . GLN B 1 274 ? 14.203 3.75 -10.336 1 93.25 274 GLN B O 1
ATOM 4641 N N . PRO B 1 275 ? 14.773 1.645 -10.266 1 93.12 275 PRO B N 1
ATOM 4642 C CA . PRO B 1 275 ? 14.961 1.712 -8.812 1 93.12 275 PRO B CA 1
ATOM 4643 C C . PRO B 1 275 ? 16.125 2.605 -8.414 1 93.12 275 PRO B C 1
ATOM 4645 O O . PRO B 1 275 ? 17.109 2.723 -9.156 1 93.12 275 PRO B O 1
ATOM 4648 N N . ILE B 1 276 ? 15.953 3.264 -7.305 1 92.81 276 ILE B N 1
ATOM 4649 C CA . ILE B 1 276 ? 17.062 3.979 -6.68 1 92.81 276 ILE B CA 1
ATOM 4650 C C . ILE B 1 276 ? 17.938 2.992 -5.922 1 92.81 276 ILE B C 1
ATOM 4652 O O . ILE B 1 276 ? 17.484 2.342 -4.977 1 92.81 276 ILE B O 1
ATOM 4656 N N . PRO B 1 277 ? 19.156 2.893 -6.344 1 90 277 PRO B N 1
ATOM 4657 C CA . PRO B 1 277 ? 20.016 1.962 -5.613 1 90 277 PRO B CA 1
ATOM 4658 C C . PRO B 1 277 ? 20.281 2.408 -4.176 1 90 277 PRO B C 1
ATOM 4660 O O . PRO B 1 277 ? 20.25 3.605 -3.883 1 90 277 PRO B O 1
ATOM 4663 N N . GLY B 1 278 ? 20.547 1.433 -3.32 1 87.62 278 GLY B N 1
ATOM 4664 C CA . GLY B 1 278 ? 20.875 1.726 -1.938 1 87.62 278 GLY B CA 1
ATOM 4665 C C . GLY B 1 278 ? 19.672 2.072 -1.087 1 87.62 278 GLY B C 1
ATOM 4666 O O . GLY B 1 278 ? 18.562 1.586 -1.341 1 87.62 278 GLY B O 1
ATOM 4667 N N . GLY B 1 279 ? 19.953 2.74 0.077 1 89 279 GLY B N 1
ATOM 4668 C CA . GLY B 1 279 ? 18.922 3.15 1.016 1 89 279 GLY B CA 1
ATOM 4669 C C . GLY B 1 279 ? 19.25 4.449 1.729 1 89 279 GLY B C 1
ATOM 4670 O O . GLY B 1 279 ? 20.266 5.074 1.455 1 89 279 GLY B O 1
ATOM 4671 N N . LEU B 1 280 ? 18.297 4.844 2.51 1 91.31 280 LEU B N 1
ATOM 4672 C CA . LEU B 1 280 ? 18.5 6.051 3.305 1 91.31 280 LEU B CA 1
ATOM 4673 C C . LEU B 1 280 ? 19.75 5.922 4.18 1 91.31 280 LEU B C 1
ATOM 4675 O O . LEU B 1 280 ? 20.125 4.812 4.574 1 91.31 280 LEU B O 1
ATOM 4679 N N . PRO B 1 281 ? 20.375 7.105 4.434 1 90.38 281 PRO B N 1
ATOM 4680 C CA . PRO B 1 281 ? 21.438 7.047 5.441 1 90.38 281 PRO B CA 1
ATOM 4681 C C . PRO B 1 281 ? 20.938 6.539 6.793 1 90.38 281 PRO B C 1
ATOM 4683 O O . PRO B 1 281 ? 19.766 6.711 7.129 1 90.38 281 PRO B O 1
ATOM 4686 N N . GLU B 1 282 ? 21.875 5.941 7.484 1 86 282 GLU B N 1
ATOM 4687 C CA . GLU B 1 282 ? 21.547 5.531 8.844 1 86 282 GLU B CA 1
ATOM 4688 C C . GLU B 1 282 ? 21.125 6.73 9.688 1 86 282 GLU B C 1
ATOM 4690 O O . GLU B 1 282 ? 21.609 7.84 9.492 1 86 282 GLU B O 1
ATOM 4695 N N . LEU B 1 283 ? 20.297 6.469 10.633 1 84.12 283 LEU B N 1
ATOM 4696 C CA . LEU B 1 283 ? 19.766 7.535 11.469 1 84.12 283 LEU B CA 1
ATOM 4697 C C . LEU B 1 283 ? 20.875 8.195 12.281 1 84.12 283 LEU B C 1
ATOM 4699 O O . LEU B 1 283 ? 20.781 9.375 12.625 1 84.12 283 LEU B O 1
ATOM 4703 N N . THR B 1 284 ? 21.953 7.387 12.57 1 84.69 284 THR B N 1
ATOM 4704 C CA . THR B 1 284 ? 23.047 7.891 13.398 1 84.69 284 THR B CA 1
ATOM 4705 C C . THR B 1 284 ? 24.141 8.508 12.539 1 84.69 284 THR B C 1
ATOM 4707 O O . THR B 1 284 ? 25.125 9.039 13.062 1 84.69 284 THR B O 1
ATOM 4710 N N . ALA B 1 285 ? 23.875 8.453 11.273 1 87 285 ALA B N 1
ATOM 4711 C CA . ALA B 1 285 ? 24.891 8.961 10.375 1 87 285 ALA B CA 1
ATOM 4712 C C . ALA B 1 285 ? 25.016 10.477 10.477 1 87 285 ALA B C 1
ATOM 4714 O O . ALA B 1 285 ? 24.016 11.18 10.609 1 87 285 ALA B O 1
ATOM 4715 N N . LYS B 1 286 ? 26.234 10.938 10.484 1 87.5 286 LYS B N 1
ATOM 4716 C CA . LYS B 1 286 ? 26.484 12.375 10.406 1 87.5 286 LYS B CA 1
ATOM 4717 C C . LYS B 1 286 ? 26.516 12.852 8.961 1 87.5 286 LYS B C 1
ATOM 4719 O O . LYS B 1 286 ? 27.469 12.586 8.227 1 87.5 286 LYS B O 1
ATOM 4724 N N . ILE B 1 287 ? 25.484 13.578 8.602 1 92.5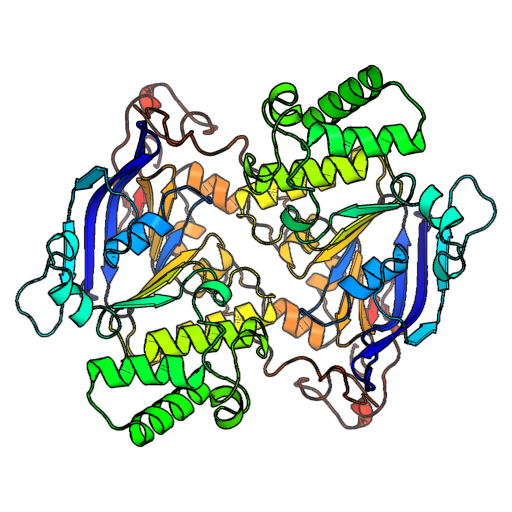 287 ILE B N 1
ATOM 4725 C CA . ILE B 1 287 ? 25.375 14.055 7.23 1 92.5 287 ILE B CA 1
ATOM 4726 C C . ILE B 1 287 ? 25.969 15.461 7.125 1 92.5 287 ILE B C 1
ATOM 4728 O O . ILE B 1 287 ? 25.438 16.406 7.711 1 92.5 287 ILE B O 1
ATOM 4732 N N . THR B 1 288 ? 27.062 15.664 6.453 1 91.5 288 THR B N 1
ATOM 4733 C CA . THR B 1 288 ? 27.734 16.953 6.352 1 91.5 288 THR B CA 1
ATOM 4734 C C . THR B 1 288 ? 27.391 17.641 5.035 1 91.5 288 THR B C 1
ATOM 4736 O O . THR B 1 288 ? 27.359 18.875 4.957 1 91.5 288 THR B O 1
ATOM 4739 N N . GLY B 1 289 ? 27.078 16.984 3.971 1 95.69 289 GLY B N 1
ATOM 4740 C CA . GLY B 1 289 ? 26.75 17.531 2.662 1 95.69 289 GLY B CA 1
ATOM 4741 C C . GLY B 1 289 ? 25.328 17.188 2.229 1 95.69 289 GLY B C 1
ATOM 4742 O O . GLY B 1 289 ? 24.406 17.172 3.051 1 95.69 289 GLY B O 1
ATOM 4743 N N . CYS B 1 290 ? 25.25 17.156 0.949 1 97 290 CYS B N 1
ATOM 4744 C CA . CYS B 1 290 ? 23.969 16.703 0.417 1 97 290 CYS B CA 1
ATOM 4745 C C . CYS B 1 290 ? 23.641 15.305 0.917 1 97 290 CYS B C 1
ATOM 4747 O O . CYS B 1 290 ? 24.422 14.375 0.742 1 97 290 CYS B O 1
ATOM 4749 N N . ALA B 1 291 ? 22.516 15.188 1.495 1 96.12 291 ALA B N 1
ATOM 4750 C CA . ALA B 1 291 ? 22.125 13.906 2.088 1 96.12 291 ALA B CA 1
ATOM 4751 C C . ALA B 1 291 ? 22 12.828 1.021 1 96.12 291 ALA B C 1
ATOM 4753 O O . ALA B 1 291 ? 22.188 11.641 1.307 1 96.12 291 ALA B O 1
ATOM 4754 N N . PHE B 1 292 ? 21.719 13.242 -0.208 1 97.44 292 PHE B N 1
ATOM 4755 C CA . PHE B 1 292 ? 21.469 12.281 -1.278 1 97.44 292 PHE B CA 1
ATOM 4756 C C . PHE B 1 292 ? 22.75 11.984 -2.045 1 97.44 292 PHE B C 1
ATOM 4758 O O . PHE B 1 292 ? 22.75 11.18 -2.977 1 97.44 292 PHE B O 1
ATOM 4765 N N . TYR B 1 293 ? 23.875 12.469 -1.654 1 96.62 293 TYR B N 1
ATOM 4766 C CA . TYR B 1 293 ? 25.172 12.414 -2.328 1 96.62 293 TYR B CA 1
ATOM 4767 C C . TYR B 1 293 ? 25.547 10.977 -2.646 1 96.62 293 TYR B C 1
ATOM 4769 O O . TYR B 1 293 ? 25.875 10.648 -3.791 1 96.62 293 TYR B O 1
ATOM 4777 N N . PRO B 1 294 ? 25.406 10.016 -1.735 1 94.69 294 PRO B N 1
ATOM 4778 C CA . PRO B 1 294 ? 25.891 8.656 -1.968 1 94.69 294 PRO B CA 1
ATOM 4779 C C . PRO B 1 294 ? 25.094 7.922 -3.043 1 94.69 294 PRO B C 1
ATOM 4781 O O . PRO B 1 294 ? 25.578 6.938 -3.613 1 94.69 294 PRO B O 1
ATOM 4784 N N . ARG B 1 295 ? 23.891 8.406 -3.311 1 95.56 295 ARG B N 1
ATOM 4785 C CA . ARG B 1 295 ? 23 7.695 -4.23 1 95.56 295 ARG B CA 1
ATOM 4786 C C . ARG B 1 295 ? 22.797 8.492 -5.512 1 95.56 295 ARG B C 1
ATOM 4788 O O . ARG B 1 295 ? 22.125 8.031 -6.438 1 95.56 295 ARG B O 1
ATOM 4795 N N . CYS B 1 296 ? 23.375 9.664 -5.566 1 97 296 CYS B N 1
ATOM 4796 C CA . CYS B 1 296 ? 23.109 10.602 -6.648 1 97 296 CYS B CA 1
ATOM 4797 C C . CYS B 1 296 ? 23.969 10.297 -7.863 1 97 296 CYS B C 1
ATOM 4799 O O . CYS B 1 296 ? 25.203 10.258 -7.766 1 97 296 CYS B O 1
ATOM 4801 N N . LYS B 1 297 ? 23.359 10.211 -8.992 1 95.12 297 LYS B N 1
ATOM 4802 C CA . LYS B 1 297 ? 24.047 9.859 -10.227 1 95.12 297 LYS B CA 1
ATOM 4803 C C . LYS B 1 297 ? 24.891 11.023 -10.75 1 95.12 297 LYS B C 1
ATOM 4805 O O . LYS B 1 297 ? 25.812 10.82 -11.531 1 95.12 297 LYS B O 1
ATOM 4810 N N . ILE B 1 298 ? 24.547 12.219 -10.305 1 96 298 ILE B N 1
ATOM 4811 C CA . ILE B 1 298 ? 25.266 13.367 -10.852 1 96 298 ILE B CA 1
ATOM 4812 C C . ILE B 1 298 ? 26.047 14.062 -9.742 1 96 298 ILE B C 1
ATOM 4814 O O . ILE B 1 298 ? 26.359 15.25 -9.844 1 96 298 ILE B O 1
ATOM 4818 N N . ALA B 1 299 ? 26.266 13.352 -8.672 1 96.44 299 ALA B N 1
ATOM 4819 C CA . ALA B 1 299 ? 26.984 13.914 -7.527 1 96.44 299 ALA B CA 1
ATOM 4820 C C . ALA B 1 299 ? 28.328 14.484 -7.949 1 96.44 299 ALA B C 1
ATOM 4822 O O . ALA B 1 299 ? 29.031 13.891 -8.781 1 96.44 299 ALA B O 1
ATOM 4823 N N . GLN B 1 300 ? 28.688 15.586 -7.414 1 96.81 300 GLN B N 1
ATOM 4824 C CA . GLN B 1 300 ? 29.984 16.234 -7.629 1 96.81 300 GLN B CA 1
ATOM 4825 C C . GLN B 1 300 ? 30.609 16.672 -6.309 1 96.81 300 GLN B C 1
ATOM 4827 O O . GLN B 1 300 ? 30 16.516 -5.246 1 96.81 300 GLN B O 1
ATOM 4832 N N . GLU B 1 301 ? 31.797 17.219 -6.352 1 96.75 301 GLU B N 1
ATOM 4833 C CA . GLU B 1 301 ? 32.562 17.594 -5.156 1 96.75 301 GLU B CA 1
ATOM 4834 C C . GLU B 1 301 ? 31.812 18.641 -4.344 1 96.75 301 GLU B C 1
ATOM 4836 O O . GLU B 1 301 ? 31.859 18.641 -3.111 1 96.75 301 GLU B O 1
ATOM 4841 N N . ARG B 1 302 ? 31.172 19.484 -5.023 1 96.5 302 ARG B N 1
ATOM 4842 C CA . ARG B 1 302 ? 30.438 20.547 -4.359 1 96.5 302 ARG B CA 1
ATO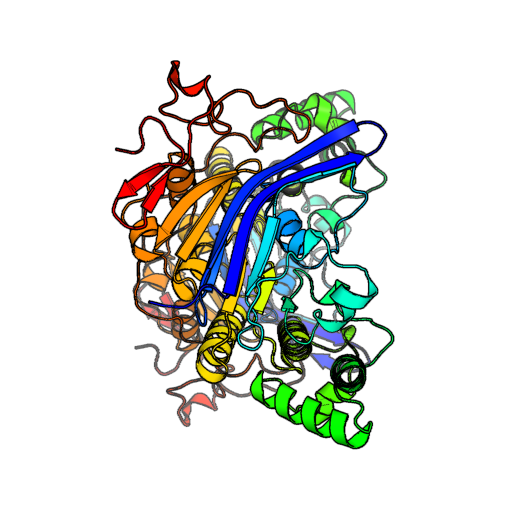M 4843 C C . ARG B 1 302 ? 29.359 19.984 -3.436 1 96.5 302 ARG B C 1
ATOM 4845 O O . ARG B 1 302 ? 28.984 20.625 -2.457 1 96.5 302 ARG B O 1
ATOM 4852 N N . CYS B 1 303 ? 28.938 18.812 -3.705 1 97.12 303 CYS B N 1
ATOM 4853 C CA . CYS B 1 303 ? 27.844 18.188 -2.969 1 97.12 303 CYS B CA 1
ATOM 4854 C C . CYS B 1 303 ? 28.312 17.719 -1.591 1 97.12 303 CYS B C 1
ATOM 4856 O O . CYS B 1 303 ? 27.484 17.344 -0.75 1 97.12 303 CYS B O 1
ATOM 4858 N N . LEU B 1 304 ? 29.531 17.75 -1.339 1 96.44 304 LEU B N 1
ATOM 4859 C CA . LEU B 1 304 ? 30.062 17.453 -0.013 1 96.44 304 LEU B CA 1
ATOM 4860 C C . LEU B 1 304 ? 29.719 18.562 0.974 1 96.44 304 LEU B C 1
ATOM 4862 O O . LEU B 1 304 ? 29.844 18.375 2.188 1 96.44 304 LEU B O 1
ATOM 4866 N N . ASN B 1 305 ? 29.25 19.703 0.438 1 96.75 305 ASN B N 1
ATOM 4867 C CA . ASN B 1 305 ? 28.656 20.766 1.241 1 96.75 305 ASN B CA 1
ATOM 4868 C C . ASN B 1 305 ? 27.125 20.719 1.218 1 96.75 305 ASN B C 1
ATOM 4870 O O . ASN B 1 305 ? 26.531 20.266 0.235 1 96.75 305 ASN B O 1
ATOM 4874 N N . ARG B 1 306 ? 26.578 21.172 2.291 1 96.31 306 ARG B N 1
ATOM 4875 C CA . ARG B 1 306 ? 25.109 21.125 2.389 1 96.31 306 ARG B CA 1
ATOM 4876 C C . ARG B 1 306 ? 24.469 22.188 1.507 1 96.31 306 ARG B C 1
ATOM 4878 O O . ARG B 1 306 ? 24.656 23.391 1.733 1 96.31 306 ARG B O 1
ATOM 4885 N N . PRO B 1 307 ? 23.719 21.797 0.509 1 96.56 307 PRO B N 1
ATOM 4886 C CA . PRO B 1 307 ? 23 22.797 -0.271 1 96.56 307 PRO B CA 1
ATOM 4887 C C . PRO B 1 307 ? 21.875 23.453 0.516 1 96.56 307 PRO B C 1
ATOM 4889 O O . PRO B 1 307 ? 21.281 22.828 1.403 1 96.56 307 PRO B O 1
ATOM 4892 N N . THR B 1 308 ? 21.531 24.672 0.216 1 95.19 308 THR B N 1
ATOM 4893 C CA . THR B 1 308 ? 20.391 25.375 0.802 1 95.19 308 THR B CA 1
ATOM 4894 C C . THR B 1 308 ? 19.156 25.203 -0.072 1 95.19 308 THR B C 1
ATOM 4896 O O . THR B 1 308 ? 19.266 24.969 -1.277 1 95.19 308 THR B O 1
ATOM 4899 N N . LEU B 1 309 ? 18.031 25.188 0.558 1 96 309 LEU B N 1
ATOM 4900 C CA . LEU B 1 309 ? 16.781 25.188 -0.19 1 96 309 LEU B CA 1
ATOM 4901 C C . LEU B 1 309 ? 16.547 26.547 -0.854 1 96 309 LEU B C 1
ATOM 4903 O O . LEU B 1 309 ? 16.312 27.547 -0.171 1 96 309 LEU B O 1
ATOM 4907 N N . GLU B 1 310 ? 16.609 26.562 -2.137 1 95.25 310 GLU B N 1
ATOM 4908 C CA . GLU B 1 310 ? 16.531 27.828 -2.84 1 95.25 310 GLU B CA 1
ATOM 4909 C C . GLU B 1 310 ? 15.461 27.797 -3.932 1 95.25 310 GLU B C 1
ATOM 4911 O O . GLU B 1 310 ? 15.117 26.719 -4.434 1 95.25 310 GLU B O 1
ATOM 4916 N N . ALA B 1 311 ? 14.992 28.984 -4.242 1 95.62 311 ALA B N 1
ATOM 4917 C CA . ALA B 1 311 ? 14.016 29.109 -5.32 1 95.62 311 ALA B CA 1
ATOM 4918 C C . ALA B 1 311 ? 14.68 28.922 -6.684 1 95.62 311 ALA B C 1
ATOM 4920 O O . ALA B 1 311 ? 15.688 29.562 -6.988 1 95.62 311 ALA B O 1
ATOM 4921 N N . ILE B 1 312 ? 14.102 28.031 -7.453 1 95.25 312 ILE B N 1
ATOM 4922 C CA . ILE B 1 312 ? 14.609 27.828 -8.805 1 95.25 312 ILE B CA 1
ATOM 4923 C C . ILE B 1 312 ? 13.594 28.359 -9.82 1 95.25 312 ILE B C 1
ATOM 4925 O O . ILE B 1 312 ? 13.922 28.531 -11 1 95.25 312 ILE B O 1
ATOM 4929 N N . ALA B 1 313 ? 12.375 28.562 -9.453 1 92.56 313 ALA B N 1
ATOM 4930 C CA . ALA B 1 313 ? 11.258 29.172 -10.164 1 92.56 313 ALA B CA 1
ATOM 4931 C C . ALA B 1 313 ? 10.195 29.688 -9.188 1 92.56 313 ALA B C 1
ATOM 4933 O O . ALA B 1 313 ? 10.367 29.578 -7.969 1 92.56 313 ALA B O 1
ATOM 4934 N N . ALA B 1 314 ? 9.242 30.312 -9.719 1 89.75 314 ALA B N 1
ATOM 4935 C CA . ALA B 1 314 ? 8.164 30.797 -8.859 1 89.75 314 ALA B CA 1
ATOM 4936 C C . ALA B 1 314 ? 7.531 29.641 -8.094 1 89.75 314 ALA B C 1
ATOM 4938 O O . ALA B 1 314 ? 7.031 28.688 -8.695 1 89.75 314 ALA B O 1
ATOM 4939 N N . SER B 1 315 ? 7.613 29.672 -6.812 1 91.06 315 SER B N 1
ATOM 4940 C CA . SER B 1 315 ? 6.996 28.703 -5.918 1 91.06 315 SER B CA 1
ATOM 4941 C C . SER B 1 315 ? 7.609 27.312 -6.098 1 91.06 315 SER B C 1
ATOM 4943 O O . SER B 1 315 ? 6.91 26.297 -6.008 1 91.06 315 SER B O 1
ATOM 4945 N N . HIS B 1 316 ? 8.781 27.25 -6.59 1 96.69 316 HIS B N 1
ATOM 4946 C CA . HIS B 1 316 ? 9.531 26.016 -6.766 1 96.69 316 HIS B CA 1
ATOM 4947 C C . HIS B 1 316 ? 10.898 26.109 -6.102 1 96.69 316 HIS B C 1
ATOM 4949 O O . HIS B 1 316 ? 11.75 26.906 -6.52 1 96.69 316 HIS B O 1
ATOM 4955 N N . LEU B 1 317 ? 11.07 25.406 -5.09 1 97.75 317 LEU B N 1
ATOM 4956 C CA . LEU B 1 317 ? 12.32 25.391 -4.336 1 97.75 317 LEU B CA 1
ATOM 4957 C C . LEU B 1 317 ? 13.039 24.047 -4.488 1 97.75 317 LEU B C 1
ATOM 4959 O O . LEU B 1 317 ? 12.391 23.016 -4.621 1 97.75 317 LEU B O 1
ATOM 4963 N N . SER B 1 318 ? 14.367 24.047 -4.477 1 98 318 SER B N 1
ATOM 4964 C CA . SER B 1 318 ? 15.18 22.844 -4.559 1 98 318 SER B CA 1
ATOM 4965 C C . SER B 1 318 ? 16.453 22.969 -3.725 1 98 318 SER B C 1
ATOM 4967 O O . SER B 1 318 ? 17.047 24.031 -3.662 1 98 318 SER B O 1
ATOM 4969 N N . ARG B 1 319 ? 16.766 21.906 -3.07 1 97.69 319 ARG B N 1
ATOM 4970 C CA . ARG B 1 319 ? 17.984 21.828 -2.26 1 97.69 319 ARG B CA 1
ATOM 4971 C C . ARG B 1 319 ? 19.109 21.125 -3.02 1 97.69 319 ARG B C 1
ATOM 4973 O O . ARG B 1 319 ? 19.641 20.125 -2.555 1 97.69 319 ARG B O 1
ATOM 4980 N N . CYS B 1 320 ? 19.438 21.672 -4.121 1 97.94 320 CYS B N 1
ATOM 4981 C CA . CYS B 1 320 ? 20.453 21.078 -4.984 1 97.94 320 CYS B CA 1
ATOM 4982 C C . CYS B 1 320 ? 21.281 22.156 -5.684 1 97.94 320 CYS B C 1
ATOM 4984 O O . CYS B 1 320 ? 20.719 23.109 -6.234 1 97.94 320 CYS B O 1
ATOM 4986 N N . PHE B 1 321 ? 22.578 21.969 -5.707 1 96.38 321 PHE B N 1
ATOM 4987 C CA . PHE B 1 321 ? 23.469 22.906 -6.371 1 96.38 321 PHE B CA 1
ATOM 4988 C C . PHE B 1 321 ? 23.25 22.891 -7.879 1 96.38 321 PHE B C 1
ATOM 4990 O O . PHE B 1 321 ? 23.609 23.844 -8.57 1 96.38 321 PHE B O 1
ATOM 4997 N N . TYR B 1 322 ? 22.609 21.859 -8.398 1 93.62 322 TYR B N 1
ATOM 4998 C CA . TYR B 1 322 ? 22.484 21.672 -9.836 1 93.62 322 TYR B CA 1
ATOM 4999 C C . TYR B 1 322 ? 21.016 21.609 -10.25 1 93.62 322 TYR B C 1
ATOM 5001 O O . TYR B 1 322 ? 20.672 20.938 -11.227 1 93.62 322 TYR B O 1
ATOM 5009 N N . ALA B 1 323 ? 20.141 22.172 -9.531 1 87.19 323 ALA B N 1
ATOM 5010 C CA . ALA B 1 323 ? 18.703 22.156 -9.773 1 87.19 323 ALA B CA 1
ATOM 5011 C C . ALA B 1 323 ? 18.359 22.812 -11.109 1 87.19 323 ALA B C 1
ATOM 5013 O O . ALA B 1 323 ? 17.328 22.5 -11.719 1 87.19 323 ALA B O 1
ATOM 5014 N N . LYS B 1 324 ? 19.172 23.844 -11.633 1 73.81 324 LYS B N 1
ATOM 5015 C CA . LYS B 1 324 ? 18.922 24.609 -12.859 1 73.81 324 LYS B CA 1
ATOM 5016 C C . LYS B 1 324 ? 19.594 23.938 -14.062 1 73.81 324 LYS B C 1
ATOM 5018 O O . LYS B 1 324 ? 20.703 23.422 -13.953 1 73.81 324 LYS B O 1
#

pLDDT: mean 93.35, std 5.81, range [50.16, 98.62]

Secondary structure (DSSP, 8-state):
-PPEEEEEEEEEEEEEETTEEEEEEEEEEEEEETT-EEEEE-STTSSHHHHHHHHTT--SSEEEEEEEEEE--TT-SS-EEGGG--HHHHHHHBTTTEEEE-S-HHHHS-TTS-HHHHHHHHHHHHH---HHHHHHHHHHHHHHTT-SSHHHHHT--GGGS-HHHHHHHHHHHHHTT--SEEEEESTTTT--HHHHHHHHHHHHHHHHHHT-EEEEEES-HHHHHHH-SEEEEEETTEEEEEEEHHHHHHS--SHHHHHHHHTS--TT--PPP-PPPS-PPPTT----S-TTGGG-TT--GGGGSPPP-EEEETTEEE--TT--/-PPEEEEEEEEEEEEEETTEEEEEEEEEEEEEETT-EEEEE-STTSSHHHHHHHHTT--SSEEEEEEEEEE--TT-SS-EEGGG--HHHHHHHBTTTEEEE-S-HHHHS-TTS-HHHHHHHHHHHHH---HHHHHHHHHHHHHHTT-SSHHHHHT--GGGS-HHHHHHHHHHHHHTT--SEEEEESTTTT--HHHHHHHHHHHHHHHHHHT-EEEEEES-HHHHHHH-SEEEEEETTEEEEEEEHHHHHHS--SHHHHHHHHTS--TT--PPP-PPPS-PPPTT----S-TTGGG-TT--GGGGSPPP-EEEETTEEE--TT--

Nearest PDB structures (foldseek):
  4fwi-assembly1_B  TM=9.283E-01  e=1.269E-31  Caldanaerobacter subterraneus subsp. tengcongensis MB4
  7z17-assembly1_J  TM=9.301E-01  e=9.510E-23  Escherichia coli
  7z19-assembly1_I  TM=9.213E-01  e=7.954E-23  Escherichia coli
  7z16-assembly1_J  TM=9.136E-01  e=3.973E-22  Escherichia coli
  4khz-assembly1_B  TM=9.052E-01  e=8.148E-19  Escherichia coli DH1

Solvent-accessible surface area (backbone atoms only — not comparable to full-atom values): 34093 Å² total; per-residue (Å²): 128,75,51,66,35,34,36,36,43,43,30,27,38,31,34,52,56,95,90,41,69,30,52,50,30,52,49,31,62,49,71,36,39,54,50,34,27,32,25,43,31,43,56,84,83,16,28,63,68,61,55,58,31,48,71,72,70,63,59,73,68,67,66,44,76,48,63,42,35,35,37,45,48,88,90,43,96,59,65,42,48,55,78,76,51,50,72,71,58,42,56,66,36,49,42,39,40,40,20,57,36,61,58,46,50,76,79,69,48,62,72,91,40,31,48,33,55,57,38,24,48,57,43,34,73,71,68,71,55,53,68,68,59,31,46,52,52,45,36,53,41,31,46,74,59,64,43,78,59,28,72,64,48,33,70,30,36,54,88,78,45,55,73,67,51,39,43,35,50,43,50,36,47,28,42,67,55,58,26,51,32,38,37,29,34,30,78,52,63,90,49,37,44,50,54,31,22,42,50,52,50,47,52,53,48,49,27,67,74,63,52,24,15,32,44,36,32,40,53,52,61,29,60,41,48,71,61,30,52,29,35,36,35,30,52,75,10,24,61,34,31,35,24,38,39,67,51,41,73,74,58,50,51,30,68,65,54,46,39,55,60,41,10,52,57,42,68,92,42,92,66,70,56,44,48,60,72,83,74,79,74,59,64,72,56,84,76,68,25,36,78,57,43,93,67,42,92,78,60,55,80,72,38,62,41,58,53,61,74,37,75,80,48,91,73,25,34,26,36,39,93,70,47,119,127,75,51,66,35,34,36,36,42,42,30,26,38,28,33,52,56,97,90,40,70,30,52,48,29,50,49,31,62,48,70,35,40,54,50,35,26,31,25,42,30,43,58,84,82,15,26,64,66,61,55,56,29,48,70,71,69,64,59,72,69,68,67,44,75,48,62,44,34,35,38,43,47,90,88,43,94,59,63,41,50,55,78,73,50,51,72,70,57,44,56,65,35,49,42,39,40,39,20,55,36,62,58,46,50,75,79,68,47,60,72,92,41,30,48,34,55,56,39,25,48,56,42,36,73,72,68,70,55,54,70,67,57,30,48,53,52,44,37,52,41,31,46,73,57,63,43,76,58,27,72,63,48,32,71,30,36,54,88,77,44,55,74,67,50,39,44,37,49,44,49,35,47,27,42,68,53,57,24,51,33,38,35,30,35,29,77,52,62,89,49,39,45,51,54,30,23,42,50,54,51,47,53,52,47,48,28,68,74,62,50,24,15,32,43,37,33,40,53,52,60,30,59,43,47,72,61,30,51,27,34,34,35,30,51,76,9,24,60,36,31,34,22,38,39,67,53,41,72,73,57,51,51,29,69,64,54,45,40,54,59,41,10,50,55,42,67,92,41,92,67,71,54,44,48,60,71,84,74,78,75,58,66,73,55,84,76,67,25,37,80,56,42,94,67,41,92,79,60,52,78,72,39,60,42,59,51,62,73,36,74,79,49,90,72,25,34,26,35,40,93,70,47,120

InterPro domains:
  IPR003439 ABC transporter-like, ATP-binding domain [PF00005] (26-189)
  IPR003439 ABC transporter-like, ATP-binding domain [PS50893] (6-261)
  IPR003593 AAA+ ATPase domain [SM00382] (34-238)
  IPR013563 Oligopeptide/dipeptide ABC transporter, C-terminal [PF08352] (240-303)
  IPR013563 Oligopeptide/dipeptide ABC transporter, C-terminal [TIGR01727] (238-321)
  IPR017871 ABC transporter-like, conserved site [PS00211] (161-175)
  IPR027417 P-loop containing nucleoside triphosphate hydrolase [G3DSA:3.40.50.300] (3-324)
  IPR027417 P-loop containing nucleoside triphosphate hydrolase [SSF52540] (35-306)
  IPR050388 ABC Transporter, Nickel and Peptide Import [PTHR43297] (4-323)

Foldseek 3Di:
DFAWFKWWFQKWFWADDPRAIFTLAGGAIDTFGFLFEEEEAEDPSLCLVVVVCLLLPNHDHTPDIDTFMWGDDVPDPGTDTSNPDDPVRSLLCELQAEFEQDQALVVVFDQVAQLLVLLLVSCCVHVVDDSVVSSVLQLVLLVLLPPDPSVVSNRHGLVVDDRLSSLSSSVSSSCSNHHQEYEYANSCPPHDPVSSVSNLVSVQVSSVVRSHIYYHYDHDLVSCLSGHQKYFYGASNYTFKIAGSVCCLVQPFDQVSVLSNLQDDDDPDPRDRDHQPDDFDDRSDDQAFQRCQVRGPPHDPNRSHFFDFADPDDRITGRDPRSD/DFAWFKWWFQKWFWADDPRAIFTLAGGAIDTFGFLFEEEEAEDPSLCLVVVVCLLLPNHDHTPDIDTFMWGDDVPDPGTDTSNPDDPVRSLLCELQAEFEQDQALVVVFDQVAQLLVLLLVSCCVHVVDDSVVSSVLQLVLLVLLPPDPSVVSNRHGLVVDDRLSSLSSSVSSSCSNHHQEYEYANSCPPHDPVSSVSNLVSVQVSSVVRSHIYYHYDHDLVSCLSGHQKYFYGASNYTFKIAGSVCCLVQPQDQVSVLSNLQDDDDPDPRDRDHQPDDFDDRSDDQAFQRCQVRGPPHDPNRSHFFDFADPDVRITGRDPRSD

Radius of gyration: 25.78 Å; Cα contacts (8 Å, |Δi|>4): 1377; chains: 2; bounding box: 65×76×58 Å

Organism: Piscirickettsia salmonis (NCBI:txid1238)